Protein 1JQL (pdb70)

Sequence (506 aa):
MKFTVEREHLLKPLQQVSGPLGGRPTLPILGNLLLQVADGTLSLTGTDLEMEMVARVALVQPHEPGATTVPARKFFDICRGLPEGAEIAVQLEGERMLVRSGRSRFSLSTLPAADFPNLDDWQSEVEFTLPQATMKRLIEATQFSMAHQDVRYYLNGMLFETEGEELRTVATDGHRLAVCSMPIGQSLPSHSVIVPRKGVIELMRMLDGGDNPLRVQIGSNNIRAHVGDFIFTSKLVDGRFPDYRRVLPKNPDKHLEAGCDLLKQAFARAAAASNEKFRGVRLYVSENQLKITANNPEQEEAEEILDVTYSGAEMEIGFNVSYVLDVLNALKCENVRMMLTDSVSSVQIEDAASQSAAYVVMPMRLMIRLYPEQLRAQLNEGLRAAYLLLGNDPLLLQESQDAVRQVAAAQGFEEHHTFSIDPNTDWNAIFSLCQAMSLFASRQTLLLLLPENGPNAAINEQLLTLTGLLHDDLLLIVRGNKLSKAQENAAWFTALANRSVQVTCQ

B-factor: mean 71.11, std 33.95, range [20.76, 153.71]

Structure (mmCIF, N/CA/C/O backbone):
data_1JQL
#
_entry.id   1JQL
#
_cell.length_a   110.1
_cell.length_b   110.1
_cell.length_c   134.9
_cell.angle_alpha   90
_cell.angle_beta   90
_cell.angle_gamma   120
#
_symmetry.space_group_name_H-M   'P 3 2 1'
#
loop_
_entity.id
_entity.type
_entity.pdbx_description
1 polymer 'DNA Polymerase III, BETA CHAIN'
2 polymer 'DNA Polymerase III, DELTA SUBUNIT'
#
loop_
_atom_site.group_PDB
_atom_site.id
_atom_site.type_symbol
_atom_site.label_atom_id
_atom_site.label_alt_id
_atom_site.label_comp_id
_atom_site.label_asym_id
_atom_site.label_entity_id
_atom_site.label_seq_id
_atom_site.pdbx_PDB_ins_code
_atom_site.Cartn_x
_atom_site.Cartn_y
_atom_site.Cartn_z
_atom_site.occupancy
_atom_site.B_iso_or_equiv
_atom_site.auth_seq_id
_atom_site.auth_comp_id
_atom_site.auth_asym_id
_atom_site.auth_atom_id
_atom_site.pdbx_PDB_model_num
ATOM 1 N N . MET A 1 1 ? -35.509 38.950 15.466 1.00 38.00 1 MET A N 1
ATOM 2 C CA . MET A 1 1 ? -34.478 38.861 14.396 1.00 40.53 1 MET A CA 1
ATOM 3 C C . MET A 1 1 ? -34.624 37.629 13.529 1.00 42.04 1 MET A C 1
ATOM 4 O O . MET A 1 1 ? -35.148 36.607 13.955 1.00 43.26 1 MET A O 1
ATOM 9 N N . LYS A 1 2 ? -34.117 37.730 12.310 1.00 43.02 2 LYS A N 1
ATOM 10 C CA . LYS A 1 2 ? -34.227 36.657 11.349 1.00 43.90 2 LYS A CA 1
ATOM 11 C C . LYS A 1 2 ? -33.236 36.883 10.227 1.00 42.40 2 LYS A C 1
ATOM 12 O O . LYS A 1 2 ? -33.015 38.011 9.805 1.00 41.72 2 LYS A O 1
ATOM 18 N N . PHE A 1 3 ? -32.643 35.799 9.745 1.00 41.51 3 PHE A N 1
ATOM 19 C CA . PHE A 1 3 ? -31.680 35.867 8.661 1.00 40.32 3 PHE A CA 1
ATOM 20 C C . PHE A 1 3 ? -31.582 34.506 7.964 1.00 42.00 3 PHE A C 1
ATOM 21 O O . PHE A 1 3 ? -32.009 33.496 8.512 1.00 41.85 3 PHE A O 1
ATOM 29 N N . THR A 1 4 ? -31.065 34.487 6.739 1.00 43.33 4 THR A N 1
ATOM 30 C CA . THR A 1 4 ? -30.911 33.242 5.981 1.00 45.10 4 THR A CA 1
ATOM 31 C C . THR A 1 4 ? -29.522 33.319 5.386 1.00 45.37 4 THR A C 1
ATOM 32 O O . THR A 1 4 ? -29.224 34.272 4.677 1.00 46.78 4 THR A O 1
ATOM 36 N N . VAL A 1 5 ? -28.679 32.325 5.655 1.00 46.01 5 VAL A N 1
ATOM 37 C CA . VAL A 1 5 ? -27.305 32.360 5.159 1.00 47.14 5 VAL A CA 1
ATOM 38 C C . VAL A 1 5 ? -26.745 31.054 4.592 1.00 47.13 5 VAL A C 1
ATOM 39 O O . VAL A 1 5 ? -26.866 30.011 5.216 1.00 47.29 5 VAL A O 1
ATOM 43 N N . GLU A 1 6 ? -26.121 31.114 3.417 1.00 48.15 6 GLU A N 1
ATOM 44 C CA . GLU A 1 6 ? -25.515 29.915 2.843 1.00 50.92 6 GLU A CA 1
ATOM 45 C C . GLU A 1 6 ? -24.644 29.350 3.971 1.00 51.79 6 GLU A C 1
ATOM 46 O O . GLU A 1 6 ? -23.890 30.089 4.600 1.00 51.68 6 GLU A O 1
ATOM 52 N N . ARG A 1 7 ? -24.759 28.054 4.239 1.00 52.85 7 ARG A N 1
ATOM 53 C CA . ARG A 1 7 ? -23.993 27.415 5.309 1.00 54.20 7 ARG A CA 1
ATOM 54 C C . ARG A 1 7 ? -22.509 27.726 5.265 1.00 57.52 7 ARG A C 1
ATOM 55 O O . ARG A 1 7 ? -21.835 27.757 6.295 1.00 56.84 7 ARG A O 1
ATOM 63 N N . GLU A 1 8 ? -22.006 27.964 4.061 1.00 61.83 8 GLU A N 1
ATOM 64 C CA . GLU A 1 8 ? -20.588 28.224 3.868 1.00 65.18 8 GLU A CA 1
ATOM 65 C C . GLU A 1 8 ? -20.098 29.565 4.370 1.00 65.01 8 GLU A C 1
ATOM 66 O O . GLU A 1 8 ? -18.940 29.707 4.769 1.00 66.31 8 GLU A O 1
ATOM 72 N N . HIS A 1 9 ? -20.980 30.548 4.360 1.00 64.27 9 HIS A N 1
ATOM 73 C CA . HIS A 1 9 ? -20.613 31.863 4.833 1.00 63.92 9 HIS A CA 1
ATOM 74 C C . HIS A 1 9 ? -20.591 31.920 6.364 1.00 62.56 9 HIS A C 1
ATOM 75 O O . HIS A 1 9 ? -19.755 32.597 6.956 1.00 63.16 9 HIS A O 1
ATOM 82 N N . LEU A 1 10 ? -21.494 31.181 6.997 1.00 60.32 10 LEU A N 1
ATOM 83 C CA . LEU A 1 10 ? -21.614 31.180 8.445 1.00 57.95 10 LEU A CA 1
ATOM 84 C C . LEU A 1 10 ? -20.662 30.253 9.180 1.00 58.17 10 LEU A C 1
ATOM 85 O O . LEU A 1 10 ? -20.484 30.370 10.388 1.00 58.04 10 LEU A O 1
ATOM 90 N N . LEU A 1 11 ? -20.040 29.331 8.465 1.00 59.25 11 LEU A N 1
ATOM 91 C CA . LEU A 1 11 ? -19.149 28.393 9.123 1.00 60.76 11 LEU A CA 1
ATOM 92 C C . LEU A 1 11 ? -17.851 28.986 9.637 1.00 61.09 11 LEU A C 1
ATOM 93 O O . LEU A 1 11 ? -17.527 28.852 10.824 1.00 60.55 11 LEU A O 1
ATOM 98 N N . LYS A 1 12 ? -17.108 29.632 8.741 1.00 61.34 12 LYS A N 1
ATOM 99 C CA . LYS A 1 12 ? -15.824 30.231 9.096 1.00 61.18 12 LYS A CA 1
ATOM 100 C C . LYS A 1 12 ? -15.960 31.093 10.361 1.00 59.32 12 LYS A C 1
ATOM 101 O O . LYS A 1 12 ? -15.269 30.863 11.346 1.00 58.69 12 LYS A O 1
ATOM 107 N N . PRO A 1 13 ? -16.869 32.087 10.350 1.00 58.16 13 PRO A N 1
ATOM 108 C CA . PRO A 1 13 ? -17.120 32.995 11.476 1.00 57.79 13 PRO A CA 1
ATOM 109 C C . PRO A 1 13 ? -17.550 32.301 12.757 1.00 58.39 13 PRO A C 1
ATOM 110 O O . PRO A 1 13 ? -17.020 32.562 13.834 1.00 57.54 13 PRO A O 1
ATOM 114 N N . LEU A 1 14 ? -18.543 31.434 12.633 1.00 59.84 14 LEU A N 1
ATOM 115 C CA . LEU A 1 14 ? -19.056 30.708 13.781 1.00 61.95 14 LEU A CA 1
ATOM 116 C C . LEU A 1 14 ? -17.873 30.068 14.486 1.00 64.46 14 LEU A C 1
ATOM 117 O O . LEU A 1 14 ? -17.775 30.094 15.709 1.00 64.62 14 LEU A O 1
ATOM 122 N N . GLN A 1 15 ? -16.958 29.519 13.696 1.00 67.72 15 GLN A N 1
ATOM 123 C CA . GLN A 1 15 ? -15.775 28.867 14.232 1.00 70.59 15 GLN A CA 1
ATOM 124 C C . GLN A 1 15 ? -14.751 29.848 14.795 1.00 72.04 15 GLN A C 1
ATOM 125 O O . GLN A 1 15 ? -13.930 29.484 15.626 1.00 71.94 15 GLN A O 1
ATOM 131 N N . GLN A 1 16 ? -14.798 31.094 14.346 1.00 75.01 16 GLN A N 1
ATOM 132 C CA . GLN A 1 16 ? -13.841 32.090 14.809 1.00 77.80 16 GLN A CA 1
ATOM 133 C C . GLN A 1 16 ? -14.199 32.750 16.147 1.00 79.46 16 GLN A C 1
ATOM 134 O O . GLN A 1 16 ? -13.337 32.901 17.013 1.00 79.14 16 GLN A O 1
ATOM 140 N N . VAL A 1 17 ? -15.462 33.140 16.314 1.00 81.78 17 VAL A N 1
ATOM 141 C CA . VAL A 1 17 ? -15.913 33.794 17.544 1.00 83.68 17 VAL A CA 1
ATOM 142 C C . VAL A 1 17 ? -15.956 32.848 18.737 1.00 87.22 17 VAL A C 1
ATOM 143 O O . VAL A 1 17 ? -15.538 33.206 19.836 1.00 87.69 17 VAL A O 1
ATOM 147 N N . SER A 1 18 ? -16.483 31.648 18.530 1.00 91.56 18 SER A N 1
ATOM 148 C CA . SER A 1 18 ? -16.519 30.641 19.588 1.00 95.75 18 SER A CA 1
ATOM 149 C C . SER A 1 18 ? -15.277 29.836 19.271 1.00 99.44 18 SER A C 1
ATOM 150 O O . SER A 1 18 ? -15.355 28.663 18.903 1.00 100.48 18 SER A O 1
ATOM 153 N N . GLY A 1 19 ? -14.128 30.492 19.403 1.00 103.18 19 GLY A N 1
ATOM 154 C CA . GLY A 1 19 ? -12.870 29.858 19.068 1.00 108.16 19 GLY A CA 1
ATOM 155 C C . GLY A 1 19 ? -12.050 29.226 20.169 1.00 111.59 19 GLY A C 1
ATOM 156 O O . GLY A 1 19 ? -12.378 28.135 20.640 1.00 111.90 19 GLY A O 1
ATOM 157 N N . PRO A 1 20 ? -10.969 29.893 20.604 1.00 114.13 20 PRO A N 1
ATOM 158 C CA . PRO A 1 20 ? -10.109 29.350 21.659 1.00 115.75 20 PRO A CA 1
ATOM 159 C C . PRO A 1 20 ? -10.740 29.188 23.039 1.00 116.99 20 PRO A C 1
ATOM 160 O O . PRO A 1 20 ? -10.044 28.860 23.999 1.00 117.25 20 PRO A O 1
ATOM 164 N N . LEU A 1 21 ? -12.042 29.434 23.159 1.00 118.26 21 LEU A N 1
ATOM 165 C CA . LEU A 1 21 ? -12.672 29.223 24.453 1.00 119.73 21 LEU A CA 1
ATOM 166 C C . LEU A 1 21 ? -13.103 27.762 24.467 1.00 121.42 21 LEU A C 1
ATOM 167 O O . LEU A 1 21 ? -12.761 26.994 23.553 1.00 122.73 21 LEU A O 1
ATOM 172 N N . GLY A 1 22 ? -13.825 27.359 25.504 1.00 122.29 22 GLY A N 1
ATOM 173 C CA . GLY A 1 22 ? -14.256 25.976 25.563 1.00 123.01 22 GLY A CA 1
ATOM 174 C C . GLY A 1 22 ? -13.626 25.183 26.689 1.00 123.46 22 GLY A C 1
ATOM 175 O O . GLY A 1 22 ? -13.539 23.951 26.614 1.00 123.48 22 GLY A O 1
ATOM 176 N N . GLY A 1 23 ? -13.169 25.894 27.720 1.00 123.37 23 GLY A N 1
ATOM 177 C CA . GLY A 1 23 ? -12.582 25.245 28.878 1.00 122.71 23 GLY A CA 1
ATOM 178 C C . GLY A 1 23 ? -13.744 24.731 29.708 1.00 121.99 23 GLY A C 1
ATOM 179 O O . GLY A 1 23 ? -13.969 23.524 29.809 1.00 123.13 23 GLY A O 1
ATOM 180 N N . ARG A 1 24 ? -14.488 25.662 30.297 1.00 119.95 24 ARG A N 1
ATOM 181 C CA . ARG A 1 24 ? -15.669 25.357 31.101 1.00 117.26 24 ARG A CA 1
ATOM 182 C C . ARG A 1 24 ? -16.388 26.672 31.281 1.00 113.72 24 ARG A C 1
ATOM 183 O O . ARG A 1 24 ? -15.760 27.685 31.603 1.00 113.66 24 ARG A O 1
ATOM 191 N N . PRO A 1 25 ? -17.711 26.690 31.072 1.00 110.10 25 PRO A N 1
ATOM 192 C CA . PRO A 1 25 ? -18.365 27.983 31.266 1.00 106.59 25 PRO A CA 1
ATOM 193 C C . PRO A 1 25 ? -18.139 28.425 32.713 1.00 102.91 25 PRO A C 1
ATOM 194 O O . PRO A 1 25 ? -18.625 27.784 33.652 1.00 102.56 25 PRO A O 1
ATOM 198 N N . THR A 1 26 ? -17.366 29.490 32.901 1.00 98.29 26 THR A N 1
ATOM 199 C CA . THR A 1 26 ? -17.140 29.993 34.250 1.00 93.35 26 THR A CA 1
ATOM 200 C C . THR A 1 26 ? -18.501 30.569 34.612 1.00 88.63 26 THR A C 1
ATOM 201 O O . THR A 1 26 ? -18.923 30.587 35.771 1.00 88.27 26 THR A O 1
ATOM 205 N N . LEU A 1 27 ? -19.185 31.016 33.568 1.00 82.87 27 LEU A N 1
ATOM 206 C CA . LEU A 1 27 ? -20.508 31.589 33.677 1.00 76.59 27 LEU A CA 1
ATOM 207 C C . LEU A 1 27 ? -21.315 31.074 32.491 1.00 72.51 27 LEU A C 1
ATOM 208 O O . LEU A 1 27 ? -20.781 30.891 31.396 1.00 72.40 27 LEU A O 1
ATOM 213 N N . PRO A 1 28 ? -22.614 30.824 32.700 1.00 68.59 28 PRO A N 1
ATOM 214 C CA . PRO A 1 28 ? -23.530 30.326 31.671 1.00 64.72 28 PRO A CA 1
ATOM 215 C C . PRO A 1 28 ? -23.469 31.141 30.403 1.00 60.67 28 PRO A C 1
ATOM 216 O O . PRO A 1 28 ? -23.157 30.627 29.328 1.00 60.53 28 PRO A O 1
ATOM 220 N N . ILE A 1 29 ? -23.781 32.420 30.550 1.00 56.00 29 ILE A N 1
ATOM 221 C CA . ILE A 1 29 ? -23.794 33.347 29.438 1.00 52.28 29 ILE A CA 1
ATOM 222 C C . ILE A 1 29 ? -22.495 33.287 28.633 1.00 52.30 29 ILE A C 1
ATOM 223 O O . ILE A 1 29 ? -22.507 33.465 27.414 1.00 54.02 29 ILE A O 1
ATOM 228 N N . LEU A 1 30 ? -21.380 33.015 29.307 1.00 50.81 30 LEU A N 1
ATOM 229 C CA . LEU A 1 30 ? -20.081 32.954 28.640 1.00 47.58 30 LEU A CA 1
ATOM 230 C C . LEU A 1 30 ? -19.917 31.827 27.630 1.00 46.48 30 LEU A C 1
ATOM 231 O O . LEU A 1 30 ? -18.968 31.832 26.847 1.00 47.42 30 LEU A O 1
ATOM 236 N N . GLY A 1 31 ? -20.828 30.860 27.646 1.00 45.31 31 GLY A N 1
ATOM 237 C CA . GLY A 1 31 ? -20.745 29.767 26.691 1.00 43.09 31 GLY A CA 1
ATOM 238 C C . GLY A 1 31 ? -21.625 30.082 25.494 1.00 41.37 31 GLY A C 1
ATOM 239 O O . GLY A 1 31 ? -21.837 29.253 24.605 1.00 42.09 31 GLY A O 1
ATOM 240 N N . ASN A 1 32 ? -22.131 31.307 25.473 1.00 39.39 32 ASN A N 1
ATOM 241 C CA . ASN A 1 32 ? -23.006 31.750 24.413 1.00 38.55 32 ASN A CA 1
ATOM 242 C C . ASN A 1 32 ? -22.410 32.809 23.494 1.00 38.26 32 ASN A C 1
ATOM 243 O O . ASN A 1 32 ? -21.528 33.575 23.891 1.00 38.64 32 ASN A O 1
ATOM 248 N N . LEU A 1 33 ? -22.915 32.820 22.258 1.00 37.76 33 LEU A N 1
ATOM 249 C CA . LEU A 1 33 ? -22.550 33.782 21.227 1.00 35.97 33 LEU A CA 1
ATOM 250 C C . LEU A 1 33 ? -23.685 34.789 21.130 1.00 35.09 33 LEU A C 1
ATOM 251 O O . LEU A 1 33 ? -24.862 34.427 21.233 1.00 35.35 33 LEU A O 1
ATOM 256 N N . LEU A 1 34 ? -23.328 36.053 20.935 1.00 33.06 34 LEU A N 1
ATOM 257 C CA . LEU A 1 34 ? -24.319 37.103 20.785 1.00 29.33 34 LEU A CA 1
ATOM 258 C C . LEU A 1 34 ? -24.508 37.252 19.286 1.00 29.81 34 LEU A C 1
ATOM 259 O O . LEU A 1 34 ? -23.537 37.374 18.539 1.00 29.86 34 LEU A O 1
ATOM 264 N N . LEU A 1 35 ? -25.760 37.194 18.849 1.00 30.31 35 LEU A N 1
ATOM 265 C CA . LEU A 1 35 ? -26.091 37.343 17.443 1.00 31.14 35 LEU A CA 1
ATOM 266 C C . LEU A 1 35 ? -26.887 38.638 17.339 1.00 31.94 35 LEU A C 1
ATOM 267 O O . LEU A 1 35 ? -27.877 38.832 18.042 1.00 30.20 35 LEU A O 1
ATOM 272 N N . GLN A 1 36 ? -26.424 39.539 16.484 1.00 32.58 36 GLN A N 1
ATOM 273 C CA . GLN A 1 36 ? -27.095 40.811 16.283 1.00 33.58 36 GLN A CA 1
ATOM 274 C C . GLN A 1 36 ? -27.292 41.054 14.796 1.00 35.93 36 GLN A C 1
ATOM 275 O O . GLN A 1 36 ? -26.348 40.919 14.006 1.00 35.95 36 GLN A O 1
ATOM 281 N N . VAL A 1 37 ? -28.524 41.377 14.411 1.00 38.67 37 VAL A N 1
ATOM 282 C CA . VAL A 1 37 ? -28.838 41.671 13.014 1.00 41.79 37 VAL A CA 1
ATOM 283 C C . VAL A 1 37 ? -29.401 43.076 12.983 1.00 44.08 37 VAL A C 1
ATOM 284 O O . VAL A 1 37 ? -30.330 43.431 13.719 1.00 43.73 37 VAL A O 1
ATOM 288 N N . ALA A 1 38 ? -28.818 43.859 12.100 1.00 47.51 38 ALA A N 1
ATOM 289 C CA . ALA A 1 38 ? -29.165 45.229 11.975 1.00 50.51 38 ALA A CA 1
ATOM 290 C C . ALA A 1 38 ? -28.428 45.711 10.757 1.00 52.68 38 ALA A C 1
ATOM 291 O O . ALA A 1 38 ? -27.248 45.428 10.593 1.00 53.35 38 ALA A O 1
ATOM 293 N N . ASP A 1 39 ? -29.136 46.375 9.862 1.00 55.12 39 ASP A N 1
ATOM 294 C CA . ASP A 1 39 ? -28.531 46.962 8.695 1.00 56.58 39 ASP A CA 1
ATOM 295 C C . ASP A 1 39 ? -27.671 46.045 7.815 1.00 54.90 39 ASP A C 1
ATOM 296 O O . ASP A 1 39 ? -26.401 46.092 7.839 1.00 59.10 39 ASP A O 1
ATOM 301 N N . GLY A 1 40 ? -28.313 45.266 6.970 1.00 50.52 40 GLY A N 1
ATOM 302 C CA . GLY A 1 40 ? -27.626 44.326 6.112 1.00 45.82 40 GLY A CA 1
ATOM 303 C C . GLY A 1 40 ? -26.583 43.362 6.687 1.00 43.38 40 GLY A C 1
ATOM 304 O O . GLY A 1 40 ? -26.266 42.366 6.056 1.00 45.16 40 GLY A O 1
ATOM 305 N N . THR A 1 41 ? -26.086 43.576 7.899 1.00 40.49 41 THR A N 1
ATOM 306 C CA . THR A 1 41 ? -25.099 42.633 8.420 1.00 38.66 41 THR A CA 1
ATOM 307 C C . THR A 1 41 ? -25.481 41.871 9.690 1.00 36.52 41 THR A C 1
ATOM 308 O O . THR A 1 41 ? -26.337 42.317 10.457 1.00 35.82 41 THR A O 1
ATOM 312 N N . LEU A 1 42 ? -24.874 40.692 9.850 1.00 34.55 42 LEU A N 1
ATOM 313 C CA . LEU A 1 42 ? -25.079 39.841 11.009 1.00 33.41 42 LEU A CA 1
ATOM 314 C C . LEU A 1 42 ? -23.774 39.875 11.787 1.00 34.51 42 LEU A C 1
ATOM 315 O O . LEU A 1 42 ? -22.725 39.555 11.240 1.00 34.87 42 LEU A O 1
ATOM 320 N N . SER A 1 43 ? -23.837 40.240 13.063 1.00 35.62 43 SER A N 1
ATOM 321 C CA . SER A 1 43 ? -22.633 40.289 13.893 1.00 37.14 43 SER A CA 1
ATOM 322 C C . SER A 1 43 ? -22.658 39.209 14.987 1.00 36.78 43 SER A C 1
ATOM 323 O O . SER A 1 43 ? -23.587 39.127 15.790 1.00 36.90 43 SER A O 1
ATOM 326 N N . LEU A 1 44 ? -21.620 38.385 15.011 1.00 35.62 44 LEU A N 1
ATOM 327 C CA . LEU A 1 44 ? -21.513 37.315 15.983 1.00 33.74 44 LEU A CA 1
ATOM 328 C C . LEU A 1 44 ? -20.419 37.693 16.945 1.00 31.68 44 LEU A C 1
ATOM 329 O O . LEU A 1 44 ? -19.363 38.115 16.518 1.00 30.64 44 LEU A O 1
ATOM 334 N N . THR A 1 45 ? -20.663 37.531 18.239 1.00 31.28 45 THR A N 1
ATOM 335 C CA . THR A 1 45 ? -19.659 37.881 19.242 1.00 32.45 45 THR A CA 1
ATOM 336 C C . THR A 1 45 ? -19.441 36.813 20.338 1.00 33.72 45 THR A C 1
ATOM 337 O O . THR A 1 45 ? -20.391 36.242 20.883 1.00 33.06 45 THR A O 1
ATOM 341 N N . GLY A 1 46 ? -18.172 36.560 20.648 1.00 34.14 46 GLY A N 1
ATOM 342 C CA . GLY A 1 46 ? -17.820 35.605 21.681 1.00 35.12 46 GLY A CA 1
ATOM 343 C C . GLY A 1 46 ? -16.912 36.297 22.682 1.00 35.17 46 GLY A C 1
ATOM 344 O O . GLY A 1 46 ? -16.205 37.237 22.326 1.00 35.52 46 GLY A O 1
ATOM 345 N N . THR A 1 47 ? -16.917 35.857 23.933 1.00 35.55 47 THR A N 1
ATOM 346 C CA . THR A 1 47 ? -16.070 36.505 24.926 1.00 35.33 47 THR A CA 1
ATOM 347 C C . THR A 1 47 ? -15.717 35.582 26.088 1.00 37.36 47 THR A C 1
ATOM 348 O O . THR A 1 47 ? -16.423 34.608 26.370 1.00 37.29 47 THR A O 1
ATOM 352 N N . ASP A 1 48 ? -14.601 35.893 26.741 1.00 37.97 48 ASP A N 1
ATOM 353 C CA . ASP A 1 48 ? -14.143 35.144 27.895 1.00 38.39 48 ASP A CA 1
ATOM 354 C C . ASP A 1 48 ? -13.791 36.182 28.955 1.00 39.24 48 ASP A C 1
ATOM 355 O O . ASP A 1 48 ? -13.287 35.854 30.024 1.00 40.77 48 ASP A O 1
ATOM 360 N N . LEU A 1 49 ? -14.063 37.445 28.637 1.00 39.42 49 LEU A N 1
ATOM 361 C CA . LEU A 1 49 ? -13.810 38.559 29.545 1.00 41.44 49 LEU A CA 1
ATOM 362 C C . LEU A 1 49 ? -12.377 39.078 29.542 1.00 43.54 49 LEU A C 1
ATOM 363 O O . LEU A 1 49 ? -12.063 40.034 30.261 1.00 43.24 49 LEU A O 1
ATOM 368 N N . GLU A 1 50 ? -11.510 38.436 28.758 1.00 45.36 50 GLU A N 1
ATOM 369 C CA . GLU A 1 50 ? -10.117 38.854 28.642 1.00 46.92 50 GLU A CA 1
ATOM 370 C C . GLU A 1 50 ? -9.953 39.438 27.260 1.00 46.36 50 GLU A C 1
ATOM 371 O O . GLU A 1 50 ? -9.225 40.405 27.071 1.00 46.42 50 GLU A O 1
ATOM 377 N N . MET A 1 51 ? -10.662 38.848 26.303 1.00 46.20 51 MET A N 1
ATOM 378 C CA . MET A 1 51 ? -10.605 39.271 24.904 1.00 46.68 51 MET A CA 1
ATOM 379 C C . MET A 1 51 ? -11.874 38.844 24.152 1.00 45.21 51 MET A C 1
ATOM 380 O O . MET A 1 51 ? -12.415 37.779 24.416 1.00 46.15 51 MET A O 1
ATOM 385 N N . GLU A 1 52 ? -12.355 39.656 23.218 1.00 43.64 52 GLU A N 1
ATOM 386 C CA . GLU A 1 52 ? -13.543 39.265 22.483 1.00 42.25 52 GLU A CA 1
ATOM 387 C C . GLU A 1 52 ? -13.369 39.321 20.987 1.00 41.33 52 GLU A C 1
ATOM 388 O O . GLU A 1 52 ? -12.616 40.131 20.455 1.00 39.70 52 GLU A O 1
ATOM 394 N N . MET A 1 53 ? -14.067 38.426 20.309 1.00 41.69 53 MET A N 1
ATOM 395 C CA . MET A 1 53 ? -14.005 38.363 18.864 1.00 42.74 53 MET A CA 1
ATOM 396 C C . MET A 1 53 ? -15.366 38.622 18.267 1.00 41.18 53 MET A C 1
ATOM 397 O O . MET A 1 53 ? -16.375 38.110 18.748 1.00 40.92 53 MET A O 1
ATOM 402 N N . VAL A 1 54 ? -15.383 39.440 17.225 1.00 38.84 54 VAL A N 1
ATOM 403 C CA . VAL A 1 54 ? -16.611 39.777 16.535 1.00 37.91 54 VAL A CA 1
ATOM 404 C C . VAL A 1 54 ? -16.420 39.473 15.062 1.00 38.97 54 VAL A C 1
ATOM 405 O O . VAL A 1 54 ? -15.350 39.709 14.504 1.00 38.76 54 VAL A O 1
ATOM 409 N N . ALA A 1 55 ? -17.456 38.926 14.439 1.00 40.61 55 ALA A N 1
ATOM 410 C CA . ALA A 1 55 ? -17.404 38.599 13.026 1.00 42.79 55 ALA A CA 1
ATOM 411 C C . ALA A 1 55 ? -18.607 39.254 12.377 1.00 45.01 55 ALA A C 1
ATOM 412 O O . ALA A 1 55 ? -19.726 39.137 12.884 1.00 45.55 55 ALA A O 1
ATOM 414 N N . ARG A 1 56 ? -18.372 39.973 11.279 1.00 47.65 56 ARG A N 1
ATOM 415 C CA . ARG A 1 56 ? -19.451 40.636 10.546 1.00 48.82 56 ARG A CA 1
ATOM 416 C C . ARG A 1 56 ? -19.788 39.773 9.335 1.00 47.88 56 ARG A C 1
ATOM 417 O O . ARG A 1 56 ? -18.893 39.226 8.689 1.00 48.61 56 ARG A O 1
ATOM 425 N N . VAL A 1 57 ? -21.074 39.622 9.046 1.00 45.59 57 VAL A N 1
ATOM 426 C CA . VAL A 1 57 ? -21.488 38.841 7.888 1.00 44.55 57 VAL A CA 1
ATOM 427 C C . VAL A 1 57 ? -22.570 39.626 7.141 1.00 45.84 57 VAL A C 1
ATOM 428 O O . VAL A 1 57 ? -23.588 40.035 7.716 1.00 45.76 57 VAL A O 1
ATOM 432 N N . ALA A 1 58 ? -22.316 39.864 5.860 1.00 46.32 58 ALA A N 1
ATOM 433 C CA . ALA A 1 58 ? -23.243 40.594 5.018 1.00 46.39 58 ALA A CA 1
ATOM 434 C C . ALA A 1 58 ? -24.488 39.752 4.788 1.00 47.04 58 ALA A C 1
ATOM 435 O O . ALA A 1 58 ? -24.407 38.591 4.376 1.00 48.05 58 ALA A O 1
ATOM 437 N N . LEU A 1 59 ? -25.641 40.337 5.071 1.00 46.52 59 LEU A N 1
ATOM 438 C CA . LEU A 1 59 ? -26.906 39.655 4.871 1.00 46.04 59 LEU A CA 1
ATOM 439 C C . LEU A 1 59 ? -27.459 40.097 3.518 1.00 47.58 59 LEU A C 1
ATOM 440 O O . LEU A 1 59 ? -28.001 41.197 3.380 1.00 46.49 59 LEU A O 1
ATOM 445 N N . VAL A 1 60 ? -27.290 39.232 2.521 1.00 50.86 60 VAL A N 1
ATOM 446 C CA . VAL A 1 60 ? -27.757 39.488 1.163 1.00 53.47 60 VAL A CA 1
ATOM 447 C C . VAL A 1 60 ? -29.246 39.169 0.971 1.00 56.03 60 VAL A C 1
ATOM 448 O O . VAL A 1 60 ? -29.991 39.990 0.431 1.00 57.45 60 VAL A O 1
ATOM 452 N N . GLN A 1 61 ? -29.682 37.984 1.397 1.00 57.97 61 GLN A N 1
ATOM 453 C CA . GLN A 1 61 ? -31.096 37.615 1.272 1.00 58.89 61 GLN A CA 1
ATOM 454 C C . GLN A 1 61 ? -31.905 38.442 2.279 1.00 57.73 61 GLN A C 1
ATOM 455 O O . GLN A 1 61 ? -31.333 39.068 3.178 1.00 57.42 61 GLN A O 1
ATOM 461 N N . PRO A 1 62 ? -33.247 38.459 2.146 1.00 56.83 62 PRO A N 1
ATOM 462 C CA . PRO A 1 62 ? -34.048 39.243 3.097 1.00 54.37 62 PRO A CA 1
ATOM 463 C C . PRO A 1 62 ? -33.723 38.890 4.551 1.00 52.72 62 PRO A C 1
ATOM 464 O O . PRO A 1 62 ? -33.461 37.733 4.883 1.00 52.88 62 PRO A O 1
ATOM 468 N N . HIS A 1 63 ? -33.731 39.894 5.416 1.00 51.17 63 HIS A N 1
ATOM 469 C CA . HIS A 1 63 ? -33.407 39.674 6.819 1.00 50.63 63 HIS A CA 1
ATOM 470 C C . HIS A 1 63 ? -34.223 40.591 7.718 1.00 49.63 63 HIS A C 1
ATOM 471 O O . HIS A 1 63 ? -34.890 41.502 7.237 1.00 48.90 63 HIS A O 1
ATOM 478 N N . GLU A 1 64 ? -34.131 40.375 9.026 1.00 49.15 64 GLU A N 1
ATOM 479 C CA . GLU A 1 64 ? -34.897 41.163 9.979 1.00 49.25 64 GLU A CA 1
ATOM 480 C C . GLU A 1 64 ? -34.113 41.441 11.266 1.00 47.68 64 GLU A C 1
ATOM 481 O O . GLU A 1 64 ? -33.645 40.526 11.930 1.00 49.09 64 GLU A O 1
ATOM 487 N N . PRO A 1 65 ? -33.974 42.719 11.639 1.00 45.71 65 PRO A N 1
ATOM 488 C CA . PRO A 1 65 ? -33.252 43.148 12.840 1.00 44.01 65 PRO A CA 1
ATOM 489 C C . PRO A 1 65 ? -33.631 42.465 14.140 1.00 41.83 65 PRO A C 1
ATOM 490 O O . PRO A 1 65 ? -34.750 41.969 14.290 1.00 43.57 65 PRO A O 1
ATOM 494 N N . GLY A 1 66 ? -32.684 42.464 15.081 1.00 38.22 66 GLY A N 1
ATOM 495 C CA . GLY A 1 66 ? -32.899 41.853 16.381 1.00 34.83 66 GLY A CA 1
ATOM 496 C C . GLY A 1 66 ? -31.613 41.376 17.013 1.00 32.78 66 GLY A C 1
ATOM 497 O O . GLY A 1 66 ? -30.553 41.506 16.434 1.00 33.05 66 GLY A O 1
ATOM 498 N N . ALA A 1 67 ? -31.703 40.804 18.198 1.00 33.16 67 ALA A N 1
ATOM 499 C CA . ALA A 1 67 ? -30.508 40.346 18.873 1.00 34.75 67 ALA A CA 1
ATOM 500 C C . ALA A 1 67 ? -30.802 39.319 19.944 1.00 36.12 67 ALA A C 1
ATOM 501 O O . ALA A 1 67 ? -31.793 39.421 20.658 1.00 37.18 67 ALA A O 1
ATOM 503 N N . THR A 1 68 ? -29.916 38.339 20.071 1.00 36.65 68 THR A N 1
ATOM 504 C CA . THR A 1 68 ? -30.079 37.320 21.082 1.00 35.90 68 THR A CA 1
ATOM 505 C C . THR A 1 68 ? -28.744 36.635 21.398 1.00 36.47 68 THR A C 1
ATOM 506 O O . THR A 1 68 ? -27.688 37.058 20.922 1.00 36.54 68 THR A O 1
ATOM 510 N N . THR A 1 69 ? -28.815 35.581 22.209 1.00 36.81 69 THR A N 1
ATOM 511 C CA . THR A 1 69 ? -27.658 34.812 22.676 1.00 35.79 69 THR A CA 1
ATOM 512 C C . THR A 1 69 ? -27.925 33.308 22.599 1.00 36.27 69 THR A C 1
ATOM 513 O O . THR A 1 69 ? -28.958 32.840 23.056 1.00 36.41 69 THR A O 1
ATOM 517 N N . VAL A 1 70 ? -27.004 32.544 22.026 1.00 37.48 70 VAL A N 1
ATOM 518 C CA . VAL A 1 70 ? -27.220 31.108 21.934 1.00 39.15 70 VAL A CA 1
ATOM 519 C C . VAL A 1 70 ? -25.957 30.295 22.160 1.00 40.24 70 VAL A C 1
ATOM 520 O O . VAL A 1 70 ? -24.862 30.725 21.821 1.00 39.34 70 VAL A O 1
ATOM 524 N N . PRO A 1 71 ? -26.102 29.101 22.755 1.00 42.13 71 PRO A N 1
ATOM 525 C CA . PRO A 1 71 ? -24.954 28.229 23.016 1.00 42.83 71 PRO A CA 1
ATOM 526 C C . PRO A 1 71 ? -24.073 28.169 21.780 1.00 43.01 71 PRO A C 1
ATOM 527 O O . PRO A 1 71 ? -24.496 27.681 20.733 1.00 44.08 71 PRO A O 1
ATOM 531 N N . ALA A 1 72 ? -22.853 28.676 21.902 1.00 42.70 72 ALA A N 1
ATOM 532 C CA . ALA A 1 72 ? -21.936 28.701 20.773 1.00 43.38 72 ALA A CA 1
ATOM 533 C C . ALA A 1 72 ? -21.642 27.336 20.142 1.00 44.32 72 ALA A C 1
ATOM 534 O O . ALA A 1 72 ? -21.768 27.184 18.925 1.00 42.39 72 ALA A O 1
ATOM 536 N N . ARG A 1 73 ? -21.256 26.356 20.969 1.00 46.18 73 ARG A N 1
ATOM 537 C CA . ARG A 1 73 ? -20.911 25.008 20.493 1.00 46.96 73 ARG A CA 1
ATOM 538 C C . ARG A 1 73 ? -22.038 24.320 19.780 1.00 46.46 73 ARG A C 1
ATOM 539 O O . ARG A 1 73 ? -21.880 23.885 18.645 1.00 46.55 73 ARG A O 1
ATOM 547 N N . LYS A 1 74 ? -23.173 24.210 20.462 1.00 45.99 74 LYS A N 1
ATOM 548 C CA . LYS A 1 74 ? -24.342 23.568 19.886 1.00 46.42 74 LYS A CA 1
ATOM 549 C C . LYS A 1 74 ? -24.693 24.204 18.551 1.00 45.52 74 LYS A C 1
ATOM 550 O O . LYS A 1 74 ? -24.784 23.512 17.538 1.00 46.49 74 LYS A O 1
ATOM 556 N N . PHE A 1 75 ? -24.858 25.522 18.534 1.00 44.97 75 PHE A N 1
ATOM 557 C CA . PHE A 1 75 ? -25.207 26.198 17.296 1.00 43.73 75 PHE A CA 1
ATOM 558 C C . PHE A 1 75 ? -24.208 25.906 16.194 1.00 43.66 75 PHE A C 1
ATOM 559 O O . PHE A 1 75 ? -24.589 25.706 15.045 1.00 43.77 75 PHE A O 1
ATOM 567 N N . PHE A 1 76 ? -22.930 25.868 16.544 1.00 44.73 76 PHE A N 1
ATOM 568 C CA . PHE A 1 76 ? -21.886 25.600 15.564 1.00 46.84 76 PHE A CA 1
ATOM 569 C C . PHE A 1 76 ? -22.005 24.192 14.983 1.00 48.13 76 PHE A C 1
ATOM 570 O O . PHE A 1 76 ? -21.951 23.997 13.765 1.00 48.87 76 PHE A O 1
ATOM 578 N N . ASP A 1 77 ? -22.150 23.206 15.860 1.00 48.60 77 ASP A N 1
ATOM 579 C CA . ASP A 1 77 ? -22.280 21.831 15.411 1.00 48.99 77 ASP A CA 1
ATOM 580 C C . ASP A 1 77 ? -23.478 21.736 14.485 1.00 48.75 77 ASP A C 1
ATOM 581 O O . ASP A 1 77 ? -23.366 21.210 13.376 1.00 48.95 77 ASP A O 1
ATOM 586 N N . ILE A 1 78 ? -24.622 22.249 14.939 1.00 46.50 78 ILE A N 1
ATOM 587 C CA . ILE A 1 78 ? -25.814 22.214 14.116 1.00 45.25 78 ILE A CA 1
ATOM 588 C C . ILE A 1 78 ? -25.447 22.633 12.705 1.00 46.70 78 ILE A C 1
ATOM 589 O O . ILE A 1 78 ? -25.683 21.906 11.750 1.00 47.96 78 ILE A O 1
ATOM 594 N N . CYS A 1 79 ? -24.839 23.796 12.571 1.00 48.61 79 CYS A N 1
ATOM 595 C CA . CYS A 1 79 ? -24.472 24.275 11.249 1.00 51.86 79 CYS A CA 1
ATOM 596 C C . CYS A 1 79 ? -23.509 23.329 10.553 1.00 54.07 79 CYS A C 1
ATOM 597 O O . CYS A 1 79 ? -23.737 22.918 9.413 1.00 54.73 79 CYS A O 1
ATOM 600 N N . ARG A 1 80 ? -22.436 22.987 11.250 1.00 56.73 80 ARG A N 1
ATOM 601 C CA . ARG A 1 80 ? -21.415 22.092 10.725 1.00 60.38 80 ARG A CA 1
ATOM 602 C C . ARG A 1 80 ? -21.992 20.729 10.307 1.00 60.31 80 ARG A C 1
ATOM 603 O O . ARG A 1 80 ? -21.452 20.054 9.429 1.00 59.95 80 ARG A O 1
ATOM 611 N N . GLY A 1 81 ? -23.102 20.345 10.936 1.00 60.64 81 GLY A N 1
ATOM 612 C CA . GLY A 1 81 ? -23.738 19.071 10.651 1.00 60.10 81 GLY A CA 1
ATOM 613 C C . GLY A 1 81 ? -24.612 19.028 9.415 1.00 60.06 81 GLY A C 1
ATOM 614 O O . GLY A 1 81 ? -24.991 17.952 8.956 1.00 60.58 81 GLY A O 1
ATOM 615 N N . LEU A 1 82 ? -24.952 20.187 8.874 1.00 59.80 82 LEU A N 1
ATOM 616 C CA . LEU A 1 82 ? -25.771 20.211 7.678 1.00 60.31 82 LEU A CA 1
ATOM 617 C C . LEU A 1 82 ? -24.877 19.880 6.492 1.00 62.72 82 LEU A C 1
ATOM 618 O O . LEU A 1 82 ? -23.649 19.899 6.604 1.00 63.98 82 LEU A O 1
ATOM 623 N N . PRO A 1 83 ? -25.479 19.548 5.340 1.00 64.61 83 PRO A N 1
ATOM 624 C CA . PRO A 1 83 ? -24.700 19.226 4.135 1.00 66.24 83 PRO A CA 1
ATOM 625 C C . PRO A 1 83 ? -24.215 20.546 3.515 1.00 67.39 83 PRO A C 1
ATOM 626 O O . PRO A 1 83 ? -24.922 21.557 3.592 1.00 68.47 83 PRO A O 1
ATOM 630 N N . GLU A 1 84 ? -23.033 20.556 2.900 1.00 67.92 84 GLU A N 1
ATOM 631 C CA . GLU A 1 84 ? -22.527 21.804 2.323 1.00 68.42 84 GLU A CA 1
ATOM 632 C C . GLU A 1 84 ? -23.361 22.392 1.190 1.00 66.83 84 GLU A C 1
ATOM 633 O O . GLU A 1 84 ? -23.962 21.663 0.407 1.00 66.71 84 GLU A O 1
ATOM 639 N N . GLY A 1 85 ? -23.394 23.724 1.129 1.00 65.52 85 GLY A N 1
ATOM 640 C CA . GLY A 1 85 ? -24.157 24.421 0.107 1.00 63.53 85 GLY A CA 1
ATOM 641 C C . GLY A 1 85 ? -25.575 24.716 0.568 1.00 61.97 85 GLY A C 1
ATOM 642 O O . GLY A 1 85 ? -26.314 25.473 -0.081 1.00 62.20 85 GLY A O 1
ATOM 643 N N . ALA A 1 86 ? -25.945 24.114 1.698 1.00 58.94 86 ALA A N 1
ATOM 644 C CA . ALA A 1 86 ? -27.267 24.275 2.282 1.00 56.87 86 ALA A CA 1
ATOM 645 C C . ALA A 1 86 ? -27.440 25.658 2.877 1.00 55.67 86 ALA A C 1
ATOM 646 O O . ALA A 1 86 ? -26.553 26.158 3.560 1.00 55.76 86 ALA A O 1
ATOM 648 N N . GLU A 1 87 ? -28.582 26.282 2.609 1.00 54.85 87 GLU A N 1
ATOM 649 C CA . GLU A 1 87 ? -28.867 27.605 3.150 1.00 53.37 87 GLU A CA 1
ATOM 650 C C . GLU A 1 87 ? -29.403 27.374 4.561 1.00 52.41 87 GLU A C 1
ATOM 651 O O . GLU A 1 87 ? -30.082 26.373 4.815 1.00 53.04 87 GLU A O 1
ATOM 657 N N . ILE A 1 88 ? -29.090 28.294 5.473 1.00 50.46 88 ILE A N 1
ATOM 658 C CA . ILE A 1 88 ? -29.522 28.189 6.866 1.00 47.13 88 ILE A CA 1
ATOM 659 C C . ILE A 1 88 ? -30.351 29.360 7.339 1.00 45.20 88 ILE A C 1
ATOM 660 O O . ILE A 1 88 ? -29.812 30.415 7.658 1.00 45.50 88 ILE A O 1
ATOM 665 N N . ALA A 1 89 ? -31.662 29.169 7.385 1.00 43.16 89 ALA A N 1
ATOM 666 C CA . ALA A 1 89 ? -32.550 30.211 7.854 1.00 41.72 89 ALA A CA 1
ATOM 667 C C . ALA A 1 89 ? -32.651 30.085 9.368 1.00 41.57 89 ALA A C 1
ATOM 668 O O . ALA A 1 89 ? -33.037 29.048 9.893 1.00 42.40 89 ALA A O 1
ATOM 670 N N . VAL A 1 90 ? -32.267 31.146 10.062 1.00 41.58 90 VAL A N 1
ATOM 671 C CA . VAL A 1 90 ? -32.315 31.202 11.515 1.00 41.38 90 VAL A CA 1
ATOM 672 C C . VAL A 1 90 ? -33.387 32.218 11.884 1.00 44.15 90 VAL A C 1
ATOM 673 O O . VAL A 1 90 ? -33.524 33.250 11.239 1.00 44.45 90 VAL A O 1
ATOM 677 N N . GLN A 1 91 ? -34.160 31.929 12.917 1.00 47.92 91 GLN A N 1
ATOM 678 C CA . GLN A 1 91 ? -35.214 32.843 13.316 1.00 51.23 91 GLN A CA 1
ATOM 679 C C . GLN A 1 91 ? -35.510 32.764 14.803 1.00 52.73 91 GLN A C 1
ATOM 680 O O . GLN A 1 91 ? -35.673 31.680 15.364 1.00 53.17 91 GLN A O 1
ATOM 686 N N . LEU A 1 92 ? -35.581 33.924 15.438 1.00 54.01 92 LEU A N 1
ATOM 687 C CA . LEU A 1 92 ? -35.867 33.981 16.854 1.00 55.20 92 LEU A CA 1
ATOM 688 C C . LEU A 1 92 ? -37.361 33.747 17.007 1.00 57.51 92 LEU A C 1
ATOM 689 O O . LEU A 1 92 ? -38.145 34.155 16.157 1.00 58.13 92 LEU A O 1
ATOM 694 N N . GLU A 1 93 ? -37.756 33.062 18.070 1.00 60.43 93 GLU A N 1
ATOM 695 C CA . GLU A 1 93 ? -39.169 32.792 18.314 1.00 62.79 93 GLU A CA 1
ATOM 696 C C . GLU A 1 93 ? -39.357 32.433 19.783 1.00 62.45 93 GLU A C 1
ATOM 697 O O . GLU A 1 93 ? -39.078 31.312 20.207 1.00 63.18 93 GLU A O 1
ATOM 703 N N . GLY A 1 94 ? -39.836 33.396 20.559 1.00 62.55 94 GLY A N 1
ATOM 704 C CA . GLY A 1 94 ? -40.018 33.164 21.981 1.00 62.54 94 GLY A CA 1
ATOM 705 C C . GLY A 1 94 ? -38.670 33.354 22.650 1.00 61.73 94 GLY A C 1
ATOM 706 O O . GLY A 1 94 ? -38.008 34.368 22.438 1.00 62.16 94 GLY A O 1
ATOM 707 N N . GLU A 1 95 ? -38.252 32.387 23.454 1.00 60.79 95 GLU A N 1
ATOM 708 C CA . GLU A 1 95 ? -36.959 32.475 24.112 1.00 60.07 95 GLU A CA 1
ATOM 709 C C . GLU A 1 95 ? -36.121 31.335 23.551 1.00 57.45 95 GLU A C 1
ATOM 710 O O . GLU A 1 95 ? -35.197 30.816 24.190 1.00 57.71 95 GLU A O 1
ATOM 716 N N . ARG A 1 96 ? -36.475 30.968 22.327 1.00 53.80 96 ARG A N 1
ATOM 717 C CA . ARG A 1 96 ? -35.841 29.891 21.588 1.00 51.14 96 ARG A CA 1
ATOM 718 C C . ARG A 1 96 ? -35.397 30.450 20.265 1.00 50.35 96 ARG A C 1
ATOM 719 O O . ARG A 1 96 ? -35.944 31.445 19.796 1.00 49.57 96 ARG A O 1
ATOM 727 N N . MET A 1 97 ? -34.406 29.818 19.661 1.00 50.21 97 MET A N 1
ATOM 728 C CA . MET A 1 97 ? -33.974 30.264 18.359 1.00 51.03 97 MET A CA 1
ATOM 729 C C . MET A 1 97 ? -34.081 29.119 17.386 1.00 51.02 97 MET A C 1
ATOM 730 O O . MET A 1 97 ? -33.538 28.038 17.623 1.00 51.31 97 MET A O 1
ATOM 735 N N . LEU A 1 98 ? -34.754 29.374 16.272 1.00 50.49 98 LEU A N 1
ATOM 736 C CA . LEU A 1 98 ? -34.947 28.357 15.261 1.00 50.86 98 LEU A CA 1
ATOM 737 C C . LEU A 1 98 ? -33.909 28.368 14.154 1.00 50.39 98 LEU A C 1
ATOM 738 O O . LEU A 1 98 ? -33.617 29.395 13.569 1.00 50.46 98 LEU A O 1
ATOM 743 N N . VAL A 1 99 ? -33.363 27.196 13.879 1.00 50.46 99 VAL A N 1
ATOM 744 C CA . VAL A 1 99 ? -32.379 27.006 12.832 1.00 51.04 99 VAL A CA 1
ATOM 745 C C . VAL A 1 99 ? -33.062 26.002 11.905 1.00 53.43 99 VAL A C 1
ATOM 746 O O . VAL A 1 99 ? -33.341 24.879 12.307 1.00 54.64 99 VAL A O 1
ATOM 750 N N . ARG A 1 100 ? -33.334 26.414 10.671 1.00 55.44 100 ARG A N 1
ATOM 751 C CA . ARG A 1 100 ? -34.048 25.588 9.699 1.00 57.18 100 ARG A CA 1
ATOM 752 C C . ARG A 1 100 ? -33.242 25.451 8.410 1.00 57.54 100 ARG A C 1
ATOM 753 O O . ARG A 1 100 ? -32.696 26.429 7.927 1.00 57.50 100 ARG A O 1
ATOM 761 N N . SER A 1 101 ? -33.151 24.246 7.856 1.00 58.99 101 SER A N 1
ATOM 762 C CA . SER A 1 101 ? -32.401 24.048 6.607 1.00 61.26 101 SER A CA 1
ATOM 763 C C . SER A 1 101 ? -32.869 22.811 5.836 1.00 62.64 101 SER A C 1
ATOM 764 O O . SER A 1 101 ? -32.493 21.681 6.147 1.00 63.62 101 SER A O 1
ATOM 767 N N . GLY A 1 102 ? -33.667 23.037 4.800 1.00 63.85 102 GLY A N 1
ATOM 768 C CA . GLY A 1 102 ? -34.195 21.927 4.037 1.00 65.06 102 GLY A CA 1
ATOM 769 C C . GLY A 1 102 ? -35.350 21.470 4.893 1.00 65.84 102 GLY A C 1
ATOM 770 O O . GLY A 1 102 ? -36.368 22.162 4.995 1.00 65.53 102 GLY A O 1
ATOM 771 N N . ARG A 1 103 ? -35.202 20.313 5.524 1.00 67.11 103 ARG A N 1
ATOM 772 C CA . ARG A 1 103 ? -36.250 19.845 6.401 1.00 68.04 103 ARG A CA 1
ATOM 773 C C . ARG A 1 103 ? -35.744 19.587 7.815 1.00 66.76 103 ARG A C 1
ATOM 774 O O . ARG A 1 103 ? -36.520 19.223 8.708 1.00 67.12 103 ARG A O 1
ATOM 782 N N . SER A 1 104 ? -34.444 19.809 8.016 1.00 64.70 104 SER A N 1
ATOM 783 C CA . SER A 1 104 ? -33.837 19.659 9.335 1.00 62.54 104 SER A CA 1
ATOM 784 C C . SER A 1 104 ? -34.208 20.933 10.048 1.00 60.41 104 SER A C 1
ATOM 785 O O . SER A 1 104 ? -34.017 22.014 9.502 1.00 60.41 104 SER A O 1
ATOM 788 N N . ARG A 1 105 ? -34.760 20.832 11.244 1.00 57.92 105 ARG A N 1
ATOM 789 C CA . ARG A 1 105 ? -35.082 22.048 11.958 1.00 57.56 105 ARG A CA 1
ATOM 790 C C . ARG A 1 105 ? -34.885 21.860 13.450 1.00 55.99 105 ARG A C 1
ATOM 791 O O . ARG A 1 105 ? -35.410 20.917 14.031 1.00 57.39 105 ARG A O 1
ATOM 799 N N . PHE A 1 106 ? -34.084 22.745 14.048 1.00 52.88 106 PHE A N 1
ATOM 800 C CA . PHE A 1 106 ? -33.780 22.702 15.473 1.00 49.27 106 PHE A CA 1
ATOM 801 C C . PHE A 1 106 ? -34.173 23.996 16.124 1.00 47.83 106 PHE A C 1
ATOM 802 O O . PHE A 1 106 ? -34.602 24.930 15.461 1.00 47.37 106 PHE A O 1
ATOM 810 N N . SER A 1 107 ? -34.023 24.047 17.436 1.00 46.72 107 SER A N 1
ATOM 811 C CA . SER A 1 107 ? -34.352 25.245 18.182 1.00 46.19 107 SER A CA 1
ATOM 812 C C . SER A 1 107 ? -33.505 25.246 19.444 1.00 45.02 107 SER A C 1
ATOM 813 O O . SER A 1 107 ? -33.542 24.307 20.230 1.00 44.53 107 SER A O 1
ATOM 816 N N . LEU A 1 108 ? -32.731 26.303 19.632 1.00 44.48 108 LEU A N 1
ATOM 817 C CA . LEU A 1 108 ? -31.874 26.378 20.797 1.00 43.73 108 LEU A CA 1
ATOM 818 C C . LEU A 1 108 ? -32.401 27.357 21.822 1.00 43.38 108 LEU A C 1
ATOM 819 O O . LEU A 1 108 ? -33.192 28.259 21.519 1.00 42.41 108 LEU A O 1
ATOM 824 N N . SER A 1 109 ? -31.956 27.157 23.052 1.00 43.90 109 SER A N 1
ATOM 825 C CA . SER A 1 109 ? -32.346 28.013 24.147 1.00 45.30 109 SER A CA 1
ATOM 826 C C . SER A 1 109 ? -31.552 29.296 23.994 1.00 45.94 109 SER A C 1
ATOM 827 O O . SER A 1 109 ? -30.570 29.345 23.244 1.00 45.60 109 SER A O 1
ATOM 830 N N . THR A 1 110 ? -31.969 30.336 24.704 1.00 45.23 110 THR A N 1
ATOM 831 C CA . THR A 1 110 ? -31.256 31.592 24.638 1.00 43.70 110 THR A CA 1
ATOM 832 C C . THR A 1 110 ? -31.164 32.239 26.012 1.00 44.14 110 THR A C 1
ATOM 833 O O . THR A 1 110 ? -31.643 31.704 27.013 1.00 46.02 110 THR A O 1
ATOM 837 N N . LEU A 1 111 ? -30.516 33.394 26.033 1.00 43.88 111 LEU A N 1
ATOM 838 C CA . LEU A 1 111 ? -30.304 34.212 27.220 1.00 42.61 111 LEU A CA 1
ATOM 839 C C . LEU A 1 111 ? -30.306 35.631 26.649 1.00 41.89 111 LEU A C 1
ATOM 840 O O . LEU A 1 111 ? -29.718 35.870 25.605 1.00 43.75 111 LEU A O 1
ATOM 845 N N . PRO A 1 112 ? -30.960 36.589 27.320 1.00 40.80 112 PRO A N 1
ATOM 846 C CA . PRO A 1 112 ? -31.016 37.973 26.826 1.00 40.65 112 PRO A CA 1
ATOM 847 C C . PRO A 1 112 ? -29.690 38.652 26.443 1.00 41.74 112 PRO A C 1
ATOM 848 O O . PRO A 1 112 ? -28.709 38.615 27.193 1.00 42.32 112 PRO A O 1
ATOM 852 N N . ALA A 1 113 ? -29.687 39.273 25.261 1.00 41.71 113 ALA A N 1
ATOM 853 C CA . ALA A 1 113 ? -28.518 39.966 24.716 1.00 40.96 113 ALA A CA 1
ATOM 854 C C . ALA A 1 113 ? -28.042 41.029 25.669 1.00 40.25 113 ALA A C 1
ATOM 855 O O . ALA A 1 113 ? -2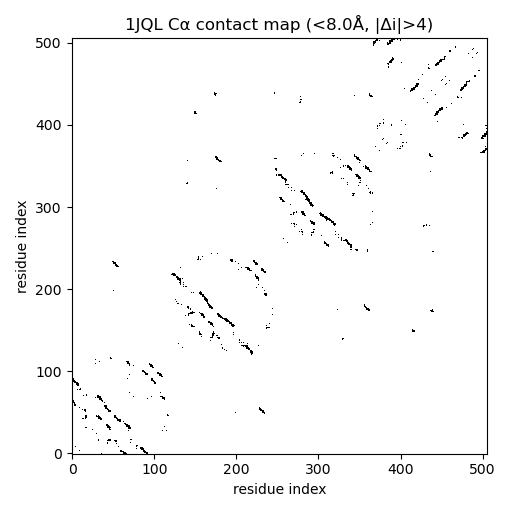6.857 41.339 25.738 1.00 41.06 113 ALA A O 1
ATOM 857 N N . ALA A 1 114 ? -28.988 41.589 26.401 1.00 41.00 114 ALA A N 1
ATOM 858 C CA . ALA A 1 114 ? -28.691 42.635 27.360 1.00 43.01 114 ALA A CA 1
ATOM 859 C C . ALA A 1 114 ? -27.699 42.176 28.431 1.00 44.23 114 ALA A C 1
ATOM 860 O O . ALA A 1 114 ? -26.881 42.972 28.903 1.00 44.84 114 ALA A O 1
ATOM 862 N N . ASP A 1 115 ? -27.773 40.891 28.791 1.00 44.27 115 ASP A N 1
ATOM 863 C CA . ASP A 1 115 ? -26.907 40.282 29.805 1.00 43.31 115 ASP A CA 1
ATOM 864 C C . ASP A 1 115 ? -25.530 39.882 29.293 1.00 42.94 115 ASP A C 1
ATOM 865 O O . ASP A 1 115 ? -24.667 39.536 30.092 1.00 43.24 115 ASP A O 1
ATOM 870 N N . PHE A 1 116 ? -25.324 39.909 27.977 1.00 41.26 116 PHE A N 1
ATOM 871 C CA . PHE A 1 116 ? -24.033 39.534 27.429 1.00 41.05 116 PHE A CA 1
ATOM 872 C C . PHE A 1 116 ? -23.015 40.569 27.853 1.00 43.51 116 PHE A C 1
ATOM 873 O O . PHE A 1 116 ? -23.206 41.767 27.612 1.00 42.15 116 PHE A O 1
ATOM 881 N N . PRO A 1 117 ? -21.922 40.117 28.503 1.00 46.02 117 PRO A N 1
ATOM 882 C CA . PRO A 1 117 ? -20.819 40.936 29.002 1.00 47.49 117 PRO A CA 1
ATOM 883 C C . PRO A 1 117 ? -20.029 41.422 27.813 1.00 50.50 117 PRO A C 1
ATOM 884 O O . PRO A 1 117 ? -18.849 41.130 27.626 1.00 50.56 117 PRO A O 1
ATOM 888 N N . ASN A 1 118 ? -20.754 42.148 26.986 1.00 55.51 118 ASN A N 1
ATOM 889 C CA . ASN A 1 118 ? -20.239 42.752 25.784 1.00 58.94 118 ASN A CA 1
ATOM 890 C C . ASN A 1 118 ? -19.482 43.973 26.298 1.00 62.35 118 ASN A C 1
ATOM 891 O O . ASN A 1 118 ? -19.871 44.562 27.321 1.00 63.38 118 ASN A O 1
ATOM 896 N N . LEU A 1 119 ? -18.397 44.353 25.632 1.00 65.36 119 LEU A N 1
ATOM 897 C CA . LEU A 1 119 ? -17.667 45.527 26.094 1.00 68.18 119 LEU A CA 1
ATOM 898 C C . LEU A 1 119 ? -18.336 46.801 25.587 1.00 69.54 119 LEU A C 1
ATOM 899 O O . LEU A 1 119 ? -18.577 46.932 24.381 1.00 69.58 119 LEU A O 1
ATOM 904 N N . ASP A 1 120 ? -18.665 47.714 26.509 1.00 71.13 120 ASP A N 1
ATOM 905 C CA . ASP A 1 120 ? -19.263 49.001 26.137 1.00 73.54 120 ASP A CA 1
ATOM 906 C C . ASP A 1 120 ? -18.078 49.766 25.526 1.00 74.43 120 ASP A C 1
ATOM 907 O O . ASP A 1 120 ? -17.004 49.824 26.141 1.00 76.03 120 ASP A O 1
ATOM 912 N N . ASP A 1 121 ? -18.263 50.331 24.328 1.00 73.53 121 ASP A N 1
ATOM 913 C CA . ASP A 1 121 ? -17.204 51.061 23.608 1.00 72.08 121 ASP A CA 1
ATOM 914 C C . ASP A 1 121 ? -16.240 51.896 24.482 1.00 70.39 121 ASP A C 1
ATOM 915 O O . ASP A 1 121 ? -16.592 52.373 25.570 1.00 70.84 121 ASP A O 1
ATOM 920 N N . TRP A 1 122 ? -15.010 52.048 23.997 1.00 67.59 122 TRP A N 1
ATOM 921 C CA . TRP A 1 122 ? -13.978 52.815 24.687 1.00 63.81 122 TRP A CA 1
ATOM 922 C C . TRP A 1 122 ? -13.366 53.769 23.672 1.00 62.75 122 TRP A C 1
ATOM 923 O O . TRP A 1 122 ? -13.739 53.757 22.490 1.00 60.75 122 TRP A O 1
ATOM 934 N N . GLN A 1 123 ? -12.432 54.602 24.124 1.00 62.80 123 GLN A N 1
ATOM 935 C CA . GLN A 1 123 ? -11.780 55.517 23.198 1.00 62.52 123 GLN A CA 1
ATOM 936 C C . GLN A 1 123 ? -10.277 55.302 22.984 1.00 60.25 123 GLN A C 1
ATOM 937 O O . GLN A 1 123 ? -9.473 55.315 23.933 1.00 59.17 123 GLN A O 1
ATOM 943 N N . SER A 1 124 ? -9.928 55.099 21.711 1.00 57.74 124 SER A N 1
ATOM 944 C CA . SER A 1 124 ? -8.557 54.873 21.285 1.00 56.00 124 SER A CA 1
ATOM 945 C C . SER A 1 124 ? -7.699 56.116 21.475 1.00 54.68 124 SER A C 1
ATOM 946 O O . SER A 1 124 ? -8.100 57.224 21.109 1.00 53.64 124 SER A O 1
ATOM 949 N N . GLU A 1 125 ? -6.521 55.915 22.061 1.00 53.77 125 GLU A N 1
ATOM 950 C CA . GLU A 1 125 ? -5.573 56.993 22.293 1.00 52.57 125 GLU A CA 1
ATOM 951 C C . GLU A 1 125 ? -4.689 57.132 21.062 1.00 50.91 125 GLU A C 1
ATOM 952 O O . GLU A 1 125 ? -4.142 58.201 20.777 1.00 49.84 125 GLU A O 1
ATOM 958 N N . VAL A 1 126 ? -4.588 56.041 20.316 1.00 49.98 126 VAL A N 1
ATOM 959 C CA . VAL A 1 126 ? -3.797 56.009 19.098 1.00 48.61 126 VAL A CA 1
ATOM 960 C C . VAL A 1 126 ? -4.335 54.888 18.211 1.00 47.83 126 VAL A C 1
ATOM 961 O O . VAL A 1 126 ? -4.957 53.943 18.701 1.00 48.53 126 VAL A O 1
ATOM 965 N N . GLU A 1 127 ? -4.126 55.017 16.906 1.00 46.88 127 GLU A N 1
ATOM 966 C CA . GLU A 1 127 ? -4.565 54.006 15.948 1.00 48.07 127 GLU A CA 1
ATOM 967 C C . GLU A 1 127 ? -3.851 54.188 14.613 1.00 46.56 127 GLU A C 1
ATOM 968 O O . GLU A 1 127 ? -3.432 55.291 14.281 1.00 47.26 127 GLU A O 1
ATOM 974 N N . PHE A 1 128 ? -3.711 53.107 13.851 1.00 44.31 128 PHE A N 1
ATOM 975 C CA . PHE A 1 128 ? -3.006 53.167 12.575 1.00 41.61 128 PHE A CA 1
ATOM 976 C C . PHE A 1 128 ? -3.294 51.958 11.704 1.00 41.88 128 PHE A C 1
ATOM 977 O O . PHE A 1 128 ? -4.036 51.054 12.089 1.00 42.81 128 PHE A O 1
ATOM 985 N N . THR A 1 129 ? -2.672 51.950 10.533 1.00 41.20 129 THR A N 1
ATOM 986 C CA . THR A 1 129 ? -2.850 50.881 9.571 1.00 40.79 129 THR A CA 1
ATOM 987 C C . THR A 1 129 ? -1.526 50.353 9.043 1.00 40.85 129 THR A C 1
ATOM 988 O O . THR A 1 129 ? -0.634 51.118 8.697 1.00 41.09 129 THR A O 1
ATOM 992 N N . LEU A 1 130 ? -1.409 49.036 8.978 1.00 40.82 130 LEU A N 1
ATOM 993 C CA . LEU A 1 130 ? -0.220 48.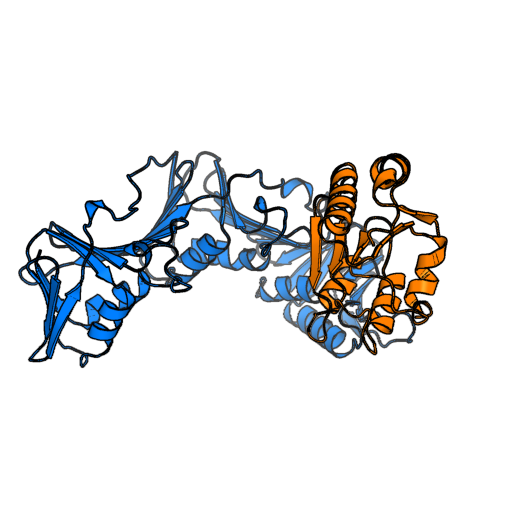395 8.456 1.00 39.93 130 LEU A CA 1
ATOM 994 C C . LEU A 1 130 ? -0.655 47.131 7.758 1.00 40.75 130 LEU A C 1
ATOM 995 O O . LEU A 1 130 ? -1.737 46.615 8.003 1.00 40.73 130 LEU A O 1
ATOM 1000 N N . PRO A 1 131 ? 0.168 46.628 6.845 1.00 42.07 131 PRO A N 1
ATOM 1001 C CA . PRO A 1 131 ? -0.231 45.396 6.161 1.00 43.00 131 PRO A CA 1
ATOM 1002 C C . PRO A 1 131 ? -0.317 44.265 7.164 1.00 43.24 131 PRO A C 1
ATOM 1003 O O . PRO A 1 131 ? 0.320 44.302 8.211 1.00 43.83 131 PRO A O 1
ATOM 1007 N N . GLN A 1 132 ? -1.110 43.258 6.849 1.00 44.19 132 GLN A N 1
ATOM 1008 C CA . GLN A 1 132 ? -1.240 42.131 7.748 1.00 44.42 132 GLN A CA 1
ATOM 1009 C C . GLN A 1 132 ? 0.106 41.460 7.892 1.00 43.28 132 GLN A C 1
ATOM 1010 O O . GLN A 1 132 ? 0.462 40.972 8.961 1.00 42.49 132 GLN A O 1
ATOM 1016 N N . ALA A 1 133 ? 0.840 41.423 6.784 1.00 43.62 133 ALA A N 1
ATOM 1017 C CA . ALA A 1 133 ? 2.155 40.792 6.731 1.00 43.28 133 ALA A CA 1
ATOM 1018 C C . ALA A 1 133 ? 3.177 41.499 7.621 1.00 42.80 133 ALA A C 1
ATOM 1019 O O . ALA A 1 133 ? 4.124 40.881 8.098 1.00 44.09 133 ALA A O 1
ATOM 1021 N N . THR A 1 134 ? 2.988 42.791 7.847 1.00 41.33 134 THR A N 1
ATOM 1022 C CA . THR A 1 134 ? 3.892 43.516 8.709 1.00 40.48 134 THR A CA 1
ATOM 1023 C C . THR A 1 134 ? 3.629 43.078 10.151 1.00 40.25 134 THR A C 1
ATOM 1024 O O . THR A 1 134 ? 4.566 42.790 10.886 1.00 40.36 134 THR A O 1
ATOM 1028 N N . MET A 1 135 ? 2.360 43.008 10.551 1.00 40.38 135 MET A N 1
ATOM 1029 C CA . MET A 1 135 ? 2.008 42.572 11.910 1.00 41.33 135 MET A CA 1
ATOM 1030 C C . MET A 1 135 ? 2.447 41.140 12.135 1.00 41.78 135 MET A C 1
ATOM 1031 O O . MET A 1 135 ? 2.919 40.778 13.215 1.00 41.82 135 MET A O 1
ATOM 1036 N N . LYS A 1 136 ? 2.272 40.320 11.108 1.00 42.24 136 LYS A N 1
ATOM 1037 C CA . LYS A 1 136 ? 2.650 38.928 11.202 1.00 43.46 136 LYS A CA 1
ATOM 1038 C C . LYS A 1 136 ? 4.143 38.855 11.487 1.00 41.92 136 LYS A C 1
ATOM 1039 O O . LYS A 1 136 ? 4.560 38.235 12.464 1.00 41.73 136 LYS A O 1
ATOM 1045 N N . ARG A 1 137 ? 4.948 39.506 10.652 1.00 40.71 137 ARG A N 1
ATOM 1046 C CA . ARG A 1 137 ? 6.391 39.502 10.853 1.00 40.60 137 ARG A CA 1
ATOM 1047 C C . ARG A 1 137 ? 6.822 39.976 12.249 1.00 39.04 137 ARG A C 1
ATOM 1048 O O . ARG A 1 137 ? 7.714 39.382 12.850 1.00 39.48 137 ARG A O 1
ATOM 1056 N N . LEU A 1 138 ? 6.204 41.042 12.757 1.00 36.46 138 LEU A N 1
ATOM 1057 C CA . LEU A 1 138 ? 6.521 41.576 14.088 1.00 33.74 138 LEU A CA 1
ATOM 1058 C C . LEU A 1 138 ? 6.252 40.569 15.211 1.00 32.89 138 LEU A C 1
ATOM 1059 O O . LEU A 1 138 ? 7.044 40.417 16.134 1.00 30.41 138 LEU A O 1
ATOM 1064 N N . ILE A 1 139 ? 5.114 39.892 15.132 1.00 34.46 139 ILE A N 1
ATOM 1065 C CA . ILE A 1 139 ? 4.748 38.928 16.152 1.00 34.73 139 ILE A CA 1
ATOM 1066 C C . ILE A 1 139 ? 5.544 37.655 15.992 1.00 36.16 139 ILE A C 1
ATOM 1067 O O . ILE A 1 139 ? 6.034 37.102 16.969 1.00 38.73 139 ILE A O 1
ATOM 1072 N N . GLU A 1 140 ? 5.690 37.181 14.766 1.00 37.06 140 GLU A N 1
ATOM 1073 C CA . GLU A 1 140 ? 6.455 35.964 14.559 1.00 38.36 140 GLU A CA 1
ATOM 1074 C C . GLU A 1 140 ? 7.911 36.122 14.976 1.00 36.92 140 GLU A C 1
ATOM 1075 O O . GLU A 1 140 ? 8.486 35.228 15.580 1.00 37.47 140 GLU A O 1
ATOM 1081 N N . ALA A 1 141 ? 8.504 37.263 14.647 1.00 35.63 141 ALA A N 1
ATOM 1082 C CA . ALA A 1 141 ? 9.901 37.541 14.960 1.00 33.74 141 ALA A CA 1
ATOM 1083 C C . ALA A 1 141 ? 10.255 37.631 16.443 1.00 34.10 141 ALA A C 1
ATOM 1084 O O . ALA A 1 141 ? 11.437 37.592 16.803 1.00 35.10 141 ALA A O 1
ATOM 1086 N N . THR A 1 142 ? 9.250 37.734 17.308 1.00 33.92 142 THR A N 1
ATOM 1087 C CA . THR A 1 142 ? 9.518 37.894 18.733 1.00 31.96 142 THR A CA 1
ATOM 1088 C C . THR A 1 142 ? 8.649 37.135 19.710 1.00 32.48 142 THR A C 1
ATOM 1089 O O . THR A 1 142 ? 8.981 37.105 20.886 1.00 34.11 142 THR A O 1
ATOM 1093 N N . GLN A 1 143 ? 7.553 36.528 19.262 1.00 32.67 143 GLN A N 1
ATOM 1094 C CA . GLN A 1 143 ? 6.661 35.859 20.207 1.00 34.09 143 GLN A CA 1
ATOM 1095 C C . GLN A 1 143 ? 7.192 34.654 20.952 1.00 34.68 143 GLN A C 1
ATOM 1096 O O . GLN A 1 143 ? 6.723 34.351 22.052 1.00 35.41 143 GLN A O 1
ATOM 1102 N N . PHE A 1 144 ? 8.173 33.970 20.378 1.00 34.57 144 PHE A N 1
ATOM 1103 C CA . PHE A 1 144 ? 8.731 32.789 21.035 1.00 34.19 144 PHE A CA 1
ATOM 1104 C C . PHE A 1 144 ? 9.488 33.132 22.312 1.00 34.31 144 PHE A C 1
ATOM 1105 O O . PHE A 1 144 ? 9.841 32.238 23.084 1.00 34.61 144 PHE A O 1
ATOM 1113 N N . SER A 1 145 ? 9.730 34.424 22.527 1.00 34.28 145 SER A N 1
ATOM 1114 C CA . SER A 1 145 ? 10.448 34.891 23.709 1.00 35.05 145 SER A CA 1
ATOM 1115 C C . SER A 1 145 ? 9.571 35.367 24.879 1.00 35.11 145 SER A C 1
ATOM 1116 O O . SER A 1 145 ? 10.091 35.789 25.904 1.00 34.98 145 SER A O 1
ATOM 1119 N N . MET A 1 146 ? 8.250 35.294 24.729 1.00 35.50 146 MET A N 1
ATOM 1120 C CA . MET A 1 146 ? 7.348 35.702 25.794 1.00 36.69 146 MET A CA 1
ATOM 1121 C C . MET A 1 146 ? 7.472 34.748 26.957 1.00 39.25 146 MET A C 1
ATOM 1122 O O . MET A 1 146 ? 7.850 33.596 26.797 1.00 39.76 146 MET A O 1
ATOM 1127 N N . ALA A 1 147 ? 7.143 35.234 28.140 1.00 42.44 147 ALA A N 1
ATOM 1128 C CA . ALA A 1 147 ? 7.184 34.395 29.316 1.00 46.30 147 ALA A CA 1
ATOM 1129 C C . ALA A 1 147 ? 5.911 33.555 29.285 1.00 49.30 147 ALA A C 1
ATOM 1130 O O . ALA A 1 147 ? 4.973 33.849 28.538 1.00 49.37 147 ALA A O 1
ATOM 1132 N N . HIS A 1 148 ? 5.879 32.499 30.080 1.00 52.99 148 HIS A N 1
ATOM 1133 C CA . HIS A 1 148 ? 4.701 31.653 30.139 1.00 57.52 148 HIS A CA 1
ATOM 1134 C C . HIS A 1 148 ? 4.429 31.388 31.617 1.00 58.75 148 HIS A C 1
ATOM 1135 O O . HIS A 1 148 ? 5.219 30.719 32.283 1.00 59.59 148 HIS A O 1
ATOM 1142 N N . GLN A 1 149 ? 3.327 31.931 32.133 1.00 59.43 149 GLN A N 1
ATOM 1143 C CA . GLN A 1 149 ? 2.959 31.747 33.540 1.00 59.00 149 GLN A CA 1
ATOM 1144 C C . GLN A 1 149 ? 4.052 32.159 34.523 1.00 57.92 149 GLN A C 1
ATOM 1145 O O . GLN A 1 149 ? 4.143 31.604 35.611 1.00 58.09 149 GLN A O 1
ATOM 1151 N N . ASP A 1 150 ? 4.885 33.117 34.132 1.00 56.96 150 ASP A N 1
ATOM 1152 C CA . ASP A 1 150 ? 5.941 33.610 35.003 1.00 56.72 150 ASP A CA 1
ATOM 1153 C C . ASP A 1 150 ? 5.237 34.416 36.091 1.00 56.31 150 ASP A C 1
ATOM 1154 O O . ASP A 1 150 ? 4.154 34.959 35.872 1.00 54.95 150 ASP A O 1
ATOM 1159 N N . VAL A 1 151 ? 5.850 34.489 37.265 1.00 56.93 151 VAL A N 1
ATOM 1160 C CA . VAL A 1 151 ? 5.261 35.220 38.380 1.00 56.67 151 VAL A CA 1
ATOM 1161 C C . VAL A 1 151 ? 5.275 36.734 38.131 1.00 56.15 151 VAL A C 1
ATOM 1162 O O . VAL A 1 151 ? 4.547 37.487 38.780 1.00 55.72 151 VAL A O 1
ATOM 1166 N N . ARG A 1 152 ? 6.109 37.173 37.189 1.00 55.48 152 ARG A N 1
ATOM 1167 C CA . ARG A 1 152 ? 6.194 38.584 36.817 1.00 54.88 152 ARG A CA 1
ATOM 1168 C C . ARG A 1 152 ? 5.279 38.718 35.617 1.00 55.22 152 ARG A C 1
ATOM 1169 O O . ARG A 1 152 ? 5.732 38.868 34.482 1.00 56.16 152 ARG A O 1
ATOM 1177 N N . TYR A 1 153 ? 3.985 38.643 35.895 1.00 55.27 153 TYR A N 1
ATOM 1178 C CA . TYR A 1 153 ? 2.930 38.714 34.892 1.00 54.58 153 TYR A CA 1
ATOM 1179 C C . TYR A 1 153 ? 3.151 39.679 33.719 1.00 51.95 153 TYR A C 1
ATOM 1180 O O . TYR A 1 153 ? 2.710 39.394 32.606 1.00 52.84 153 TYR A O 1
ATOM 1189 N N . TYR A 1 154 ? 3.820 40.808 33.945 1.00 48.17 154 TYR A N 1
ATOM 1190 C CA . TYR A 1 154 ? 4.049 41.745 32.855 1.00 44.95 154 TYR A CA 1
ATOM 1191 C C . TYR A 1 154 ? 5.001 41.167 31.798 1.00 43.41 154 TYR A C 1
ATOM 1192 O O . TYR A 1 154 ? 5.305 41.820 30.801 1.00 43.18 154 TYR A O 1
ATOM 1201 N N . LEU A 1 155 ? 5.450 39.931 32.016 1.00 41.65 155 LEU A N 1
ATOM 1202 C CA . LEU A 1 155 ? 6.344 39.238 31.086 1.00 38.75 155 LEU A CA 1
ATOM 1203 C C . LEU A 1 155 ? 5.600 38.183 30.258 1.00 38.47 155 LEU A C 1
ATOM 1204 O O . LEU A 1 155 ? 6.098 37.733 29.223 1.00 37.76 155 LEU A O 1
ATOM 1209 N N . ASN A 1 156 ? 4.419 37.791 30.730 1.00 38.42 156 ASN A N 1
ATOM 1210 C CA . ASN A 1 156 ? 3.589 36.806 30.045 1.00 39.11 156 ASN A CA 1
ATOM 1211 C C . ASN A 1 156 ? 2.777 37.476 28.966 1.00 38.65 156 ASN A C 1
ATOM 1212 O O . ASN A 1 156 ? 1.561 37.292 28.881 1.00 40.26 156 ASN A O 1
ATOM 1217 N N . GLY A 1 157 ? 3.464 38.258 28.146 1.00 37.97 157 GLY A N 1
ATOM 1218 C CA . GLY A 1 157 ? 2.813 38.971 27.072 1.00 36.88 157 GLY A CA 1
ATOM 1219 C C . GLY A 1 157 ? 3.853 39.608 26.180 1.00 36.45 157 GLY A C 1
ATOM 1220 O O . GLY A 1 157 ? 5.064 39.432 26.386 1.00 36.72 157 GLY A O 1
ATOM 1221 N N . MET A 1 158 ? 3.377 40.350 25.187 1.00 35.49 158 MET A N 1
ATOM 1222 C CA . MET A 1 158 ? 4.253 41.021 24.247 1.00 33.86 158 MET A CA 1
ATOM 1223 C C . MET A 1 158 ? 4.051 42.520 24.337 1.00 33.68 158 MET A C 1
ATOM 1224 O O . MET A 1 158 ? 2.924 43.000 24.450 1.00 34.05 158 MET A O 1
ATOM 1229 N N . LEU A 1 159 ? 5.151 43.260 24.296 1.00 33.26 159 LEU A N 1
ATOM 1230 C CA . LEU A 1 159 ? 5.086 44.708 24.373 1.00 31.15 159 LEU A CA 1
ATOM 1231 C C . LEU A 1 159 ? 4.900 45.288 22.995 1.00 32.04 159 LEU A C 1
ATOM 1232 O O . LEU A 1 159 ? 5.490 44.819 22.026 1.00 31.57 159 LEU A O 1
ATOM 1237 N N . PHE A 1 160 ? 4.059 46.303 22.898 1.00 34.11 160 PHE A N 1
ATOM 1238 C CA . PHE A 1 160 ? 3.853 46.969 21.619 1.00 35.51 160 PHE A CA 1
ATOM 1239 C C . PHE A 1 160 ? 4.166 48.436 21.833 1.00 35.69 160 PHE A C 1
ATOM 1240 O O . PHE A 1 160 ? 3.636 49.056 22.753 1.00 34.34 160 PHE A O 1
ATOM 1248 N N . GLU A 1 161 ? 5.059 48.989 21.028 1.00 36.47 161 GLU A N 1
ATOM 1249 C CA . GLU A 1 161 ? 5.332 50.393 21.192 1.00 38.20 161 GLU A CA 1
ATOM 1250 C C . GLU A 1 161 ? 5.587 51.066 19.878 1.00 38.32 161 GLU A C 1
ATOM 1251 O O . GLU A 1 161 ? 5.990 50.438 18.904 1.00 37.56 161 GLU A O 1
ATOM 1257 N N . THR A 1 162 ? 5.289 52.360 19.863 1.00 39.86 162 THR A N 1
ATOM 1258 C CA . THR A 1 162 ? 5.437 53.187 18.686 1.00 40.30 162 THR A CA 1
ATOM 1259 C C . THR A 1 162 ? 6.356 54.366 18.954 1.00 40.27 162 THR A C 1
ATOM 1260 O O . THR A 1 162 ? 6.580 54.758 20.096 1.00 39.98 162 THR A O 1
ATOM 1264 N N . GLU A 1 163 ? 6.909 54.893 17.874 1.00 41.47 163 GLU A N 1
ATOM 1265 C CA . GLU A 1 163 ? 7.762 56.069 17.889 1.00 43.37 163 GLU A CA 1
ATOM 1266 C C . GLU A 1 163 ? 8.055 56.336 16.434 1.00 42.68 163 GLU A C 1
ATOM 1267 O O . GLU A 1 163 ? 8.342 55.413 15.671 1.00 42.53 163 GLU A O 1
ATOM 1273 N N . GLY A 1 164 ? 7.938 57.598 16.042 1.00 42.50 164 GLY A N 1
ATOM 1274 C CA . GLY A 1 164 ? 8.168 57.946 14.655 1.00 43.49 164 GLY A CA 1
ATOM 1275 C C . GLY A 1 164 ? 7.145 57.218 13.809 1.00 44.50 164 GLY A C 1
ATOM 1276 O O . GLY A 1 164 ? 5.988 57.114 14.217 1.00 45.94 164 GLY A O 1
ATOM 1277 N N . GLU A 1 165 ? 7.555 56.719 12.643 1.00 44.61 165 GLU A N 1
ATOM 1278 C CA . GLU A 1 165 ? 6.654 55.983 11.754 1.00 45.91 165 GLU A CA 1
ATOM 1279 C C . GLU A 1 165 ? 6.897 54.498 11.958 1.00 44.73 165 GLU A C 1
ATOM 1280 O O . GLU A 1 165 ? 6.686 53.689 11.051 1.00 44.87 165 GLU A O 1
ATOM 1286 N N . GLU A 1 166 ? 7.311 54.142 13.166 1.00 43.23 166 GLU A N 1
ATOM 1287 C CA . GLU A 1 166 ? 7.662 52.771 13.454 1.00 42.06 166 GLU A CA 1
ATOM 1288 C C . GLU A 1 166 ? 6.899 52.062 14.553 1.00 40.87 166 GLU A C 1
ATOM 1289 O O . GLU A 1 166 ? 6.581 52.643 15.592 1.00 41.58 166 GLU A O 1
ATOM 1295 N N . LEU A 1 167 ? 6.625 50.784 14.312 1.00 39.22 167 LEU A N 1
ATOM 1296 C CA . LEU A 1 167 ? 5.931 49.936 15.272 1.00 35.76 167 LEU A CA 1
ATOM 1297 C C . LEU A 1 167 ? 6.882 48.810 15.636 1.00 34.24 167 LEU A C 1
ATOM 1298 O O . LEU A 1 167 ? 7.450 48.160 14.766 1.00 33.02 167 LEU A O 1
ATOM 1303 N N . ARG A 1 168 ? 7.070 48.594 16.929 1.00 34.09 168 ARG A N 1
ATOM 1304 C CA . ARG A 1 168 ? 7.941 47.526 17.369 1.00 34.10 168 ARG A CA 1
ATOM 1305 C C . ARG A 1 168 ? 7.279 46.668 18.431 1.00 32.15 168 ARG A C 1
ATOM 1306 O O . ARG A 1 168 ? 6.370 47.103 19.131 1.00 30.87 168 ARG A O 1
ATOM 1314 N N . THR A 1 169 ? 7.748 45.435 18.528 1.00 31.24 169 THR A N 1
ATOM 1315 C CA . THR A 1 169 ? 7.244 44.497 19.500 1.00 29.90 169 THR A CA 1
ATOM 1316 C C . THR A 1 169 ? 8.472 43.935 20.184 1.00 30.94 169 THR A C 1
ATOM 1317 O O . THR A 1 169 ? 9.506 43.762 19.553 1.00 31.02 169 THR A O 1
ATOM 1321 N N . VAL A 1 170 ? 8.376 43.693 21.483 1.00 31.52 170 VAL A N 1
ATOM 1322 C CA . VAL A 1 170 ? 9.487 43.121 22.222 1.00 32.71 170 VAL A CA 1
ATOM 1323 C C . VAL A 1 170 ? 8.927 42.120 23.244 1.00 34.40 170 VAL A C 1
ATOM 1324 O O . VAL A 1 170 ? 7.937 42.381 23.932 1.00 34.12 170 VAL A O 1
ATOM 1328 N N . ALA A 1 171 ? 9.551 40.950 23.296 1.00 34.85 171 ALA A N 1
ATOM 1329 C CA . ALA A 1 171 ? 9.134 39.902 24.206 1.00 35.51 171 ALA A CA 1
ATOM 1330 C C . ALA A 1 171 ? 10.346 39.425 24.978 1.00 35.81 171 ALA A C 1
ATOM 1331 O O . ALA A 1 171 ? 11.462 39.432 24.449 1.00 37.13 171 ALA A O 1
ATOM 1333 N N . THR A 1 172 ? 10.134 39.022 26.227 1.00 34.81 172 THR A N 1
ATOM 1334 C CA . THR A 1 172 ? 11.228 38.521 27.043 1.00 33.97 172 THR A CA 1
ATOM 1335 C C . THR A 1 172 ? 10.734 37.663 28.196 1.00 34.44 172 THR A C 1
ATOM 1336 O O . THR A 1 172 ? 9.567 37.728 28.570 1.00 35.57 172 THR A O 1
ATOM 1340 N N . ASP A 1 173 ? 11.615 36.832 28.742 1.00 35.02 173 ASP A N 1
ATOM 1341 C CA . ASP A 1 173 ? 11.238 35.979 29.863 1.00 35.46 173 ASP A CA 1
ATOM 1342 C C . ASP A 1 173 ? 12.287 35.980 30.962 1.00 35.53 173 ASP A C 1
ATOM 1343 O O . ASP A 1 173 ? 12.328 35.079 31.795 1.00 35.94 173 ASP A O 1
ATOM 1348 N N . GLY A 1 174 ? 13.120 37.015 30.965 1.00 35.88 174 GLY A N 1
ATOM 1349 C CA . GLY A 1 174 ? 14.182 37.125 31.946 1.00 37.54 174 GLY A CA 1
ATOM 1350 C C . GLY A 1 174 ? 15.510 36.628 31.385 1.00 39.62 174 GLY A C 1
ATOM 1351 O O . GLY A 1 174 ? 16.576 37.194 31.665 1.00 39.95 174 GLY A O 1
ATOM 1352 N N . HIS A 1 175 ? 15.433 35.584 30.558 1.00 40.64 175 HIS A N 1
ATOM 1353 C CA . HIS A 1 175 ? 16.606 34.953 29.959 1.00 39.95 175 HIS A CA 1
ATOM 1354 C C . HIS A 1 175 ? 16.941 35.366 28.526 1.00 39.07 175 HIS A C 1
ATOM 1355 O O . HIS A 1 175 ? 18.098 35.677 28.230 1.00 39.03 175 HIS A O 1
ATOM 1362 N N . ARG A 1 176 ? 15.961 35.340 27.628 1.00 37.49 176 ARG A N 1
ATOM 1363 C CA . ARG A 1 176 ? 16.221 35.773 26.260 1.00 36.29 176 ARG A CA 1
ATOM 1364 C C . ARG A 1 176 ? 15.238 36.872 25.884 1.00 35.59 176 ARG A C 1
ATOM 1365 O O . ARG A 1 176 ? 14.166 36.985 26.474 1.00 36.28 176 ARG A O 1
ATOM 1373 N N . LEU A 1 177 ? 15.610 37.702 24.919 1.00 32.89 177 LEU A N 1
ATOM 1374 C CA . LEU A 1 177 ? 14.751 38.791 24.530 1.00 30.93 177 LEU A CA 1
ATOM 1375 C C . LEU A 1 177 ? 14.753 38.942 23.027 1.00 31.23 177 LEU A C 1
ATOM 1376 O O . LEU A 1 177 ? 15.786 38.784 22.390 1.00 32.61 177 LEU A O 1
ATOM 1381 N N . ALA A 1 178 ? 13.581 39.223 22.465 1.00 30.56 178 ALA A N 1
ATOM 1382 C CA . ALA A 1 178 ? 13.436 39.426 21.028 1.00 28.93 178 ALA A CA 1
ATOM 1383 C C . ALA A 1 178 ? 12.726 40.745 20.832 1.00 28.11 178 ALA A C 1
ATOM 1384 O O . ALA A 1 178 ? 11.849 41.108 21.616 1.00 26.02 178 ALA A O 1
ATOM 1386 N N . VAL A 1 179 ? 13.128 41.458 19.789 1.00 28.31 179 VAL A N 1
ATOM 1387 C CA . VAL A 1 179 ? 12.545 42.748 19.452 1.00 29.74 179 VAL A CA 1
ATOM 1388 C C . VAL A 1 179 ? 12.592 42.904 17.926 1.00 30.07 179 VAL A C 1
ATOM 1389 O O . VAL A 1 179 ? 13.490 42.380 17.276 1.00 31.45 179 VAL A O 1
ATOM 1393 N N . CYS A 1 180 ? 11.604 43.580 17.351 1.00 29.11 180 CYS A N 1
ATOM 1394 C CA . CYS A 1 180 ? 11.553 43.776 15.909 1.00 29.89 180 CYS A CA 1
ATOM 1395 C C . CYS A 1 180 ? 10.831 45.101 15.679 1.00 32.50 180 CYS A C 1
ATOM 1396 O O . CYS A 1 180 ? 9.896 45.428 16.405 1.00 33.06 180 CYS A O 1
ATOM 1399 N N . SER A 1 181 ? 11.283 45.871 14.691 1.00 34.12 181 SER A N 1
ATOM 1400 C CA . SER A 1 181 ? 10.678 47.156 14.364 1.00 36.33 181 SER A CA 1
ATOM 1401 C C . SER A 1 181 ? 10.408 47.208 12.881 1.00 37.67 181 SER A C 1
ATOM 1402 O O . SER A 1 181 ? 11.178 46.668 12.090 1.00 39.09 181 SER A O 1
ATOM 1405 N N . MET A 1 182 ? 9.306 47.850 12.505 1.00 39.50 182 MET A N 1
ATOM 1406 C CA . MET A 1 182 ? 8.937 47.995 11.096 1.00 41.17 182 MET A CA 1
ATOM 1407 C C . MET A 1 182 ? 8.371 49.397 10.864 1.00 42.44 182 MET A C 1
ATOM 1408 O O . MET A 1 182 ? 7.651 49.947 11.706 1.00 41.50 182 MET A O 1
ATOM 1413 N N . PRO A 1 183 ? 8.693 49.996 9.714 1.00 43.25 183 PRO A N 1
ATOM 1414 C CA . PRO A 1 183 ? 8.197 51.331 9.388 1.00 43.65 183 PRO A CA 1
ATOM 1415 C C . PRO A 1 183 ? 6.767 51.167 8.904 1.00 44.99 183 PRO A C 1
ATOM 1416 O O . PRO A 1 183 ? 6.459 50.209 8.193 1.00 46.10 183 PRO A O 1
ATOM 1420 N N . ILE A 1 184 ? 5.885 52.077 9.288 1.00 46.62 184 ILE A N 1
ATOM 1421 C CA . ILE A 1 184 ? 4.512 51.963 8.831 1.00 48.82 184 ILE A CA 1
ATOM 1422 C C . ILE A 1 184 ? 4.052 53.226 8.119 1.00 50.31 184 ILE A C 1
ATOM 1423 O O . ILE A 1 184 ? 2.858 53.463 7.973 1.00 50.56 184 ILE A O 1
ATOM 1428 N N . GLY A 1 185 ? 5.019 54.019 7.661 1.00 51.94 185 G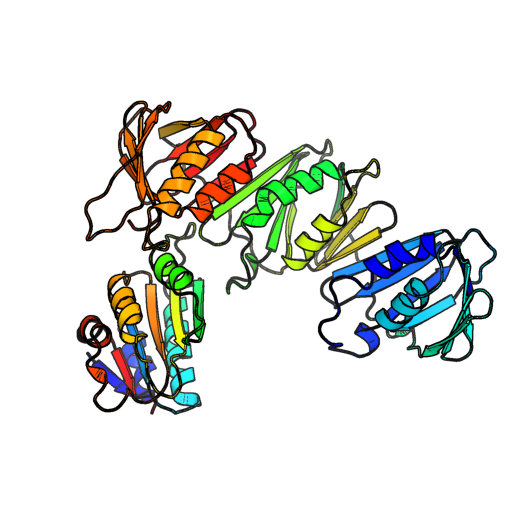LY A N 1
ATOM 1429 C CA . GLY A 1 185 ? 4.724 55.244 6.937 1.00 53.86 185 GLY A CA 1
ATOM 1430 C C . GLY A 1 185 ? 3.634 56.122 7.525 1.00 55.24 185 GLY A C 1
ATOM 1431 O O . GLY A 1 185 ? 2.770 56.629 6.805 1.00 55.90 185 GLY A O 1
ATOM 1432 N N . GLN A 1 186 ? 3.682 56.309 8.838 1.00 55.36 186 GLN A N 1
ATOM 1433 C CA . GLN A 1 186 ? 2.695 57.117 9.540 1.00 56.43 186 GLN A CA 1
ATOM 1434 C C . GLN A 1 186 ? 3.338 57.691 10.802 1.00 55.76 186 GLN A C 1
ATOM 1435 O O . GLN A 1 186 ? 3.989 56.971 11.557 1.00 56.46 186 GLN A O 1
ATOM 1441 N N . SER A 1 187 ? 3.150 58.986 11.029 1.00 54.36 187 SER A N 1
ATOM 1442 C CA . SER A 1 187 ? 3.700 59.644 12.208 1.00 52.74 187 SER A CA 1
ATOM 1443 C C . SER A 1 187 ? 2.842 59.260 13.407 1.00 50.95 187 SER A C 1
ATOM 1444 O O . SER A 1 187 ? 1.683 59.669 13.510 1.00 50.74 187 SER A O 1
ATOM 1447 N N . LEU A 1 188 ? 3.420 58.480 14.313 1.00 48.40 188 LEU A N 1
ATOM 1448 C CA . LEU A 1 188 ? 2.697 58.004 15.483 1.00 47.01 188 LEU A CA 1
ATOM 1449 C C . LEU A 1 188 ? 3.207 58.660 16.745 1.00 45.06 188 LEU A C 1
ATOM 1450 O O . LEU A 1 188 ? 4.396 58.923 16.871 1.00 46.03 188 LEU A O 1
ATOM 1455 N N . PRO A 1 189 ? 2.315 58.966 17.692 1.00 44.34 189 PRO A N 1
ATOM 1456 C CA . PRO A 1 189 ? 2.874 59.579 18.896 1.00 44.40 189 PRO A CA 1
ATOM 1457 C C . PRO A 1 189 ? 3.543 58.390 19.570 1.00 44.62 189 PRO A C 1
ATOM 1458 O O . PRO A 1 189 ? 3.104 57.253 19.379 1.00 45.37 189 PRO A O 1
ATOM 1462 N N . SER A 1 190 ? 4.605 58.612 20.331 1.00 44.30 190 SER A N 1
ATOM 1463 C CA . SER A 1 190 ? 5.240 57.470 20.959 1.00 44.06 190 SER A CA 1
ATOM 1464 C C . SER A 1 190 ? 4.349 56.996 22.110 1.00 42.89 190 SER A C 1
ATOM 1465 O O . SER A 1 190 ? 3.932 57.791 22.957 1.00 42.60 190 SER A O 1
ATOM 1468 N N . HIS A 1 191 ? 4.044 55.696 22.105 1.00 41.77 191 HIS A N 1
ATOM 1469 C CA . HIS A 1 191 ? 3.177 55.069 23.101 1.00 41.36 191 HIS A CA 1
ATOM 1470 C C . HIS A 1 191 ? 3.682 53.648 23.376 1.00 39.00 191 HIS A C 1
ATOM 1471 O O . HIS A 1 191 ? 4.480 53.119 22.619 1.00 38.00 191 HIS A O 1
ATOM 1478 N N . SER A 1 192 ? 3.212 53.022 24.445 1.00 37.42 192 SER A N 1
ATOM 1479 C CA . SER A 1 192 ? 3.665 51.676 24.761 1.00 38.27 192 SER A CA 1
ATOM 1480 C C . SER A 1 192 ? 2.674 50.889 25.642 1.00 37.51 192 SER A C 1
ATOM 1481 O O . SER A 1 192 ? 2.179 51.420 26.629 1.00 38.86 192 SER A O 1
ATOM 1484 N N . VAL A 1 193 ? 2.382 49.633 25.281 1.00 36.71 193 VAL A N 1
ATOM 1485 C CA . VAL A 1 193 ? 1.443 48.782 26.047 1.00 34.79 193 VAL A CA 1
ATOM 1486 C C . VAL A 1 193 ? 1.752 47.275 25.978 1.00 34.51 193 VAL A C 1
ATOM 1487 O O . VAL A 1 193 ? 2.304 46.779 24.989 1.00 34.50 193 VAL A O 1
ATOM 1491 N N . ILE A 1 194 ? 1.361 46.551 27.023 1.00 34.06 194 ILE A N 1
ATOM 1492 C CA . ILE A 1 194 ? 1.584 45.106 27.087 1.00 33.56 194 ILE A CA 1
ATOM 1493 C C . ILE A 1 194 ? 0.354 44.317 26.686 1.00 33.37 194 ILE A C 1
ATOM 1494 O O . ILE A 1 194 ? -0.683 44.398 27.344 1.00 34.15 194 ILE A O 1
ATOM 1499 N N . VAL A 1 195 ? 0.463 43.551 25.612 1.00 32.58 195 VAL A N 1
ATOM 1500 C CA . VAL A 1 195 ? -0.657 42.736 25.184 1.00 32.15 195 VAL A CA 1
ATOM 1501 C C . VAL A 1 195 ? -0.448 41.353 25.783 1.00 33.08 195 VAL A C 1
ATOM 1502 O O . VAL A 1 195 ? 0.638 40.787 25.696 1.00 34.41 195 VAL A O 1
ATOM 1506 N N . PRO A 1 196 ? -1.489 40.792 26.412 1.00 34.17 196 PRO A N 1
ATOM 1507 C CA . PRO A 1 196 ? -1.416 39.464 27.037 1.00 35.63 196 PRO A CA 1
ATOM 1508 C C . PRO A 1 196 ? -0.977 38.343 26.076 1.00 37.64 196 PRO A C 1
ATOM 1509 O O . PRO A 1 196 ? -1.213 38.415 24.862 1.00 38.06 196 PRO A O 1
ATOM 1513 N N . ARG A 1 197 ? -0.342 37.306 26.620 1.00 38.52 197 ARG A N 1
ATOM 1514 C CA . ARG A 1 197 ? 0.099 36.171 25.805 1.00 39.23 197 ARG A CA 1
ATOM 1515 C C . ARG A 1 197 ? -1.043 35.636 24.932 1.00 39.00 197 ARG A C 1
ATOM 1516 O O . ARG A 1 197 ? -0.909 35.509 23.723 1.00 38.16 197 ARG A O 1
ATOM 1524 N N . LYS A 1 198 ? -2.171 35.339 25.558 1.00 39.21 198 LYS A N 1
ATOM 1525 C CA . LYS A 1 198 ? -3.340 34.815 24.862 1.00 39.75 198 LYS A CA 1
ATOM 1526 C C . LYS A 1 198 ? -3.874 35.764 23.783 1.00 38.18 198 LYS A C 1
ATOM 1527 O O . LYS A 1 198 ? -4.425 35.319 22.770 1.00 36.79 198 LYS A O 1
ATOM 1533 N N . GLY A 1 199 ? -3.717 37.069 24.014 1.00 36.56 199 GLY A N 1
ATOM 1534 C CA . GLY A 1 199 ? -4.174 38.057 23.058 1.00 35.01 199 GLY A CA 1
ATOM 1535 C C . GLY A 1 199 ? -3.311 37.986 21.815 1.00 36.10 199 GLY A C 1
ATOM 1536 O O . GLY A 1 199 ? -3.814 37.903 20.699 1.00 35.44 199 GLY A O 1
ATOM 1537 N N . VAL A 1 200 ? -1.997 38.004 22.021 1.00 36.86 200 VAL A N 1
ATOM 1538 C CA . VAL A 1 200 ? -1.030 37.937 20.935 1.00 36.79 200 VAL A CA 1
ATOM 1539 C C . VAL A 1 200 ? -1.221 36.705 20.065 1.00 39.22 200 VAL A C 1
ATOM 1540 O O . VAL A 1 200 ? -1.183 36.788 18.838 1.00 42.14 200 VAL A O 1
ATOM 1544 N N . ILE A 1 201 ? -1.408 35.555 20.700 1.00 40.01 201 ILE A N 1
ATOM 1545 C CA . ILE A 1 201 ? -1.601 34.308 19.973 1.00 40.72 201 ILE A CA 1
ATOM 1546 C C . ILE A 1 201 ? -2.778 34.438 19.002 1.00 41.03 201 ILE A C 1
ATOM 1547 O O . ILE A 1 201 ? -2.662 34.101 17.825 1.00 40.23 201 ILE A O 1
ATOM 1552 N N . GLU A 1 202 ? -3.900 34.943 19.499 1.00 42.17 202 GLU A N 1
ATOM 1553 C CA . GLU A 1 202 ? -5.085 35.120 18.673 1.00 44.46 202 GLU A CA 1
ATOM 1554 C C . GLU A 1 202 ? -4.899 36.103 17.541 1.00 44.10 202 GLU A C 1
ATOM 1555 O O . GLU A 1 202 ? -5.351 35.869 16.417 1.00 44.58 202 GLU A O 1
ATOM 1561 N N . LEU A 1 203 ? -4.264 37.223 17.848 1.00 43.41 203 LEU A N 1
ATOM 1562 C CA . LEU A 1 203 ? -4.024 38.228 16.840 1.00 43.99 203 LEU A CA 1
ATOM 1563 C C . LEU A 1 203 ? -3.215 37.542 15.758 1.00 46.24 203 LEU A C 1
ATOM 1564 O O . LEU A 1 203 ? -3.521 37.650 14.574 1.00 46.66 203 LEU A O 1
ATOM 1569 N N . MET A 1 204 ? -2.191 36.816 16.181 1.00 49.68 204 MET A N 1
ATOM 1570 C CA . MET A 1 204 ? -1.346 36.069 15.266 1.00 53.92 204 MET A CA 1
ATOM 1571 C C . MET A 1 204 ? -2.231 35.214 14.342 1.00 55.26 204 MET A C 1
ATOM 1572 O O . MET A 1 204 ? -2.267 35.402 13.124 1.00 54.59 204 MET A O 1
ATOM 1577 N N . ARG A 1 205 ? -2.952 34.278 14.946 1.00 57.49 205 ARG A N 1
ATOM 1578 C CA . ARG A 1 205 ? -3.846 33.395 14.218 1.00 59.27 205 ARG A CA 1
ATOM 1579 C C . ARG A 1 205 ? -4.690 34.079 13.150 1.00 58.35 205 ARG A C 1
ATOM 1580 O O . ARG A 1 205 ? -4.689 33.653 12.001 1.00 58.15 205 ARG A O 1
ATOM 1588 N N . MET A 1 206 ? -5.410 35.132 13.533 1.00 58.59 206 MET A N 1
ATOM 1589 C CA . MET A 1 206 ? -6.311 35.834 12.616 1.00 59.65 206 MET A CA 1
ATOM 1590 C C . MET A 1 206 ? -5.707 36.578 11.420 1.00 60.43 206 MET A C 1
ATOM 1591 O O . MET A 1 206 ? -6.430 37.221 10.662 1.00 59.90 206 MET A O 1
ATOM 1596 N N . LEU A 1 207 ? -4.395 36.499 11.237 1.00 61.95 207 LEU A N 1
ATOM 1597 C CA . LEU A 1 207 ? -3.773 37.150 10.092 1.00 64.14 207 LEU A CA 1
ATOM 1598 C C . LEU A 1 207 ? -3.646 36.126 8.966 1.00 67.68 207 LEU A C 1
ATOM 1599 O O . LEU A 1 207 ? -3.064 35.053 9.154 1.00 68.10 207 LEU A O 1
ATOM 1604 N N . ASP A 1 208 ? -4.202 36.447 7.802 1.00 71.63 208 ASP A N 1
ATOM 1605 C CA . ASP A 1 208 ? -4.131 35.544 6.657 1.00 75.65 208 ASP A CA 1
ATOM 1606 C C . ASP A 1 208 ? -3.184 36.098 5.590 1.00 77.46 208 ASP A C 1
ATOM 1607 O O . ASP A 1 208 ? -3.235 35.690 4.426 1.00 76.86 208 ASP A O 1
ATOM 1612 N N . GLY A 1 209 ? -2.316 37.021 6.010 1.00 79.92 209 GLY A N 1
ATOM 1613 C CA . GLY A 1 209 ? -1.353 37.634 5.110 1.00 82.03 209 GLY A CA 1
ATOM 1614 C C . GLY A 1 209 ? -1.978 38.443 3.978 1.00 84.15 209 GLY A C 1
ATOM 1615 O O . GLY A 1 209 ? -1.438 39.494 3.599 1.00 84.30 209 GLY A O 1
ATOM 1616 N N . GLY A 1 210 ? -3.110 37.939 3.462 1.00 84.73 210 GLY A N 1
ATOM 1617 C CA . GLY A 1 210 ? -3.875 38.530 2.360 1.00 84.56 210 GLY A CA 1
ATOM 1618 C C . GLY A 1 210 ? -3.907 40.030 2.096 1.00 84.28 210 GLY A C 1
ATOM 1619 O O . GLY A 1 210 ? -3.272 40.813 2.803 1.00 86.16 210 GLY A O 1
ATOM 1620 N N . ASP A 1 211 ? -4.670 40.431 1.075 1.00 83.25 211 ASP A N 1
ATOM 1621 C CA . ASP A 1 211 ? -4.774 41.844 0.676 1.00 81.40 211 ASP A CA 1
ATOM 1622 C C . ASP A 1 211 ? -5.292 42.804 1.748 1.00 79.19 211 ASP A C 1
ATOM 1623 O O . ASP A 1 211 ? -4.830 43.945 1.844 1.00 78.87 211 ASP A O 1
ATOM 1628 N N . ASN A 1 212 ? -6.252 42.341 2.544 1.00 76.73 212 ASN A N 1
ATOM 1629 C CA . ASN A 1 212 ? -6.832 43.159 3.608 1.00 74.07 212 ASN A CA 1
ATOM 1630 C C . ASN A 1 212 ? -5.758 43.774 4.518 1.00 71.23 212 ASN A C 1
ATOM 1631 O O . ASN A 1 212 ? -4.973 43.062 5.147 1.00 72.02 212 ASN A O 1
ATOM 1636 N N . PRO A 1 213 ? -5.685 45.109 4.579 1.00 67.42 213 PRO A N 1
ATOM 1637 C CA . PRO A 1 213 ? -4.658 45.629 5.473 1.00 64.13 213 PRO A CA 1
ATOM 1638 C C . PRO A 1 213 ? -5.267 45.589 6.875 1.00 61.31 213 PRO A C 1
ATOM 1639 O O . PRO A 1 213 ? -6.491 45.609 7.032 1.00 60.97 213 PRO A O 1
ATOM 1643 N N . LEU A 1 214 ? -4.416 45.501 7.888 1.00 57.60 214 LEU A N 1
ATOM 1644 C CA . LEU A 1 214 ? -4.875 45.455 9.261 1.00 52.72 214 LEU A CA 1
ATOM 1645 C C . LEU A 1 214 ? -5.058 46.880 9.740 1.00 50.86 214 LEU A C 1
ATOM 1646 O O . LEU A 1 214 ? -4.417 47.791 9.237 1.00 50.07 214 LEU A O 1
ATOM 1651 N N . ARG A 1 215 ? -5.945 47.072 10.705 1.00 49.89 215 ARG A N 1
ATOM 1652 C CA . ARG A 1 215 ? -6.207 48.395 11.257 1.00 48.77 215 ARG A CA 1
ATOM 1653 C C . ARG A 1 215 ? -6.204 48.277 12.779 1.00 46.69 215 ARG A C 1
ATOM 1654 O O . ARG A 1 215 ? -7.078 47.635 13.361 1.00 46.75 215 ARG A O 1
ATOM 1662 N N . VAL A 1 216 ? -5.223 48.907 13.419 1.00 43.93 216 VAL A N 1
ATOM 1663 C CA . VAL A 1 216 ? -5.074 48.816 14.868 1.00 41.55 216 VAL A CA 1
ATOM 1664 C C . VAL A 1 216 ? -5.471 50.044 15.691 1.00 40.79 216 VAL A C 1
ATOM 1665 O O . VAL A 1 216 ? -5.253 51.176 15.275 1.00 41.58 216 VAL A O 1
ATOM 1669 N N . GLN A 1 217 ? -6.045 49.797 16.870 1.00 40.13 217 GLN A N 1
ATOM 1670 C CA . GLN A 1 217 ? -6.493 50.847 17.788 1.00 39.15 217 GLN A CA 1
ATOM 1671 C C . GLN A 1 217 ? -6.084 50.569 19.222 1.00 39.64 217 GLN A C 1
ATOM 1672 O O . GLN A 1 217 ? -6.605 49.647 19.834 1.00 40.77 217 GLN A O 1
ATOM 1678 N N . ILE A 1 218 ? -5.182 51.354 19.786 1.00 39.46 218 ILE A N 1
ATOM 1679 C CA . ILE A 1 218 ? -4.824 51.080 21.162 1.00 40.72 218 ILE A CA 1
ATOM 1680 C C . ILE A 1 218 ? -5.593 52.018 22.046 1.00 41.41 218 ILE A C 1
ATOM 1681 O O . ILE A 1 218 ? -5.498 53.226 21.904 1.00 40.80 218 ILE A O 1
ATOM 1686 N N . GLY A 1 219 ? -6.379 51.458 22.948 1.00 44.03 219 GLY A N 1
ATOM 1687 C CA . GLY A 1 219 ? -7.124 52.288 23.867 1.00 45.75 219 GLY A CA 1
ATOM 1688 C C . GLY A 1 219 ? -6.240 52.449 25.080 1.00 47.76 219 GLY A C 1
ATOM 1689 O O . GLY A 1 219 ? -5.015 52.449 24.957 1.00 47.61 219 GLY A O 1
ATOM 1690 N N . SER A 1 220 ? -6.847 52.561 26.255 1.00 50.09 220 SER A N 1
ATOM 1691 C CA . SER A 1 220 ? -6.081 52.732 27.487 1.00 51.65 220 SER A CA 1
ATOM 1692 C C . SER A 1 220 ? -5.992 51.435 28.270 1.00 51.87 220 SER A C 1
ATOM 1693 O O . SER A 1 220 ? -5.036 51.229 29.019 1.00 52.99 220 SER A O 1
ATOM 1696 N N . ASN A 1 221 ? -7.005 50.581 28.118 1.00 51.22 221 ASN A N 1
ATOM 1697 C CA . ASN A 1 221 ? -7.041 49.297 28.812 1.00 50.33 221 ASN A CA 1
ATOM 1698 C C . ASN A 1 221 ? -7.348 48.150 27.869 1.00 48.21 221 ASN A C 1
ATOM 1699 O O . ASN A 1 221 ? -7.522 47.014 28.310 1.00 47.60 221 ASN A O 1
ATOM 1704 N N . ASN A 1 222 ? -7.405 48.454 26.575 1.00 46.21 222 ASN A N 1
ATOM 1705 C CA . ASN A 1 222 ? -7.692 47.453 25.552 1.00 45.56 222 ASN A CA 1
ATOM 1706 C C . ASN A 1 222 ? -6.982 47.794 24.262 1.00 43.84 222 ASN A C 1
ATOM 1707 O O . ASN A 1 222 ? -6.505 48.912 24.079 1.00 43.50 222 ASN A O 1
ATOM 1712 N N . ILE A 1 223 ? -6.915 46.819 23.365 1.00 41.99 223 ILE A N 1
ATOM 1713 C CA . ILE A 1 223 ? -6.318 47.043 22.062 1.00 39.02 223 ILE A CA 1
ATOM 1714 C C . ILE A 1 223 ? -7.253 46.333 21.097 1.00 39.03 223 ILE A C 1
ATOM 1715 O O . ILE A 1 223 ? -7.800 45.272 21.413 1.00 38.87 223 ILE A O 1
ATOM 1720 N N . ARG A 1 224 ? -7.456 46.938 19.933 1.00 38.84 224 ARG A N 1
ATOM 1721 C CA . ARG A 1 224 ? -8.346 46.376 18.948 1.00 38.24 224 ARG A CA 1
ATOM 1722 C C . ARG A 1 224 ? -7.745 46.286 17.569 1.00 36.58 224 ARG A C 1
ATOM 1723 O O . ARG A 1 224 ? -7.017 47.167 17.144 1.00 34.21 224 ARG A O 1
ATOM 1731 N N . ALA A 1 225 ? -8.078 45.210 16.868 1.00 37.17 225 ALA A N 1
ATOM 1732 C CA . ALA A 1 225 ? -7.592 44.990 15.519 1.00 38.07 225 ALA A CA 1
ATOM 1733 C C . ALA A 1 225 ? -8.723 44.533 14.584 1.00 39.11 225 ALA A C 1
ATOM 1734 O O . ALA A 1 225 ? -9.412 43.548 14.851 1.00 39.53 225 ALA A O 1
ATOM 1736 N N . HIS A 1 226 ? -8.909 45.272 13.494 1.00 40.47 226 HIS A N 1
ATOM 1737 C CA . HIS A 1 226 ? -9.923 44.957 12.504 1.00 41.59 226 HIS A CA 1
ATOM 1738 C C . HIS A 1 226 ? -9.199 44.378 11.310 1.00 43.20 226 HIS A C 1
ATOM 1739 O O . HIS A 1 226 ? -8.374 45.052 10.697 1.00 43.84 226 HIS A O 1
ATOM 1746 N N . VAL A 1 227 ? -9.497 43.132 10.978 1.00 45.14 227 VAL A N 1
ATOM 1747 C CA . VAL A 1 227 ? -8.867 42.485 9.838 1.00 47.59 227 VAL A CA 1
ATOM 1748 C C . VAL A 1 227 ? -9.996 41.994 8.966 1.00 49.15 227 VAL A C 1
ATOM 1749 O O . VAL A 1 227 ? -10.541 40.904 9.185 1.00 49.51 227 VAL A O 1
ATOM 1753 N N . GLY A 1 228 ? -10.358 42.795 7.975 1.00 50.02 228 GLY A N 1
ATOM 1754 C CA . GLY A 1 228 ? -11.456 42.392 7.127 1.00 50.34 228 GLY A CA 1
ATOM 1755 C C . GLY A 1 228 ? -12.719 42.355 7.964 1.00 50.58 228 GLY A C 1
ATOM 1756 O O . GLY A 1 228 ? -13.038 43.326 8.667 1.00 50.20 228 GLY A O 1
ATOM 1757 N N . ASP A 1 229 ? -13.421 41.228 7.933 1.00 51.50 229 ASP A N 1
ATOM 1758 C CA . ASP A 1 229 ? -14.673 41.112 8.672 1.00 52.08 229 ASP A CA 1
ATOM 1759 C C . ASP A 1 229 ? -14.591 40.634 10.114 1.00 51.03 229 ASP A C 1
ATOM 1760 O O . ASP A 1 229 ? -15.606 40.245 10.702 1.00 50.74 229 ASP A O 1
ATOM 1765 N N . PHE A 1 230 ? -13.394 40.670 10.691 1.00 48.98 230 PHE A N 1
ATOM 1766 C CA . PHE A 1 230 ? -13.228 40.257 12.073 1.00 46.50 230 PHE A CA 1
ATOM 1767 C C . PHE A 1 230 ? -12.661 41.394 12.885 1.00 43.36 230 PHE A C 1
ATOM 1768 O O . PHE A 1 230 ? -12.003 42.284 12.358 1.00 42.71 230 PHE A O 1
ATOM 1776 N N . ILE A 1 231 ? -12.945 41.371 14.176 1.00 40.76 231 ILE A N 1
ATOM 1777 C CA . ILE A 1 231 ? -12.465 42.401 15.070 1.00 38.84 231 ILE A CA 1
ATOM 1778 C C . ILE A 1 231 ? -12.065 41.777 16.387 1.00 39.28 231 ILE A C 1
ATOM 1779 O O . ILE A 1 231 ? -12.887 41.248 17.134 1.00 39.94 231 ILE A O 1
ATOM 1784 N N . PHE A 1 232 ? -10.779 41.853 16.670 1.00 39.55 232 PHE A N 1
ATOM 1785 C CA . PHE A 1 232 ? -10.250 41.286 17.881 1.00 38.39 232 PHE A CA 1
ATOM 1786 C C . PHE A 1 232 ? -10.000 42.367 18.913 1.00 37.38 232 PHE A C 1
ATOM 1787 O O . PHE A 1 232 ? -9.446 43.416 18.605 1.00 36.96 232 PHE A O 1
ATOM 1795 N N . THR A 1 233 ? -10.434 42.113 20.137 1.00 36.71 233 THR A N 1
ATOM 1796 C CA . THR A 1 233 ? -10.211 43.050 21.224 1.00 35.90 233 THR A CA 1
ATOM 1797 C C . THR A 1 233 ? -9.645 42.291 22.403 1.00 37.14 233 THR A C 1
ATOM 1798 O O . THR A 1 233 ? -10.104 41.197 22.721 1.00 36.18 233 THR A O 1
ATOM 1802 N N . SER A 1 234 ? -8.636 42.878 23.041 1.00 38.72 234 SER A N 1
ATOM 1803 C CA . SER A 1 234 ? -8.008 42.265 24.203 1.00 39.20 234 SER A CA 1
ATOM 1804 C C . SER A 1 234 ? -7.687 43.315 25.231 1.00 39.46 234 SER A C 1
ATOM 1805 O O . SER A 1 234 ? -7.548 44.492 24.905 1.00 38.14 234 SER A O 1
ATOM 1808 N N . LYS A 1 235 ? -7.596 42.879 26.481 1.00 42.15 235 LYS A N 1
ATOM 1809 C CA . LYS A 1 235 ? -7.241 43.762 27.576 1.00 43.24 235 LYS A CA 1
ATOM 1810 C C . LYS A 1 235 ? -5.727 43.794 27.558 1.00 42.83 235 LYS A C 1
ATOM 1811 O O . LYS A 1 235 ? -5.096 42.860 27.073 1.00 43.58 235 LYS A O 1
ATOM 1817 N N . LEU A 1 236 ? -5.149 44.870 28.074 1.00 41.81 236 LEU A N 1
ATOM 1818 C CA . LEU A 1 236 ? -3.708 44.995 28.118 1.00 40.95 236 LEU A CA 1
ATOM 1819 C C . LEU A 1 236 ? -3.292 44.563 29.504 1.00 42.33 236 LEU A C 1
ATOM 1820 O O . LEU A 1 236 ? -4.086 44.628 30.432 1.00 42.69 236 LEU A O 1
ATOM 1825 N N . VAL A 1 237 ? -2.066 44.087 29.651 1.00 44.27 237 VAL A N 1
ATOM 1826 C CA . VAL A 1 237 ? -1.612 43.689 30.967 1.00 46.12 237 VAL A CA 1
ATOM 1827 C C . VAL A 1 237 ? -1.330 44.984 31.696 1.00 48.35 237 VAL A C 1
ATOM 1828 O O . VAL A 1 237 ? -0.834 45.938 31.100 1.00 47.82 237 VAL A O 1
ATOM 1832 N N . ASP A 1 238 ? -1.656 45.029 32.981 1.00 52.29 238 ASP A N 1
ATOM 1833 C CA . ASP A 1 238 ? -1.427 46.237 33.754 1.00 56.06 238 ASP A CA 1
ATOM 1834 C C . ASP A 1 238 ? -0.155 46.133 34.583 1.00 56.76 238 ASP A C 1
ATOM 1835 O O . ASP A 1 238 ? -0.203 45.759 35.750 1.00 57.67 238 ASP A O 1
ATOM 1840 N N . GLY A 1 239 ? 0.979 46.466 33.970 1.00 57.52 239 GLY A N 1
ATOM 1841 C CA . GLY A 1 239 ? 2.258 46.414 34.656 1.00 57.87 239 GLY A CA 1
ATOM 1842 C C . GLY A 1 239 ? 3.279 47.231 33.890 1.00 58.40 239 GLY A C 1
ATOM 1843 O O . GLY A 1 239 ? 2.967 47.793 32.836 1.00 57.19 239 GLY A O 1
ATOM 1844 N N . ARG A 1 240 ? 4.497 47.318 34.412 1.00 59.37 240 ARG A N 1
ATOM 1845 C CA . ARG A 1 240 ? 5.539 48.069 33.726 1.00 60.10 240 ARG A CA 1
ATOM 1846 C C . ARG A 1 240 ? 6.506 47.117 33.079 1.00 58.41 240 ARG A C 1
ATOM 1847 O O . ARG A 1 240 ? 7.193 46.358 33.764 1.00 59.37 240 ARG A O 1
ATOM 1855 N N . PHE A 1 241 ? 6.560 47.152 31.756 1.00 56.32 241 PHE A N 1
ATOM 1856 C CA . PHE A 1 241 ? 7.463 46.273 31.042 1.00 54.88 241 PHE A CA 1
ATOM 1857 C C . PHE A 1 241 ? 8.880 46.809 31.200 1.00 55.80 241 PHE A C 1
ATOM 1858 O O . PHE A 1 241 ? 9.123 48.014 31.054 1.00 54.68 241 PHE A O 1
ATOM 1866 N N . PRO A 1 242 ? 9.833 45.921 31.517 1.00 56.59 242 PRO A N 1
ATOM 1867 C CA . PRO A 1 242 ? 11.231 46.315 31.689 1.00 57.97 242 PRO A CA 1
ATOM 1868 C C . PRO A 1 242 ? 11.784 47.030 30.454 1.00 59.95 242 PRO A C 1
ATOM 1869 O O . PRO A 1 242 ? 11.271 46.847 29.345 1.00 59.83 242 PRO A O 1
ATOM 1873 N N . ASP A 1 243 ? 12.824 47.844 30.648 1.00 62.93 243 ASP A N 1
ATOM 1874 C CA . ASP A 1 243 ? 13.438 48.581 29.537 1.00 65.22 243 ASP A CA 1
ATOM 1875 C C . ASP A 1 243 ? 14.410 47.712 28.739 1.00 65.76 243 ASP A C 1
ATOM 1876 O O . ASP A 1 243 ? 15.524 47.426 29.181 1.00 65.50 243 ASP A O 1
ATOM 1881 N N . TYR A 1 244 ? 13.985 47.319 27.545 1.00 66.72 244 TYR A N 1
ATOM 1882 C CA . TYR A 1 244 ? 14.790 46.457 26.693 1.00 68.07 244 TYR A CA 1
ATOM 1883 C C . TYR A 1 244 ? 16.088 47.093 26.178 1.00 68.93 244 TYR A C 1
ATOM 1884 O O . TYR A 1 244 ? 17.001 46.389 25.731 1.00 70.24 244 TYR A O 1
ATOM 1893 N N . ARG A 1 245 ? 16.181 48.418 26.248 1.00 68.96 245 ARG A N 1
ATOM 1894 C CA . ARG A 1 245 ? 17.356 49.122 25.737 1.00 68.31 245 ARG A CA 1
ATOM 1895 C C . ARG A 1 245 ? 18.534 49.089 26.707 1.00 68.08 245 ARG A C 1
ATOM 1896 O O . ARG A 1 245 ? 19.686 49.293 26.318 1.00 67.89 245 ARG A O 1
ATOM 1904 N N . ARG A 1 246 ? 18.243 48.796 27.965 1.00 67.39 246 ARG A N 1
ATOM 1905 C CA . ARG A 1 246 ? 19.275 48.758 28.975 1.00 67.11 246 ARG A CA 1
ATOM 1906 C C . ARG A 1 246 ? 19.965 47.412 29.108 1.00 66.20 246 ARG A C 1
ATOM 1907 O O . ARG A 1 246 ? 20.971 47.287 29.814 1.00 67.13 246 ARG A O 1
ATOM 1915 N N . VAL A 1 247 ? 19.436 46.409 28.418 1.00 64.32 247 VAL A N 1
ATOM 1916 C CA . VAL A 1 247 ? 20.006 45.069 28.474 1.00 62.39 247 VAL A CA 1
ATOM 1917 C C . VAL A 1 247 ? 20.694 44.627 27.182 1.00 60.48 247 VAL A C 1
ATOM 1918 O O . VAL A 1 247 ? 21.162 43.488 27.072 1.00 60.35 247 VAL A O 1
ATOM 1922 N N . LEU A 1 248 ? 20.749 45.520 26.200 1.00 57.49 248 LEU A N 1
ATOM 1923 C CA . LEU A 1 248 ? 21.422 45.195 24.955 1.00 55.66 248 LEU A CA 1
ATOM 1924 C C . LEU A 1 248 ? 22.913 45.347 25.246 1.00 55.49 248 LEU A C 1
ATOM 1925 O O . LEU A 1 248 ? 23.342 46.388 25.765 1.00 55.94 248 LEU A O 1
ATOM 1930 N N . PRO A 1 249 ? 23.725 44.313 24.941 1.00 54.68 249 PRO A N 1
ATOM 1931 C CA . PRO A 1 249 ? 25.158 44.469 25.222 1.00 53.87 249 PRO A CA 1
ATOM 1932 C C . PRO A 1 249 ? 25.673 45.839 24.745 1.00 52.85 249 PRO A C 1
ATOM 1933 O O . PRO A 1 249 ? 25.485 46.222 23.583 1.00 52.25 249 PRO A O 1
ATOM 1937 N N . LYS A 1 250 ? 26.304 46.572 25.663 1.00 51.69 250 LYS A N 1
ATOM 1938 C CA . LYS A 1 250 ? 26.815 47.913 25.381 1.00 50.23 250 LYS A CA 1
ATOM 1939 C C . LYS A 1 250 ? 28.165 48.027 24.665 1.00 49.31 250 LYS A C 1
ATOM 1940 O O . LYS A 1 250 ? 29.185 47.534 25.144 1.00 48.16 250 LYS A O 1
ATOM 1946 N N . ASN A 1 251 ? 28.159 48.704 23.521 1.00 48.66 251 ASN A N 1
ATOM 1947 C CA . ASN A 1 251 ? 29.368 48.893 22.733 1.00 48.29 251 ASN A CA 1
ATOM 1948 C C . ASN A 1 251 ? 30.151 47.577 22.635 1.00 49.76 251 ASN A C 1
ATOM 1949 O O . ASN A 1 251 ? 31.310 47.501 23.045 1.00 50.32 251 ASN A O 1
ATOM 1954 N N . PRO A 1 252 ? 29.525 46.522 22.082 1.00 50.71 252 PRO A N 1
ATOM 1955 C CA . PRO A 1 252 ? 30.196 45.225 21.954 1.00 51.30 252 PRO A CA 1
ATOM 1956 C C . PRO A 1 252 ? 31.515 45.362 21.202 1.00 52.40 252 PRO A C 1
ATOM 1957 O O . PRO A 1 252 ? 31.626 46.164 20.266 1.00 51.72 252 PRO A O 1
ATOM 1961 N N . ASP A 1 253 ? 32.505 44.574 21.612 1.00 53.96 253 ASP A N 1
ATOM 1962 C CA . ASP A 1 253 ? 33.827 44.598 20.989 1.00 55.00 253 ASP A CA 1
ATOM 1963 C C . ASP A 1 253 ? 34.174 43.252 20.336 1.00 54.35 253 ASP A C 1
ATOM 1964 O O . ASP A 1 253 ? 35.068 43.177 19.490 1.00 54.88 253 ASP A O 1
ATOM 1969 N N . LYS A 1 254 ? 33.456 42.199 20.725 1.00 52.25 254 LYS A N 1
ATOM 1970 C CA . LYS A 1 254 ? 33.675 40.867 20.170 1.00 50.59 254 LYS A CA 1
ATOM 1971 C C . LYS A 1 254 ? 32.552 40.531 19.188 1.00 50.63 254 LYS A C 1
ATOM 1972 O O . LYS A 1 254 ? 31.393 40.431 19.577 1.00 51.97 254 LYS A O 1
ATOM 1978 N N . HIS A 1 255 ? 32.897 40.370 17.912 1.00 49.95 255 HIS A N 1
ATOM 1979 C CA . HIS A 1 255 ? 31.902 40.085 16.877 1.00 50.55 255 HIS A CA 1
ATOM 1980 C C . HIS A 1 255 ? 32.180 38.882 15.986 1.00 50.16 255 HIS A C 1
ATOM 1981 O O . HIS A 1 255 ? 33.139 38.906 15.213 1.00 50.78 255 HIS A O 1
ATOM 1988 N N . LEU A 1 256 ? 31.339 37.852 16.036 1.00 48.54 256 LEU A N 1
ATOM 1989 C CA . LEU A 1 256 ? 31.566 36.735 15.138 1.00 46.50 256 LEU A CA 1
ATOM 1990 C C . LEU A 1 256 ? 30.438 36.626 14.134 1.00 45.65 256 LEU A C 1
ATOM 1991 O O . LEU A 1 256 ? 29.336 37.103 14.369 1.00 45.72 256 LEU A O 1
ATOM 1996 N N . GLU A 1 257 ? 30.727 36.020 12.995 1.00 45.15 257 GLU A N 1
ATOM 1997 C CA . GLU A 1 257 ? 29.719 35.846 11.974 1.00 45.43 257 GLU A CA 1
ATOM 1998 C C . GLU A 1 257 ? 29.878 34.479 11.317 1.00 44.38 257 GLU A C 1
ATOM 1999 O O . GLU A 1 257 ? 30.960 34.132 10.863 1.00 43.76 257 GLU A O 1
ATOM 2005 N N . ALA A 1 258 ? 28.795 33.708 11.259 1.00 42.90 258 ALA A N 1
ATOM 2006 C CA . ALA A 1 258 ? 28.837 32.380 10.663 1.00 40.00 258 ALA A CA 1
ATOM 2007 C C . ALA A 1 258 ? 27.633 32.114 9.771 1.00 39.15 258 ALA A C 1
ATOM 2008 O O . ALA A 1 258 ? 26.779 32.970 9.577 1.00 38.89 258 ALA A O 1
ATOM 2010 N N . GLY A 1 259 ? 27.577 30.916 9.215 1.00 38.58 259 GLY A N 1
ATOM 2011 C CA . GLY A 1 259 ? 26.442 30.555 8.398 1.00 37.76 259 GLY A CA 1
ATOM 2012 C C . GLY A 1 259 ? 25.363 30.101 9.357 1.00 38.26 259 GLY A C 1
ATOM 2013 O O . GLY A 1 259 ? 25.575 29.209 10.173 1.00 37.52 259 GLY A O 1
ATOM 2014 N N . CYS A 1 260 ? 24.212 30.746 9.284 1.00 39.47 260 CYS A N 1
ATOM 2015 C CA . CYS A 1 260 ? 23.085 30.413 10.134 1.00 42.05 260 CYS A CA 1
ATOM 2016 C C . CYS A 1 260 ? 22.893 28.884 10.118 1.00 43.94 260 CYS A C 1
ATOM 2017 O O . CYS A 1 260 ? 23.053 28.200 11.126 1.00 43.86 260 CYS A O 1
ATOM 2020 N N . ASP A 1 261 ? 22.561 28.365 8.946 1.00 46.85 261 ASP A N 1
ATOM 2021 C CA . ASP A 1 261 ? 22.352 26.936 8.685 1.00 48.21 261 ASP A CA 1
ATOM 2022 C C . ASP A 1 261 ? 23.430 26.040 9.313 1.00 47.37 261 ASP A C 1
ATOM 2023 O O . ASP A 1 261 ? 23.139 24.963 9.820 1.00 47.33 261 ASP A O 1
ATOM 2028 N N . LEU A 1 262 ? 24.677 26.499 9.252 1.00 46.93 262 LEU A N 1
ATOM 2029 C CA . LEU A 1 262 ? 25.832 25.778 9.790 1.00 46.26 262 LEU A CA 1
ATOM 2030 C C . LEU A 1 262 ? 25.874 25.860 11.320 1.00 45.54 262 LEU A C 1
ATOM 2031 O O . LEU A 1 262 ? 26.150 24.867 12.002 1.00 46.20 262 LEU A O 1
ATOM 2036 N N . LEU A 1 263 ? 25.627 27.056 11.846 1.00 43.43 263 LEU A N 1
ATOM 2037 C CA . LEU A 1 263 ? 25.596 27.260 13.278 1.00 41.48 263 LEU A CA 1
ATOM 2038 C C . LEU A 1 263 ? 24.530 26.361 13.847 1.00 41.63 263 LEU A C 1
ATOM 2039 O O . LEU A 1 263 ? 24.724 25.777 14.891 1.00 41.92 263 LEU A O 1
ATOM 2044 N N . LYS A 1 264 ? 23.394 26.269 13.160 1.00 42.45 264 LYS A N 1
ATOM 2045 C CA . LYS A 1 264 ? 22.287 25.426 13.612 1.00 44.22 264 LYS A CA 1
ATOM 2046 C C . LYS A 1 264 ? 22.746 23.979 13.674 1.00 46.06 264 LYS A C 1
ATOM 2047 O O . LYS A 1 264 ? 22.653 23.324 14.715 1.00 47.35 264 LYS A O 1
ATOM 2053 N N . GLN A 1 265 ? 23.227 23.481 12.539 1.00 47.17 265 GLN A N 1
ATOM 2054 C CA . GLN A 1 265 ? 23.701 22.111 12.434 1.00 47.05 265 GLN A CA 1
ATOM 2055 C C . GLN A 1 265 ? 24.669 21.755 13.559 1.00 45.36 265 GLN A C 1
ATOM 2056 O O . GLN A 1 265 ? 24.537 20.700 14.162 1.00 45.55 265 GLN A O 1
ATOM 2062 N N . ALA A 1 266 ? 25.631 22.631 13.846 1.00 43.67 266 ALA A N 1
ATOM 2063 C CA . ALA A 1 266 ? 26.600 22.374 14.907 1.00 42.87 266 ALA A CA 1
ATOM 2064 C C . ALA A 1 266 ? 25.948 22.241 16.287 1.00 44.42 266 ALA A C 1
ATOM 2065 O O . ALA A 1 266 ? 26.281 21.323 17.031 1.00 46.29 266 ALA A O 1
ATOM 2067 N N . PHE A 1 267 ? 25.029 23.147 16.633 1.00 46.21 267 PHE A N 1
ATOM 2068 C CA . PHE A 1 267 ? 24.324 23.106 17.927 1.00 46.90 267 PHE A CA 1
ATOM 2069 C C . PHE A 1 267 ? 23.426 21.870 18.006 1.00 49.17 267 PHE A C 1
ATOM 2070 O O . PHE A 1 267 ? 23.229 21.297 19.080 1.00 50.68 267 PHE A O 1
ATOM 2078 N N . ALA A 1 268 ? 22.878 21.472 16.861 1.00 50.70 268 ALA A N 1
ATOM 2079 C CA . ALA A 1 268 ? 22.007 20.302 16.768 1.00 51.57 268 ALA A CA 1
ATOM 2080 C C . ALA A 1 268 ? 22.730 19.020 17.183 1.00 51.68 268 ALA A C 1
ATOM 2081 O O . ALA A 1 268 ? 22.140 18.154 17.831 1.00 51.94 268 ALA A O 1
ATOM 2083 N N . ARG A 1 269 ? 24.000 18.889 16.807 1.00 51.79 269 ARG A N 1
ATOM 2084 C CA . ARG A 1 269 ? 24.739 17.700 17.187 1.00 53.97 269 ARG A CA 1
ATOM 2085 C C . ARG A 1 269 ? 25.562 17.906 18.448 1.00 55.50 269 ARG A C 1
ATOM 2086 O O . ARG A 1 269 ? 26.301 17.016 18.866 1.00 57.12 269 ARG A O 1
ATOM 2094 N N . ALA A 1 270 ? 25.447 19.086 19.046 1.00 57.16 270 ALA A N 1
ATOM 2095 C CA . ALA A 1 270 ? 26.129 19.359 20.305 1.00 58.68 270 ALA A CA 1
ATOM 2096 C C . ALA A 1 270 ? 25.051 18.970 21.307 1.00 60.98 270 ALA A C 1
ATOM 2097 O O . ALA A 1 270 ? 25.332 18.570 22.435 1.00 61.19 270 ALA A O 1
ATOM 2099 N N . ALA A 1 271 ? 23.804 19.085 20.852 1.00 63.32 271 ALA A N 1
ATOM 2100 C CA . ALA A 1 271 ? 22.630 18.733 21.638 1.00 65.61 271 ALA A CA 1
ATOM 2101 C C . ALA A 1 271 ? 22.536 17.212 21.677 1.00 68.14 271 ALA A C 1
ATOM 2102 O O . ALA A 1 271 ? 22.467 16.605 22.745 1.00 68.32 271 ALA A O 1
ATOM 2104 N N . ALA A 1 272 ? 22.542 16.600 20.499 1.00 71.31 272 ALA A N 1
ATOM 2105 C CA . ALA A 1 272 ? 22.469 15.149 20.387 1.00 74.55 272 ALA A CA 1
ATOM 2106 C C . ALA A 1 272 ? 23.554 14.457 21.219 1.00 76.83 272 ALA A C 1
ATOM 2107 O O . ALA A 1 272 ? 23.316 13.406 21.808 1.00 77.47 272 ALA A O 1
ATOM 2109 N N . ALA A 1 273 ? 24.738 15.059 21.274 1.00 79.68 273 ALA A N 1
ATOM 2110 C CA . ALA A 1 273 ? 25.864 14.493 22.013 1.00 82.84 273 ALA A CA 1
ATOM 2111 C C . ALA A 1 273 ? 25.743 14.638 23.526 1.00 85.52 273 ALA A C 1
ATOM 2112 O O . ALA A 1 273 ? 26.355 13.884 24.282 1.00 86.69 273 ALA A O 1
ATOM 2114 N N . SER A 1 274 ? 24.948 15.600 23.973 1.00 88.62 274 SER A N 1
ATOM 2115 C CA . SER A 1 274 ? 24.787 15.844 25.404 1.00 91.41 274 SER A CA 1
ATOM 2116 C C . SER A 1 274 ? 23.828 14.878 26.104 1.00 92.85 274 SER A C 1
ATOM 2117 O O . SER A 1 274 ? 22.645 14.797 25.746 1.00 92.34 274 SER A O 1
ATOM 2120 N N . ASN A 1 275 ? 24.342 14.144 27.094 1.00 94.92 275 ASN A N 1
ATOM 2121 C CA . ASN A 1 275 ? 23.509 13.220 27.869 1.00 97.65 275 ASN A CA 1
ATOM 2122 C C . ASN A 1 275 ? 22.773 14.027 28.943 1.00 98.61 275 ASN A C 1
ATOM 2123 O O . ASN A 1 275 ? 21.677 13.662 29.371 1.00 98.62 275 ASN A O 1
ATOM 2128 N N . GLU A 1 276 ? 23.393 15.127 29.370 1.00 99.97 276 GLU A N 1
ATOM 2129 C CA . GLU A 1 276 ? 22.797 16.051 30.343 1.00 101.20 276 GLU A CA 1
ATOM 2130 C C . GLU A 1 276 ? 22.354 17.235 29.488 1.00 100.73 276 GLU A C 1
ATOM 2131 O O . GLU A 1 276 ? 23.148 18.149 29.250 1.00 101.96 276 GLU A O 1
ATOM 2137 N N . LYS A 1 277 ? 21.107 17.243 29.035 1.00 99.29 277 LYS A N 1
ATOM 2138 C CA . LYS A 1 277 ? 20.654 18.329 28.174 1.00 97.53 277 LYS A CA 1
ATOM 2139 C C . LYS A 1 277 ? 20.370 19.649 28.885 1.00 96.43 277 LYS A C 1
ATOM 2140 O O . LYS A 1 277 ? 20.041 20.659 28.249 1.00 96.56 277 LYS A O 1
ATOM 2146 N N . PHE A 1 278 ? 20.493 19.639 30.205 1.00 95.19 278 PHE A N 1
ATOM 2147 C CA . PHE A 1 278 ? 20.247 20.838 30.995 1.00 93.40 278 PHE A CA 1
ATOM 2148 C C . PHE A 1 278 ? 21.565 21.573 31.109 1.00 91.42 278 PHE A C 1
ATOM 2149 O O . PHE A 1 278 ? 21.615 22.758 31.436 1.00 91.25 278 PHE A O 1
ATOM 2157 N N . ARG A 1 279 ? 22.635 20.839 30.837 1.00 89.13 279 ARG A N 1
ATOM 2158 C CA . ARG A 1 279 ? 23.977 21.377 30.907 1.00 86.92 279 ARG A CA 1
ATOM 2159 C C . ARG A 1 279 ? 24.222 22.411 29.832 1.00 83.86 279 ARG A C 1
ATOM 2160 O O . ARG A 1 279 ? 24.991 23.354 30.036 1.00 84.21 279 ARG A O 1
ATOM 2168 N N . GLY A 1 280 ? 23.567 22.232 28.689 1.00 79.84 280 GLY A N 1
ATOM 2169 C CA . GLY A 1 280 ? 23.730 23.168 27.595 1.00 74.13 280 GLY A CA 1
ATOM 2170 C C . GLY A 1 280 ? 25.036 23.018 26.837 1.00 70.03 280 GLY A C 1
ATOM 2171 O O . GLY A 1 280 ? 25.701 21.988 26.915 1.00 69.41 280 GLY A O 1
ATOM 2172 N N . VAL A 1 281 ? 25.397 24.069 26.109 1.00 66.35 281 VAL A N 1
ATOM 2173 C CA . VAL A 1 281 ? 26.595 24.102 25.287 1.00 62.04 281 VAL A CA 1
ATOM 2174 C C . VAL A 1 281 ? 27.633 25.084 25.803 1.00 60.99 281 VAL A C 1
ATOM 2175 O O . VAL A 1 281 ? 27.326 25.987 26.575 1.00 60.96 281 VAL A O 1
ATOM 2179 N N . ARG A 1 282 ? 28.871 24.878 25.366 1.00 59.90 282 ARG A N 1
ATOM 2180 C CA . ARG A 1 282 ? 30.009 25.712 25.734 1.00 58.11 282 ARG A CA 1
ATOM 2181 C C . ARG A 1 282 ? 30.738 26.106 24.452 1.00 56.03 282 ARG A C 1
ATOM 2182 O O . ARG A 1 282 ? 31.232 25.254 23.715 1.00 54.81 282 ARG A O 1
ATOM 2190 N N . LEU A 1 283 ? 30.796 27.402 24.188 1.00 54.42 283 LEU A N 1
ATOM 2191 C CA . LEU A 1 283 ? 31.461 27.887 22.992 1.00 52.72 283 LEU A CA 1
ATOM 2192 C C . LEU A 1 283 ? 32.809 28.506 23.304 1.00 51.92 283 LEU A C 1
ATOM 2193 O O . LEU A 1 283 ? 33.058 28.997 24.407 1.00 51.44 283 LEU A O 1
ATOM 2198 N N . TYR A 1 284 ? 33.683 28.480 22.311 1.00 50.82 28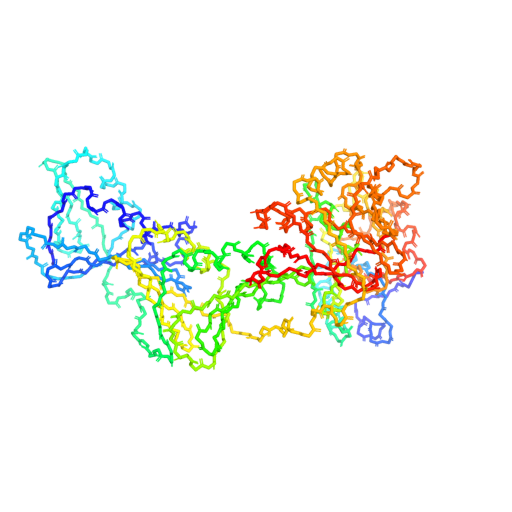4 TYR A N 1
ATOM 2199 C CA . TYR A 1 284 ? 34.975 29.090 22.467 1.00 49.53 284 TYR A CA 1
ATOM 2200 C C . TYR A 1 284 ? 35.298 29.866 21.213 1.00 48.56 284 TYR A C 1
ATOM 2201 O O . TYR A 1 284 ? 35.367 29.303 20.117 1.00 48.57 284 TYR A O 1
ATOM 2210 N N . VAL A 1 285 ? 35.500 31.164 21.380 1.00 47.09 285 VAL A N 1
ATOM 2211 C CA . VAL A 1 285 ? 35.819 32.004 20.257 1.00 46.99 285 VAL A CA 1
ATOM 2212 C C . VAL A 1 285 ? 37.264 32.444 20.295 1.00 48.35 285 VAL A C 1
ATOM 2213 O O . VAL A 1 285 ? 37.782 32.864 21.330 1.00 47.47 285 VAL A O 1
ATOM 2217 N N . SER A 1 286 ? 37.902 32.318 19.140 1.00 50.51 286 SER A N 1
ATOM 2218 C CA . SER A 1 286 ? 39.291 32.691 18.928 1.00 51.73 286 SER A CA 1
ATOM 2219 C C . SER A 1 286 ? 39.330 33.141 17.473 1.00 53.28 286 SER A C 1
ATOM 2220 O O . SER A 1 286 ? 38.490 32.726 16.663 1.00 52.82 286 SER A O 1
ATOM 2223 N N . GLU A 1 287 ? 40.295 33.995 17.150 1.00 55.88 287 GLU A N 1
ATOM 2224 C CA . GLU A 1 287 ? 40.418 34.542 15.805 1.00 58.39 287 GLU A CA 1
ATOM 2225 C C . GLU A 1 287 ? 39.891 33.637 14.692 1.00 58.11 287 GLU A C 1
ATOM 2226 O O . GLU A 1 287 ? 40.401 32.545 14.452 1.00 58.44 287 GLU A O 1
ATOM 2232 N N . ASN A 1 288 ? 38.835 34.107 14.041 1.00 58.83 288 ASN A N 1
ATOM 2233 C CA . ASN A 1 288 ? 38.205 33.410 12.929 1.00 59.29 288 ASN A CA 1
ATOM 2234 C C . ASN A 1 288 ? 37.862 31.944 13.172 1.00 58.70 288 ASN A C 1
ATOM 2235 O O . ASN A 1 288 ? 37.828 31.142 12.227 1.00 58.52 288 ASN A O 1
ATOM 2240 N N . GLN A 1 289 ? 37.560 31.606 14.424 1.00 57.40 289 GLN A N 1
ATOM 2241 C CA . GLN A 1 289 ? 37.253 30.226 14.767 1.00 55.77 289 GLN A CA 1
ATOM 2242 C C . GLN A 1 289 ? 36.276 30.075 15.929 1.00 52.99 289 GLN A C 1
ATOM 2243 O O . GLN A 1 289 ? 36.245 30.896 16.837 1.00 50.94 289 GLN A O 1
ATOM 2249 N N . LEU A 1 290 ? 35.487 29.008 15.893 1.00 51.31 290 LEU A N 1
ATOM 2250 C CA . LEU A 1 290 ? 34.536 28.734 16.957 1.00 50.61 290 LEU A CA 1
ATOM 2251 C C . LEU A 1 290 ? 34.528 27.260 17.358 1.00 51.05 290 LEU A C 1
ATOM 2252 O O . LEU A 1 290 ? 34.124 26.395 16.582 1.00 50.26 290 LEU A O 1
ATOM 2257 N N . LYS A 1 291 ? 34.979 26.974 18.573 1.00 52.27 291 LYS A N 1
ATOM 2258 C CA . LYS A 1 291 ? 34.967 25.602 19.063 1.00 54.01 291 LYS A CA 1
ATOM 2259 C C . LYS A 1 291 ? 33.718 25.468 19.919 1.00 55.20 291 LYS A C 1
ATOM 2260 O O . LYS A 1 291 ? 33.617 26.089 20.976 1.00 55.85 291 LYS A O 1
ATOM 2266 N N . ILE A 1 292 ? 32.757 24.679 19.471 1.00 56.45 292 ILE A N 1
ATOM 2267 C CA . ILE A 1 292 ? 31.560 24.489 20.269 1.00 58.44 292 ILE A CA 1
ATOM 2268 C C . ILE A 1 292 ? 31.621 23.103 20.906 1.00 60.57 292 ILE A C 1
ATOM 2269 O O . ILE A 1 292 ? 32.201 22.177 20.346 1.00 60.11 292 ILE A O 1
ATOM 2274 N N . THR A 1 293 ? 31.037 22.966 22.088 1.00 63.77 293 THR A N 1
ATOM 2275 C CA . THR A 1 293 ? 31.069 21.691 22.787 1.00 67.29 293 THR A CA 1
ATOM 2276 C C . THR A 1 293 ? 29.945 21.558 23.793 1.00 69.85 293 THR A C 1
ATOM 2277 O O . THR A 1 293 ? 29.721 22.460 24.591 1.00 70.89 293 THR A O 1
ATOM 2281 N N . ALA A 1 294 ? 29.243 20.433 23.760 1.00 72.98 294 ALA A N 1
ATOM 2282 C CA . ALA A 1 294 ? 28.185 20.186 24.724 1.00 76.53 294 ALA A CA 1
ATOM 2283 C C . ALA A 1 294 ? 29.028 19.995 25.966 1.00 79.19 294 ALA A C 1
ATOM 2284 O O . ALA A 1 294 ? 30.012 19.282 25.900 1.00 79.87 294 ALA A O 1
ATOM 2286 N N . ASN A 1 295 ? 28.694 20.628 27.085 1.00 83.59 295 ASN A N 1
ATOM 2287 C CA . ASN A 1 295 ? 29.537 20.440 28.254 1.00 88.40 295 ASN A CA 1
ATOM 2288 C C . ASN A 1 295 ? 28.963 19.567 29.373 1.00 92.10 295 ASN A C 1
ATOM 2289 O O . ASN A 1 295 ? 27.873 19.805 29.896 1.00 91.86 295 ASN A O 1
ATOM 2294 N N . ASN A 1 296 ? 29.731 18.521 29.679 1.00 96.80 296 ASN A N 1
ATOM 2295 C CA . ASN A 1 296 ? 29.457 17.530 30.720 1.00 101.86 296 ASN A CA 1
ATOM 2296 C C . ASN A 1 296 ? 30.777 17.499 31.521 1.00 105.54 296 ASN A C 1
ATOM 2297 O O . ASN A 1 296 ? 31.746 16.866 31.105 1.00 105.80 296 ASN A O 1
ATOM 2302 N N . PRO A 1 297 ? 30.829 18.195 32.674 1.00 109.08 297 PRO A N 1
ATOM 2303 C CA . PRO A 1 297 ? 31.971 18.323 33.596 1.00 111.19 297 PRO A CA 1
ATOM 2304 C C . PRO A 1 297 ? 32.852 17.119 33.970 1.00 112.91 297 PRO A C 1
ATOM 2305 O O . PRO A 1 297 ? 34.080 17.256 34.039 1.00 112.95 297 PRO A O 1
ATOM 2309 N N . GLU A 1 298 ? 32.242 15.958 34.217 1.00 114.54 298 GLU A N 1
ATOM 2310 C CA . GLU A 1 298 ? 32.999 14.770 34.625 1.00 116.01 298 GLU A CA 1
ATOM 2311 C C . GLU A 1 298 ? 33.498 13.833 33.515 1.00 116.28 298 GLU A C 1
ATOM 2312 O O . GLU A 1 298 ? 34.221 12.872 33.792 1.00 116.24 298 GLU A O 1
ATOM 2318 N N . GLN A 1 299 ? 33.121 14.111 32.270 1.00 116.51 299 GLN A N 1
ATOM 2319 C CA . GLN A 1 299 ? 33.558 13.297 31.133 1.00 116.63 299 GLN A CA 1
ATOM 2320 C C . GLN A 1 299 ? 34.406 14.159 30.190 1.00 116.11 299 GLN A C 1
ATOM 2321 O O . GLN A 1 299 ? 34.161 15.359 30.058 1.00 116.74 299 GLN A O 1
ATOM 2327 N N . GLU A 1 300 ? 35.408 13.564 29.546 1.00 114.92 300 GLU A N 1
ATOM 2328 C CA . GLU A 1 300 ? 36.211 14.318 28.584 1.00 113.02 300 GLU A CA 1
ATOM 2329 C C . GLU A 1 300 ? 35.282 14.394 27.370 1.00 110.91 300 GLU A C 1
ATOM 2330 O O . GLU A 1 300 ? 34.371 13.568 27.239 1.00 111.18 300 GLU A O 1
ATOM 2336 N N . GLU A 1 301 ? 35.482 15.361 26.482 1.00 107.83 301 GLU A N 1
ATOM 2337 C CA . GLU A 1 301 ? 34.581 15.455 25.339 1.00 104.18 301 GLU A CA 1
ATOM 2338 C C . GLU A 1 301 ? 35.152 15.803 23.984 1.00 98.94 301 GLU A C 1
ATOM 2339 O O . GLU A 1 301 ? 36.265 16.310 23.850 1.00 98.33 301 GLU A O 1
ATOM 2345 N N . ALA A 1 302 ? 34.331 15.534 22.979 1.00 92.33 302 ALA A N 1
ATOM 2346 C CA . ALA A 1 302 ? 34.660 15.811 21.600 1.00 84.66 302 ALA A CA 1
ATOM 2347 C C . ALA A 1 302 ? 34.101 17.183 21.306 1.00 79.56 302 ALA A C 1
ATOM 2348 O O . ALA A 1 302 ? 32.942 17.462 21.596 1.00 79.70 302 ALA A O 1
ATOM 2350 N N . GLU A 1 303 ? 34.927 18.049 20.749 1.00 73.04 303 GLU A N 1
ATOM 2351 C CA . GLU A 1 303 ? 34.465 19.369 20.398 1.00 66.53 303 GLU A CA 1
ATOM 2352 C C . GLU A 1 303 ? 34.486 19.465 18.889 1.00 62.64 303 GLU A C 1
ATOM 2353 O O . GLU A 1 303 ? 35.242 18.758 18.223 1.00 61.46 303 GLU A O 1
ATOM 2359 N N . GLU A 1 304 ? 33.615 20.301 18.344 1.00 58.88 304 GLU A N 1
ATOM 2360 C CA . GLU A 1 304 ? 33.580 20.502 16.912 1.00 54.64 304 GLU A CA 1
ATOM 2361 C C . GLU A 1 304 ? 34.023 21.926 16.674 1.00 52.63 304 GLU A C 1
ATOM 2362 O O . GLU A 1 304 ? 33.560 22.839 17.343 1.00 53.39 304 GLU A O 1
ATOM 2368 N N . ILE A 1 305 ? 34.941 22.107 15.736 1.00 50.43 305 ILE A N 1
ATOM 2369 C CA . ILE A 1 305 ? 35.444 23.427 15.416 1.00 47.45 305 ILE A CA 1
ATOM 2370 C C . ILE A 1 305 ? 34.790 23.877 14.126 1.00 46.92 305 ILE A C 1
ATOM 2371 O O . ILE A 1 305 ? 34.616 23.084 13.199 1.00 46.63 305 ILE A O 1
ATOM 2376 N N . LEU A 1 306 ? 34.417 25.151 14.080 1.00 47.03 306 LEU A N 1
ATOM 2377 C CA . LEU A 1 306 ? 33.774 25.729 12.908 1.00 46.61 306 LEU A CA 1
ATOM 2378 C C . LEU A 1 306 ? 34.594 26.882 12.346 1.00 46.97 306 LEU A C 1
ATOM 2379 O O . LEU A 1 306 ? 35.244 27.623 13.090 1.00 45.40 306 LEU A O 1
ATOM 2384 N N . ASP A 1 307 ? 34.569 27.027 11.028 1.00 49.06 307 ASP A N 1
ATOM 2385 C CA . ASP A 1 307 ? 35.271 28.132 10.392 1.00 51.77 307 ASP A CA 1
ATOM 2386 C C . ASP A 1 307 ? 34.282 29.291 10.406 1.00 50.94 307 ASP A C 1
ATOM 2387 O O . ASP A 1 307 ? 33.217 29.259 9.771 1.00 50.23 307 ASP A O 1
ATOM 2392 N N . VAL A 1 308 ? 34.643 30.315 11.156 1.00 49.64 308 VAL A N 1
ATOM 2393 C CA . VAL A 1 308 ? 33.778 31.451 11.327 1.00 48.18 308 VAL A CA 1
ATOM 2394 C C . VAL A 1 308 ? 34.621 32.690 11.142 1.00 48.22 308 VAL A C 1
ATOM 2395 O O . VAL A 1 308 ? 35.842 32.598 11.080 1.00 48.02 308 VAL A O 1
ATOM 2399 N N . THR A 1 309 ? 33.967 33.840 11.025 1.00 49.98 309 THR A N 1
ATOM 2400 C CA . THR A 1 309 ? 34.654 35.119 10.891 1.00 50.97 309 THR A CA 1
ATOM 2401 C C . THR A 1 309 ? 34.575 35.742 12.273 1.00 52.67 309 THR A C 1
ATOM 2402 O O . THR A 1 309 ? 33.521 36.225 12.670 1.00 52.75 309 THR A O 1
ATOM 2406 N N . TYR A 1 310 ? 35.671 35.689 13.020 1.00 56.57 310 TYR A N 1
ATOM 2407 C CA . TYR A 1 310 ? 35.730 36.279 14.359 1.00 61.17 310 TYR A CA 1
ATOM 2408 C C . TYR A 1 310 ? 37.092 36.929 14.525 1.00 63.71 310 TYR A C 1
ATOM 2409 O O . TYR A 1 310 ? 37.963 36.764 13.672 1.00 64.23 310 TYR A O 1
ATOM 2418 N N . SER A 1 311 ? 37.266 37.668 15.616 1.00 67.26 311 SER A N 1
ATOM 2419 C CA . SER A 1 311 ? 38.531 38.340 15.936 1.00 71.44 311 SER A CA 1
ATOM 2420 C C . SER A 1 311 ? 38.377 39.300 17.109 1.00 72.99 311 SER A C 1
ATOM 2421 O O . SER A 1 311 ? 37.254 39.621 17.534 1.00 72.72 311 SER A O 1
ATOM 2424 N N . GLY A 1 312 ? 39.515 39.749 17.630 1.00 73.63 312 GLY A N 1
ATOM 2425 C CA . GLY A 1 312 ? 39.493 40.675 18.746 1.00 74.92 312 GLY A CA 1
ATOM 2426 C C . GLY A 1 312 ? 40.186 40.140 19.984 1.00 74.86 312 GLY A C 1
ATOM 2427 O O . GLY A 1 312 ? 41.366 40.434 20.217 1.00 76.66 312 GLY A O 1
ATOM 2428 N N . ALA A 1 313 ? 39.446 39.374 20.784 1.00 72.73 313 ALA A N 1
ATOM 2429 C CA . ALA A 1 313 ? 39.972 38.775 22.013 1.00 71.19 313 ALA A CA 1
ATOM 2430 C C . ALA A 1 313 ? 39.245 37.455 22.135 1.00 69.91 313 ALA A C 1
ATOM 2431 O O . ALA A 1 313 ? 38.021 37.422 22.019 1.00 72.17 313 ALA A O 1
ATOM 2433 N N . GLU A 1 314 ? 39.972 36.364 22.347 1.00 66.66 314 GLU A N 1
ATOM 2434 C CA . GLU A 1 314 ? 39.301 35.079 22.455 1.00 62.99 314 GLU A CA 1
ATOM 2435 C C . GLU A 1 314 ? 38.652 34.902 23.811 1.00 59.82 314 GLU A C 1
ATOM 2436 O O . GLU A 1 314 ? 39.060 35.521 24.790 1.00 57.99 314 GLU A O 1
ATOM 2442 N N . MET A 1 315 ? 37.621 34.069 23.854 1.00 57.28 315 MET A N 1
ATOM 2443 C CA . MET A 1 315 ? 36.910 33.823 25.094 1.00 55.69 315 MET A CA 1
ATOM 2444 C C . MET A 1 315 ? 36.034 32.578 25.041 1.00 53.52 315 MET A C 1
ATOM 2445 O O . MET A 1 315 ? 35.805 31.997 23.979 1.00 52.05 315 MET A O 1
ATOM 2450 N N . GLU A 1 316 ? 35.548 32.183 26.209 1.00 52.25 316 GLU A N 1
ATOM 2451 C CA . GLU A 1 316 ? 34.673 31.031 26.337 1.00 52.88 316 GLU A CA 1
ATOM 2452 C C . GLU A 1 316 ? 33.361 31.527 26.945 1.00 51.11 316 GLU A C 1
ATOM 2453 O O . GLU A 1 316 ? 33.351 32.532 27.644 1.00 51.38 316 GLU A O 1
ATOM 2459 N N . ILE A 1 317 ? 32.260 30.832 26.677 1.00 49.47 317 ILE A N 1
ATOM 2460 C CA . ILE A 1 317 ? 30.957 31.239 27.199 1.00 46.96 317 ILE A CA 1
ATOM 2461 C C . ILE A 1 317 ? 29.916 30.115 27.054 1.00 44.97 317 ILE A C 1
ATOM 2462 O O . ILE A 1 317 ? 29.851 29.454 26.020 1.00 43.93 317 ILE A O 1
ATOM 2467 N N . GLY A 1 318 ? 29.111 29.899 28.093 1.00 42.78 318 GLY A N 1
ATOM 2468 C CA . GLY A 1 318 ? 28.120 28.843 28.039 1.00 40.45 318 GLY A CA 1
ATOM 2469 C C . GLY A 1 318 ? 26.771 29.303 27.531 1.00 39.80 318 GLY A C 1
ATOM 2470 O O . GLY A 1 318 ? 26.376 30.445 27.775 1.00 40.09 318 GLY A O 1
ATOM 2471 N N . PHE A 1 319 ? 26.065 28.417 26.823 1.00 38.92 319 PHE A N 1
ATOM 2472 C CA . PHE A 1 319 ? 24.742 28.720 26.279 1.00 38.09 319 PHE A CA 1
ATOM 2473 C C . PHE A 1 319 ? 23.770 27.586 26.372 1.00 38.75 319 PHE A C 1
ATOM 2474 O O . PHE A 1 319 ? 24.157 26.431 26.383 1.00 39.71 319 PHE A O 1
ATOM 2482 N N . ASN A 1 320 ? 22.494 27.946 26.412 1.00 39.70 320 ASN A N 1
ATOM 2483 C CA . ASN A 1 320 ? 21.381 27.003 26.456 1.00 40.84 320 ASN A CA 1
ATOM 2484 C C . ASN A 1 320 ? 21.022 26.776 24.985 1.00 41.29 320 ASN A C 1
ATOM 2485 O O . ASN A 1 320 ? 20.589 27.705 24.295 1.00 42.27 320 ASN A O 1
ATOM 2490 N N . VAL A 1 321 ? 21.198 25.556 24.497 1.00 40.96 321 VAL A N 1
ATOM 2491 C CA . VAL A 1 321 ? 20.927 25.303 23.093 1.00 41.34 321 VAL A CA 1
ATOM 2492 C C . VAL A 1 321 ? 19.569 25.816 22.608 1.00 41.10 321 VAL A C 1
ATOM 2493 O O . VAL A 1 321 ? 19.489 26.400 21.532 1.00 39.99 321 VAL A O 1
ATOM 2497 N N . SER A 1 322 ? 18.512 25.621 23.393 1.00 41.72 322 SER A N 1
ATOM 2498 C CA . SER A 1 322 ? 17.174 26.102 23.013 1.00 43.24 322 SER A CA 1
ATOM 2499 C C . SER A 1 322 ? 17.222 27.558 22.578 1.00 42.39 322 SER A C 1
ATOM 2500 O O . SER A 1 322 ? 16.965 27.889 21.421 1.00 42.72 322 SER A O 1
ATOM 2503 N N . TYR A 1 323 ? 17.539 28.420 23.533 1.00 41.03 323 TYR A N 1
ATOM 2504 C CA . TY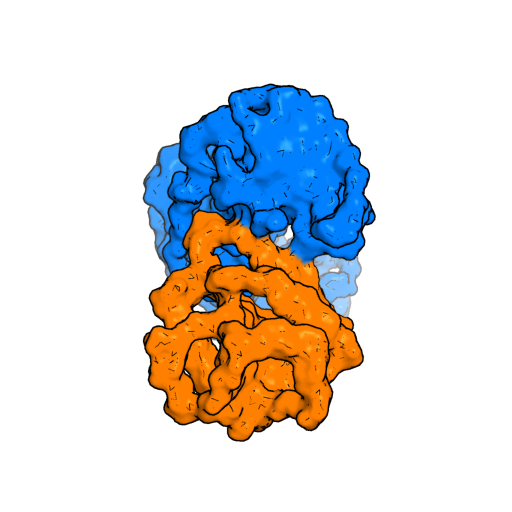R A 1 323 ? 17.624 29.847 23.300 1.00 39.56 323 TYR A CA 1
ATOM 2505 C C . TYR A 1 323 ? 18.281 30.194 21.979 1.00 39.25 323 TYR A C 1
ATOM 2506 O O . TYR A 1 323 ? 17.720 30.949 21.180 1.00 41.25 323 TYR A O 1
ATOM 2515 N N . VAL A 1 324 ? 19.468 29.640 21.756 1.00 37.76 324 VAL A N 1
ATOM 2516 C CA . VAL A 1 324 ? 20.226 29.894 20.541 1.00 36.43 324 VAL A CA 1
ATOM 2517 C C . VAL A 1 324 ? 19.531 29.350 19.293 1.00 37.26 324 VAL A C 1
ATOM 2518 O O . VAL A 1 324 ? 19.370 30.053 18.308 1.00 37.29 324 VAL A O 1
ATOM 2522 N N . LEU A 1 325 ? 19.113 28.098 19.325 1.00 38.34 325 LEU A N 1
ATOM 2523 C CA . LEU A 1 325 ? 18.443 27.539 18.171 1.00 39.78 325 LEU A CA 1
ATOM 2524 C C . LEU A 1 325 ? 17.159 28.301 17.889 1.00 40.83 325 LEU A C 1
ATOM 2525 O O . LEU A 1 325 ? 16.804 28.534 16.732 1.00 41.84 325 LEU A O 1
ATOM 2530 N N . ASP A 1 326 ? 16.451 28.685 18.944 1.00 40.88 326 ASP A N 1
ATOM 2531 C CA . ASP A 1 326 ? 15.221 29.438 18.768 1.00 39.54 326 ASP A CA 1
ATOM 2532 C C . ASP A 1 326 ? 15.499 30.646 17.900 1.00 38.45 326 ASP A C 1
ATOM 2533 O O . ASP A 1 326 ? 14.760 30.931 16.961 1.00 38.79 326 ASP A O 1
ATOM 2538 N N . VAL A 1 327 ? 16.579 31.350 18.222 1.00 36.77 327 VAL A N 1
ATOM 2539 C CA . VAL A 1 327 ? 16.987 32.540 17.487 1.00 34.66 327 VAL A CA 1
ATOM 2540 C C . VAL A 1 327 ? 17.394 32.235 16.053 1.00 35.82 327 VAL A C 1
ATOM 2541 O O . VAL A 1 327 ? 17.037 32.964 15.141 1.00 37.13 327 VAL A O 1
ATOM 2545 N N . LEU A 1 328 ? 18.140 31.157 15.847 1.00 37.18 328 LEU A N 1
ATOM 2546 C CA . LEU A 1 328 ? 18.582 30.796 14.505 1.00 37.02 328 LEU A CA 1
ATOM 2547 C C . LEU A 1 328 ? 17.392 30.447 13.624 1.00 38.76 328 LEU A C 1
ATOM 2548 O O . LEU A 1 328 ? 17.355 30.790 12.442 1.00 40.16 328 LEU A O 1
ATOM 2553 N N . ASN A 1 329 ? 16.416 29.763 14.200 1.00 40.33 329 ASN A N 1
ATOM 2554 C CA . ASN A 1 329 ? 15.230 29.388 13.453 1.00 43.13 329 ASN A CA 1
ATOM 2555 C C . ASN A 1 329 ? 14.399 30.622 13.169 1.00 44.69 329 ASN A C 1
ATOM 2556 O O . ASN A 1 329 ? 13.736 30.708 12.137 1.00 45.43 329 ASN A O 1
ATOM 2561 N N . ALA A 1 330 ? 14.431 31.578 14.094 1.00 45.62 330 ALA A N 1
ATOM 2562 C CA . ALA A 1 330 ? 13.696 32.822 13.921 1.00 45.27 330 ALA A CA 1
ATOM 2563 C C . ALA A 1 330 ? 14.370 33.661 12.826 1.00 46.08 330 ALA A C 1
ATOM 2564 O O . ALA A 1 330 ? 13.696 34.243 11.987 1.00 47.37 330 ALA A O 1
ATOM 2566 N N . LEU A 1 331 ? 15.699 33.711 12.835 1.00 47.61 331 LEU A N 1
ATOM 2567 C CA . LEU A 1 331 ? 16.468 34.448 11.828 1.00 49.02 331 LEU A CA 1
ATOM 2568 C C . LEU A 1 331 ? 16.634 33.572 10.583 1.00 52.41 331 LEU A C 1
ATOM 2569 O O . LEU A 1 331 ? 17.758 33.189 10.250 1.00 53.90 331 LEU A O 1
ATOM 2574 N N . LYS A 1 332 ? 15.552 33.242 9.892 1.00 55.13 332 LYS A N 1
ATOM 2575 C CA . LYS A 1 332 ? 15.674 32.380 8.716 1.00 57.19 332 LYS A CA 1
ATOM 2576 C C . LYS A 1 332 ? 16.495 33.061 7.614 1.00 57.87 332 LYS A C 1
ATOM 2577 O O . LYS A 1 332 ? 15.929 33.702 6.729 1.00 59.26 332 LYS A O 1
ATOM 2583 N N . CYS A 1 333 ? 17.819 32.918 7.658 1.00 58.05 333 CYS A N 1
ATOM 2584 C CA . CYS A 1 333 ? 18.690 33.537 6.658 1.00 57.42 333 CYS A CA 1
ATOM 2585 C C . CYS A 1 333 ? 19.989 32.774 6.404 1.00 58.72 333 CYS A C 1
ATOM 2586 O O . CYS A 1 333 ? 20.208 31.690 6.951 1.00 59.22 333 CYS A O 1
ATOM 2589 N N . GLU A 1 334 ? 20.844 33.358 5.565 1.00 60.28 334 GLU A N 1
ATOM 2590 C CA . GLU A 1 334 ? 22.135 32.766 5.206 1.00 62.22 334 GLU A CA 1
ATOM 2591 C C . GLU A 1 334 ? 23.166 32.894 6.308 1.00 60.73 334 GLU A C 1
ATOM 2592 O O . GLU A 1 334 ? 23.571 31.899 6.905 1.00 60.96 334 GLU A O 1
ATOM 2598 N N . ASN A 1 335 ? 23.598 34.123 6.565 1.00 58.78 335 ASN A N 1
ATOM 2599 C CA . ASN A 1 335 ? 24.587 34.363 7.598 1.00 57.37 335 ASN A CA 1
ATOM 2600 C C . ASN A 1 335 ? 24.043 35.096 8.805 1.00 54.91 335 ASN A C 1
ATOM 2601 O O . ASN A 1 335 ? 23.160 35.941 8.693 1.00 54.75 335 ASN A O 1
ATOM 2606 N N . VAL A 1 336 ? 24.605 34.758 9.958 1.00 52.08 336 VAL A N 1
ATOM 2607 C CA . VAL A 1 336 ? 24.219 35.325 11.235 1.00 48.52 336 VAL A CA 1
ATOM 2608 C C . VAL A 1 336 ? 25.399 36.045 11.853 1.00 46.25 336 VAL A C 1
ATOM 2609 O O . VAL A 1 336 ? 26.543 35.725 11.580 1.00 45.87 336 VAL A O 1
ATOM 2613 N N . ARG A 1 337 ? 25.104 37.034 12.679 1.00 45.36 337 ARG A N 1
ATOM 2614 C CA . ARG A 1 337 ? 26.125 37.787 13.366 1.00 44.90 337 ARG A CA 1
ATOM 2615 C C . ARG A 1 337 ? 25.826 37.711 14.858 1.00 44.19 337 ARG A C 1
ATOM 2616 O O . ARG A 1 337 ? 24.674 37.667 15.279 1.00 42.57 337 ARG A O 1
ATOM 2624 N N . MET A 1 338 ? 26.872 37.689 15.662 1.00 44.42 338 MET A N 1
ATOM 2625 C CA . MET A 1 338 ? 26.706 37.602 17.095 1.00 46.26 338 MET A CA 1
ATOM 2626 C C . MET A 1 338 ? 27.644 38.583 17.750 1.00 47.90 338 MET A C 1
ATOM 2627 O O . MET A 1 338 ? 28.801 38.683 17.363 1.00 48.47 338 MET A O 1
ATOM 2632 N N . MET A 1 339 ? 27.159 39.309 18.745 1.00 50.44 339 MET A N 1
ATOM 2633 C CA . MET A 1 339 ? 28.004 40.283 19.417 1.00 52.61 339 MET A CA 1
ATOM 2634 C C . MET A 1 339 ? 28.118 39.984 20.885 1.00 53.53 339 MET A C 1
ATOM 2635 O O . MET A 1 339 ? 27.120 39.955 21.602 1.00 54.23 339 MET A O 1
ATOM 2640 N N . LEU A 1 340 ? 29.361 39.774 21.311 1.00 54.49 340 LEU A N 1
ATOM 2641 C CA . LEU A 1 340 ? 29.649 39.414 22.683 1.00 55.96 340 LEU A CA 1
ATOM 2642 C C . LEU A 1 340 ? 30.423 40.441 23.482 1.00 55.92 340 LEU A C 1
ATOM 2643 O O . LEU A 1 340 ? 30.825 41.494 22.978 1.00 53.61 340 LEU A O 1
ATOM 2648 N N . THR A 1 341 ? 30.670 40.076 24.724 1.00 57.76 341 THR A N 1
ATOM 2649 C CA . THR A 1 341 ? 31.367 40.937 25.661 1.00 60.08 341 THR A CA 1
ATOM 2650 C C . THR A 1 341 ? 32.208 40.141 26.671 1.00 60.77 341 THR A C 1
ATOM 2651 O O . THR A 1 341 ? 33.430 40.150 26.684 1.00 63.15 341 THR A O 1
ATOM 2655 N N . ASP A 1 342 ? 31.429 39.500 27.536 1.00 58.78 342 ASP A N 1
ATOM 2656 C CA . ASP A 1 342 ? 31.819 38.664 28.660 1.00 59.19 342 ASP A CA 1
ATOM 2657 C C . ASP A 1 342 ? 31.255 37.263 28.556 1.00 58.51 342 ASP A C 1
ATOM 2658 O O . ASP A 1 342 ? 30.383 36.985 27.757 1.00 59.32 342 ASP A O 1
ATOM 2663 N N . SER A 1 343 ? 31.633 36.450 29.538 1.00 57.43 343 SER A N 1
ATOM 2664 C CA . SER A 1 343 ? 31.214 35.073 29.628 1.00 57.92 343 SER A CA 1
ATOM 2665 C C . SER A 1 343 ? 30.066 35.114 30.624 1.00 58.31 343 SER A C 1
ATOM 2666 O O . SER A 1 343 ? 29.437 34.093 30.933 1.00 59.28 343 SER A O 1
ATOM 2669 N N . VAL A 1 344 ? 29.808 36.327 31.111 1.00 58.49 344 VAL A N 1
ATOM 2670 C CA . VAL A 1 344 ? 28.767 36.599 32.106 1.00 57.89 344 VAL A CA 1
ATOM 2671 C C . VAL A 1 344 ? 27.722 37.638 31.664 1.00 57.24 344 VAL A C 1
ATOM 2672 O O . VAL A 1 344 ? 26.641 37.733 32.250 1.00 56.80 344 VAL A O 1
ATOM 2676 N N . SER A 1 345 ? 28.047 38.422 30.641 1.00 55.67 345 SER A N 1
ATOM 2677 C CA . SER A 1 345 ? 27.105 39.404 30.143 1.00 54.93 345 SER A CA 1
ATOM 2678 C C . SER A 1 345 ? 26.425 38.877 28.857 1.00 53.87 345 SER A C 1
ATOM 2679 O O . SER A 1 345 ? 26.935 37.969 28.191 1.00 52.92 345 SER A O 1
ATOM 2682 N N . SER A 1 346 ? 25.261 39.445 28.539 1.00 52.43 346 SER A N 1
ATOM 2683 C CA . SER A 1 346 ? 24.466 39.049 27.384 1.00 49.31 346 SER A CA 1
ATOM 2684 C C . SER A 1 346 ? 25.187 39.122 26.055 1.00 48.80 346 SER A C 1
ATOM 2685 O O . SER A 1 346 ? 26.249 39.746 25.925 1.00 48.95 346 SER A O 1
ATOM 2688 N N . VAL A 1 347 ? 24.556 38.492 25.068 1.00 47.46 347 VAL A N 1
ATOM 2689 C CA . VAL A 1 347 ? 25.038 38.420 23.697 1.00 45.51 347 VAL A CA 1
ATOM 2690 C C . VAL A 1 347 ? 23.892 38.874 22.798 1.00 45.62 347 VAL A C 1
ATOM 2691 O O . VAL A 1 347 ? 22.732 38.842 23.205 1.00 47.03 347 VAL A O 1
ATOM 2695 N N . GLN A 1 348 ? 24.205 39.285 21.578 1.00 43.70 348 GLN A N 1
ATOM 2696 C CA . GLN A 1 348 ? 23.166 39.737 20.686 1.00 42.26 348 GLN A CA 1
ATOM 2697 C C . GLN A 1 348 ? 23.271 39.054 19.332 1.00 43.15 348 GLN A C 1
ATOM 2698 O O . GLN A 1 348 ? 24.219 39.290 18.600 1.00 43.60 348 GLN A O 1
ATOM 2704 N N . ILE A 1 349 ? 22.302 38.201 19.005 1.00 44.30 349 ILE A N 1
ATOM 2705 C CA . ILE A 1 349 ? 22.296 37.494 17.719 1.00 44.54 349 ILE A CA 1
ATOM 2706 C C . ILE A 1 349 ? 21.487 38.329 16.743 1.00 45.51 349 ILE A C 1
ATOM 2707 O O . ILE A 1 349 ? 20.514 38.971 17.121 1.00 44.34 349 ILE A O 1
ATOM 2712 N N . GLU A 1 350 ? 21.855 38.275 15.474 1.00 48.01 350 GLU A N 1
ATOM 2713 C CA . GLU A 1 350 ? 21.180 39.106 14.504 1.00 50.35 350 GLU A CA 1
ATOM 2714 C C . GLU A 1 350 ? 21.499 38.682 13.070 1.00 51.62 350 GLU A C 1
ATOM 2715 O O . GLU A 1 350 ? 22.529 38.068 12.812 1.00 51.28 350 GLU A O 1
ATOM 2721 N N . ASP A 1 351 ? 20.600 38.998 12.142 1.00 54.25 351 ASP A N 1
ATOM 2722 C CA . ASP A 1 351 ? 20.794 38.689 10.723 1.00 55.68 351 ASP A CA 1
ATOM 2723 C C . ASP A 1 351 ? 22.009 39.540 10.335 1.00 56.87 351 ASP A C 1
ATOM 2724 O O . ASP A 1 351 ? 22.199 40.644 10.862 1.00 55.60 351 ASP A O 1
ATOM 2729 N N . ALA A 1 352 ? 22.840 39.025 9.436 1.00 58.80 352 ALA A N 1
ATOM 2730 C CA . ALA A 1 352 ? 24.016 39.765 8.997 1.00 60.54 352 ALA A CA 1
ATOM 2731 C C . ALA A 1 352 ? 23.609 40.788 7.939 1.00 61.93 352 ALA A C 1
ATOM 2732 O O . ALA A 1 352 ? 24.374 41.699 7.630 1.00 61.58 352 ALA A O 1
ATOM 2734 N N . ALA A 1 353 ? 22.393 40.633 7.407 1.00 64.18 353 ALA A N 1
ATOM 2735 C CA . ALA A 1 353 ? 21.847 41.520 6.371 1.00 65.89 353 ALA A CA 1
ATOM 2736 C C . ALA A 1 353 ? 20.945 42.656 6.894 1.00 67.20 353 ALA A C 1
ATOM 2737 O O . ALA A 1 353 ? 21.299 43.837 6.783 1.00 69.08 353 ALA A O 1
ATOM 2739 N N . SER A 1 354 ? 19.782 42.311 7.447 1.00 67.24 354 SER A N 1
ATOM 2740 C CA . SER A 1 354 ? 18.870 43.334 7.962 1.00 67.36 354 SER A CA 1
ATOM 2741 C C . SER A 1 354 ? 18.977 43.476 9.472 1.00 67.39 354 SER A C 1
ATOM 2742 O O . SER A 1 354 ? 19.468 42.585 10.165 1.00 67.71 354 SER A O 1
ATOM 2745 N N . GLN A 1 355 ? 18.508 44.607 9.979 1.00 67.30 355 GLN A N 1
ATOM 2746 C CA . GLN A 1 355 ? 18.551 44.851 11.407 1.00 66.71 355 GLN A CA 1
ATOM 2747 C C . GLN A 1 355 ? 17.166 45.144 11.990 1.00 63.26 355 GLN A C 1
ATOM 2748 O O . GLN A 1 355 ? 17.049 45.812 13.017 1.00 63.14 355 GLN A O 1
ATOM 2754 N N . SER A 1 356 ? 16.128 44.618 11.332 1.00 58.75 356 SER A N 1
ATOM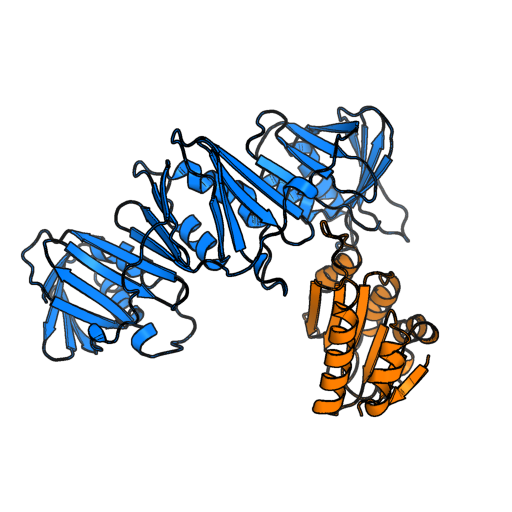 2755 C CA . SER A 1 356 ? 14.747 44.795 11.779 1.00 53.89 356 SER A CA 1
ATOM 2756 C C . SER A 1 356 ? 14.614 44.118 13.129 1.00 51.25 356 SER A C 1
ATOM 2757 O O . SER A 1 356 ? 14.123 44.711 14.092 1.00 50.77 356 SER A O 1
ATOM 2760 N N . ALA A 1 357 ? 15.061 42.861 13.173 1.00 47.43 357 ALA A N 1
ATOM 2761 C CA . ALA A 1 357 ? 14.991 42.032 14.367 1.00 42.26 357 ALA A CA 1
ATOM 2762 C C . ALA A 1 357 ? 16.344 41.852 15.039 1.00 40.04 357 ALA A C 1
ATOM 2763 O O . ALA A 1 357 ? 17.379 41.747 14.378 1.00 39.74 357 ALA A O 1
ATOM 2765 N N . ALA A 1 358 ? 16.310 41.813 16.367 1.00 36.80 358 ALA A N 1
ATOM 2766 C CA . ALA A 1 358 ? 17.495 41.651 17.184 1.00 33.97 358 ALA A CA 1
ATOM 2767 C C . ALA A 1 358 ? 17.150 40.759 18.364 1.00 33.96 358 ALA A C 1
ATOM 2768 O O . ALA A 1 358 ? 16.073 40.891 18.952 1.00 33.16 358 ALA A O 1
ATOM 2770 N N . TYR A 1 359 ? 18.065 39.853 18.709 1.00 33.24 359 TYR A N 1
ATOM 2771 C CA . TYR A 1 359 ? 17.849 38.939 19.825 1.00 31.59 359 TYR A CA 1
ATOM 2772 C C . TYR A 1 359 ? 18.970 39.035 20.837 1.00 31.35 359 TYR A C 1
ATOM 2773 O O . TYR A 1 359 ? 20.132 39.091 20.467 1.00 31.83 359 TYR A O 1
ATOM 2782 N N . VAL A 1 360 ? 18.609 39.072 22.114 1.00 31.57 360 VAL A N 1
ATOM 2783 C CA . VAL A 1 360 ? 19.579 39.149 23.201 1.00 31.17 360 VAL A CA 1
ATOM 2784 C C . VAL A 1 360 ? 19.423 37.897 24.066 1.00 32.78 360 VAL A C 1
ATOM 2785 O O . VAL A 1 360 ? 18.350 37.632 24.598 1.00 33.31 360 VAL A O 1
ATOM 2789 N N . VAL A 1 361 ? 20.493 37.121 24.193 1.00 33.82 361 VAL A N 1
ATOM 2790 C CA . VAL A 1 361 ? 20.465 35.907 25.001 1.00 35.14 361 VAL A CA 1
ATOM 2791 C C . VAL A 1 361 ? 21.499 35.973 26.123 1.00 36.59 361 VAL A C 1
ATOM 2792 O O . VAL A 1 361 ? 22.649 36.349 25.898 1.00 37.25 361 VAL A O 1
ATOM 2796 N N . MET A 1 362 ? 21.081 35.616 27.333 1.00 38.97 362 MET A N 1
ATOM 2797 C CA . MET A 1 362 ? 21.970 35.622 28.490 1.00 41.79 362 MET A CA 1
ATOM 2798 C C . MET A 1 362 ? 22.736 34.311 28.604 1.00 44.75 362 MET A C 1
ATOM 2799 O O . MET A 1 362 ? 22.125 33.238 28.671 1.00 47.37 362 MET A O 1
ATOM 2804 N N . PRO A 1 363 ? 24.081 34.378 28.653 1.00 46.48 363 PRO A N 1
ATOM 2805 C CA . PRO A 1 363 ? 24.902 33.166 28.764 1.00 48.40 363 PRO A CA 1
ATOM 2806 C C . PRO A 1 363 ? 24.580 32.329 29.994 1.00 51.43 363 PRO A C 1
ATOM 2807 O O . PRO A 1 363 ? 23.955 32.795 30.944 1.00 52.18 363 PRO A O 1
ATOM 2811 N N . MET A 1 364 ? 25.022 31.083 29.961 1.00 55.08 364 MET A N 1
ATOM 2812 C CA . MET A 1 364 ? 24.784 30.120 31.030 1.00 58.82 364 MET A CA 1
ATOM 2813 C C . MET A 1 364 ? 25.931 30.111 32.062 1.00 61.30 364 MET A C 1
ATOM 2814 O O . MET A 1 364 ? 27.020 30.627 31.785 1.00 60.68 364 MET A O 1
ATOM 2819 N N . ARG A 1 365 ? 25.685 29.536 33.242 1.00 65.01 365 ARG A N 1
ATOM 2820 C CA . ARG A 1 365 ? 26.701 29.474 34.301 1.00 68.65 365 ARG A CA 1
ATOM 2821 C C . ARG A 1 365 ? 27.996 28.838 33.795 1.00 69.67 365 ARG A C 1
ATOM 2822 O O . ARG A 1 365 ? 29.069 29.435 33.937 1.00 71.37 365 ARG A O 1
ATOM 2830 N N . LEU A 1 366 ? 27.896 27.631 33.228 1.00 69.36 366 LEU A N 1
ATOM 2831 C CA . LEU A 1 366 ? 29.060 26.915 32.680 1.00 70.35 366 LEU A CA 1
ATOM 2832 C C . LEU A 1 366 ? 29.778 26.068 33.736 1.00 71.30 366 LEU A C 1
ATOM 2833 O O . LEU A 1 366 ? 30.308 26.589 34.724 1.00 72.19 366 LEU A O 1
ATOM 2838 N N . MET B 2 1 ? 23.824 22.224 60.321 1.00 142.78 1 MET B N 1
ATOM 2839 C CA . MET B 2 1 ? 22.460 22.534 59.892 1.00 143.02 1 MET B CA 1
ATOM 2840 C C . MET B 2 1 ? 21.563 22.961 61.049 1.00 142.83 1 MET B C 1
ATOM 2841 O O . MET B 2 1 ? 21.233 22.150 61.916 1.00 143.24 1 MET B O 1
ATOM 2846 N N . ILE B 2 2 ? 21.157 24.228 61.045 1.00 142.23 2 ILE B N 1
ATOM 2847 C CA . ILE B 2 2 ? 20.280 24.775 62.080 1.00 141.22 2 ILE B CA 1
ATOM 2848 C C . ILE B 2 2 ? 18.907 24.097 62.056 1.00 141.55 2 ILE B C 1
ATOM 2849 O O . ILE B 2 2 ? 18.446 23.653 61.006 1.00 141.84 2 ILE B O 1
ATOM 2854 N N . ARG B 2 3 ? 18.264 24.013 63.216 1.00 141.87 3 ARG B N 1
ATOM 2855 C CA . ARG B 2 3 ? 16.935 23.416 63.319 1.00 142.55 3 ARG B CA 1
ATOM 2856 C C . ARG B 2 3 ? 16.048 24.329 64.128 1.00 142.26 3 ARG B C 1
ATOM 2857 O O . ARG B 2 3 ? 16.088 24.303 65.352 1.00 142.73 3 ARG B O 1
ATOM 2865 N N . LEU B 2 4 ? 15.232 25.126 63.456 1.00 141.88 4 LEU B N 1
ATOM 2866 C CA . LEU B 2 4 ? 14.382 26.042 64.186 1.00 141.91 4 LEU B CA 1
ATOM 2867 C C . LEU B 2 4 ? 12.910 26.004 63.785 1.00 141.70 4 LEU B C 1
ATOM 2868 O O . LEU B 2 4 ? 12.569 26.151 62.614 1.00 142.28 4 LEU B O 1
ATOM 2873 N N . TYR B 2 5 ? 12.054 25.807 64.787 1.00 141.28 5 TYR B N 1
ATOM 2874 C CA . TYR B 2 5 ? 10.597 25.742 64.637 1.00 140.68 5 TYR B CA 1
ATOM 2875 C C . TYR B 2 5 ? 9.965 26.914 63.884 1.00 140.60 5 TYR B C 1
ATOM 2876 O O . TYR B 2 5 ? 10.536 28.006 63.822 1.00 140.37 5 TYR B O 1
ATOM 2885 N N . PRO B 2 6 ? 8.753 26.703 63.329 1.00 140.66 6 PRO B N 1
ATOM 2886 C CA . PRO B 2 6 ? 7.995 27.705 62.568 1.00 141.08 6 PRO B CA 1
ATOM 2887 C C . PRO B 2 6 ? 7.946 29.074 63.254 1.00 141.74 6 PRO B C 1
ATOM 2888 O O . PRO B 2 6 ? 8.236 30.106 62.642 1.00 142.05 6 PRO B O 1
ATOM 2892 N N . GLU B 2 7 ? 7.571 29.060 64.529 1.00 142.30 7 GLU B N 1
ATOM 2893 C CA . GLU B 2 7 ? 7.453 30.258 65.362 1.00 142.25 7 GLU B CA 1
ATOM 2894 C C . GLU B 2 7 ? 8.647 31.223 65.296 1.00 142.79 7 GLU B C 1
ATOM 2895 O O . GLU B 2 7 ? 8.475 32.445 65.225 1.00 142.07 7 GLU B O 1
ATOM 2901 N N . GLN B 2 8 ? 9.852 30.660 65.301 1.00 143.68 8 GLN B N 1
ATOM 2902 C CA . GLN B 2 8 ? 11.090 31.435 65.301 1.00 144.45 8 GLN B CA 1
ATOM 2903 C C . GLN B 2 8 ? 11.661 31.825 63.937 1.00 144.80 8 GLN B C 1
ATOM 2904 O O . GLN B 2 8 ? 12.713 32.465 63.868 1.00 144.90 8 GLN B O 1
ATOM 2910 N N . LEU B 2 9 ? 10.980 31.444 62.860 1.00 145.06 9 LEU B N 1
ATOM 2911 C CA . LEU B 2 9 ? 11.452 31.756 61.514 1.00 145.08 9 LEU B CA 1
ATOM 2912 C C . LEU B 2 9 ? 11.685 33.249 61.314 1.00 145.46 9 LEU B C 1
ATOM 2913 O O . LEU B 2 9 ? 12.779 33.661 60.929 1.00 145.48 9 LEU B O 1
ATOM 2918 N N . ARG B 2 10 ? 10.659 34.055 61.582 1.00 145.74 10 ARG B N 1
ATOM 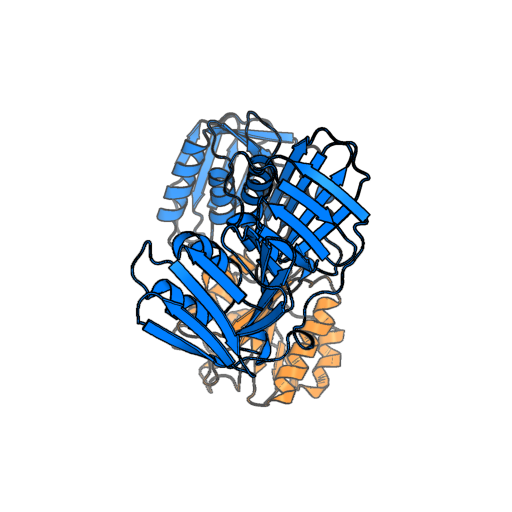2919 C CA . ARG B 2 10 ? 10.761 35.503 61.415 1.00 146.16 10 ARG B CA 1
ATOM 2920 C C . ARG B 2 10 ? 12.055 36.095 61.959 1.00 145.93 10 ARG B C 1
ATOM 2921 O O . ARG B 2 10 ? 12.495 37.147 61.504 1.00 145.98 10 ARG B O 1
ATOM 2929 N N . ALA B 2 11 ? 12.663 35.427 62.932 1.00 145.90 11 ALA B N 1
ATOM 2930 C CA . ALA B 2 11 ? 13.903 35.917 63.520 1.00 145.89 11 ALA B CA 1
ATOM 2931 C C . ALA B 2 11 ? 15.138 35.471 62.737 1.00 145.74 11 ALA B C 1
ATOM 2932 O O . ALA B 2 11 ? 15.951 36.296 62.316 1.00 145.38 11 ALA B O 1
ATOM 2934 N N . GLN B 2 12 ? 15.262 34.164 62.535 1.00 145.87 12 GLN B N 1
ATOM 2935 C CA . GLN B 2 12 ? 16.402 33.579 61.835 1.00 145.96 12 GLN B CA 1
ATOM 2936 C C . GLN B 2 12 ? 16.454 33.858 60.338 1.00 145.63 12 GLN B C 1
ATOM 2937 O O . GLN B 2 12 ? 17.530 33.849 59.737 1.00 145.39 12 GLN B O 1
ATOM 2943 N N . LEU B 2 13 ? 15.286 34.092 59.745 1.00 145.36 13 LEU B N 1
ATOM 2944 C CA . LEU B 2 13 ? 15.160 34.386 58.314 1.00 144.97 13 LEU B CA 1
ATOM 2945 C C . LEU B 2 13 ? 15.348 35.889 58.097 1.00 144.61 13 LEU B C 1
ATOM 2946 O O . LEU B 2 13 ? 15.592 36.355 56.980 1.00 144.33 13 LEU B O 1
ATOM 2951 N N . ASN B 2 14 ? 15.235 36.636 59.190 1.00 144.17 14 ASN B N 1
ATOM 2952 C CA . ASN B 2 14 ? 15.379 38.085 59.180 1.00 143.37 14 ASN B CA 1
ATOM 2953 C C . ASN B 2 14 ? 16.853 38.463 59.270 1.00 142.63 14 ASN B C 1
ATOM 2954 O O . ASN B 2 14 ? 17.324 39.375 58.589 1.00 142.38 14 ASN B O 1
ATOM 2959 N N . GLU B 2 15 ? 17.569 37.741 60.122 1.00 141.73 15 GLU B N 1
ATOM 2960 C CA . GLU B 2 15 ? 18.993 37.952 60.343 1.00 140.68 15 GLU B CA 1
ATOM 2961 C C . GLU B 2 15 ? 19.815 37.283 59.245 1.00 139.60 15 GLU B C 1
ATOM 2962 O O . GLU B 2 15 ? 20.691 37.908 58.646 1.00 139.41 15 GLU B O 1
ATOM 2968 N N . GLY B 2 16 ? 19.526 36.005 59.001 1.00 138.28 16 GLY B N 1
ATOM 2969 C CA . GLY B 2 16 ? 20.236 35.248 57.985 1.00 136.40 16 GLY B CA 1
ATOM 2970 C C . GLY B 2 16 ? 19.318 34.524 57.011 1.00 135.16 16 GLY B C 1
ATOM 2971 O O . GLY B 2 16 ? 18.348 33.885 57.423 1.00 134.86 16 GLY B O 1
ATOM 2972 N N . LEU B 2 17 ? 19.638 34.628 55.718 1.00 133.86 17 LEU B N 1
ATOM 2973 C CA . LEU B 2 17 ? 18.874 34.005 54.627 1.00 131.83 17 LEU B CA 1
ATOM 2974 C C . LEU B 2 17 ? 19.757 32.940 53.963 1.00 130.35 17 LEU B C 1
ATOM 2975 O O . LEU B 2 17 ? 20.753 33.266 53.321 1.00 129.56 17 LEU B O 1
ATOM 2980 N N . ARG B 2 18 ? 19.386 31.672 54.132 1.00 129.12 18 ARG B N 1
ATOM 2981 C CA . ARG B 2 18 ? 20.146 30.545 53.582 1.00 127.98 18 ARG B CA 1
ATOM 2982 C C . ARG B 2 18 ? 20.047 30.345 52.073 1.00 126.53 18 ARG B C 1
ATOM 2983 O O . ARG B 2 18 ? 19.325 31.063 51.378 1.00 126.83 18 ARG B O 1
ATOM 2991 N N . ALA B 2 19 ? 20.789 29.355 51.579 1.00 124.07 19 ALA B N 1
ATOM 2992 C CA . ALA B 2 19 ? 20.783 29.013 50.165 1.00 121.17 19 ALA B CA 1
ATOM 2993 C C . ALA B 2 19 ? 19.885 27.790 50.016 1.00 119.36 19 ALA B C 1
ATOM 2994 O O . ALA B 2 19 ? 19.716 27.259 48.917 1.00 119.62 19 ALA B O 1
ATOM 2996 N N . ALA B 2 20 ? 19.312 27.362 51.143 1.00 116.94 20 ALA B N 1
ATOM 2997 C CA . ALA B 2 20 ? 18.405 26.213 51.201 1.00 114.80 20 ALA B CA 1
ATOM 2998 C C . ALA B 2 20 ? 17.514 26.262 52.451 1.00 113.37 20 ALA B C 1
ATOM 2999 O O . ALA B 2 20 ? 17.922 26.765 53.492 1.00 113.26 20 ALA B O 1
ATOM 3001 N N . TYR B 2 21 ? 16.295 25.739 52.331 1.00 112.05 21 TYR B N 1
ATOM 3002 C CA . TYR B 2 21 ? 15.323 25.711 53.425 1.00 110.53 21 TYR B CA 1
ATOM 3003 C C . TYR B 2 21 ? 14.432 24.493 53.355 1.00 109.66 21 TYR B C 1
ATOM 3004 O O . TYR B 2 21 ? 13.596 24.376 52.463 1.00 109.56 21 TYR B O 1
ATOM 3013 N N . LEU B 2 22 ? 14.585 23.599 54.316 1.00 109.03 22 LEU B N 1
ATOM 3014 C CA . LEU B 2 22 ? 13.783 22.390 54.336 1.00 108.89 22 LEU B CA 1
ATOM 3015 C C . LEU B 2 22 ? 12.591 22.548 55.279 1.00 108.71 22 LEU B C 1
ATOM 3016 O O . LEU B 2 22 ? 12.723 22.391 56.488 1.00 109.60 22 LEU B O 1
ATOM 3021 N N . LEU B 2 23 ? 11.427 22.862 54.719 1.00 107.85 23 LEU B N 1
ATOM 3022 C CA . LEU B 2 23 ? 10.221 23.042 55.515 1.00 106.85 23 LEU B CA 1
ATOM 3023 C C . LEU B 2 23 ? 9.434 21.741 55.561 1.00 107.73 23 LEU B C 1
ATOM 3024 O O . LEU B 2 23 ? 8.453 21.566 54.840 1.00 107.10 23 LEU B O 1
ATOM 3029 N N . LEU B 2 24 ? 9.882 20.835 56.424 1.00 109.48 24 LEU B N 1
ATOM 3030 C CA . LEU B 2 24 ? 9.262 19.526 56.595 1.00 111.46 24 LEU B CA 1
ATOM 3031 C C . LEU B 2 24 ? 8.183 19.550 57.673 1.00 113.43 24 LEU B C 1
ATOM 3032 O O . LEU B 2 24 ? 8.181 20.417 58.550 1.00 113.55 24 LEU B O 1
ATOM 3037 N N . GLY B 2 25 ? 7.275 18.581 57.606 1.00 115.32 25 GLY B N 1
ATOM 3038 C CA . GLY B 2 25 ? 6.191 18.506 58.568 1.00 117.99 25 GLY B CA 1
ATOM 3039 C C . GLY B 2 25 ? 4.858 18.472 57.846 1.00 119.92 25 GLY B C 1
ATOM 3040 O O . GLY B 2 25 ? 4.688 19.141 56.827 1.00 119.91 25 GLY B O 1
ATOM 3041 N N . ASN B 2 26 ? 3.907 17.702 58.368 1.00 122.02 26 ASN B N 1
ATOM 3042 C CA . ASN B 2 26 ? 2.596 17.586 57.733 1.00 124.17 26 ASN B CA 1
ATOM 3043 C C . ASN B 2 26 ? 1.581 18.646 58.175 1.00 124.78 26 ASN B C 1
ATOM 3044 O O . ASN B 2 26 ? 0.373 18.462 58.003 1.00 125.01 26 ASN B O 1
ATOM 3049 N N . ASP B 2 27 ? 2.073 19.755 58.725 1.00 125.04 27 ASP B N 1
ATOM 3050 C CA . ASP B 2 27 ? 1.200 20.837 59.181 1.00 125.49 27 ASP B CA 1
ATOM 3051 C C . ASP B 2 27 ? 0.783 21.717 58.001 1.00 126.13 27 ASP B C 1
ATOM 3052 O O . ASP B 2 27 ? 1.630 22.197 57.248 1.00 126.10 27 ASP B O 1
ATOM 3057 N N . PRO B 2 28 ? -0.533 21.948 57.834 1.00 126.71 28 PRO B N 1
ATOM 3058 C CA . PRO B 2 28 ? -1.047 22.772 56.735 1.00 126.67 28 PRO B CA 1
ATOM 3059 C C . PRO B 2 28 ? -0.620 24.238 56.766 1.00 126.49 28 PRO B C 1
ATOM 3060 O O . PRO B 2 28 ? -0.102 24.763 55.780 1.00 126.49 28 PRO B O 1
ATOM 3064 N N . LEU B 2 29 ? -0.830 24.896 57.898 1.00 126.50 29 LEU B N 1
ATOM 3065 C CA . LEU B 2 29 ? -0.486 26.303 58.009 1.00 126.75 29 LEU B CA 1
ATOM 3066 C C . LEU B 2 29 ? 0.984 26.604 58.270 1.00 127.29 29 LEU B C 1
ATOM 3067 O O . LEU B 2 29 ? 1.540 27.512 57.658 1.00 127.02 29 LEU B O 1
ATOM 3072 N N . LEU B 2 30 ? 1.611 25.858 59.179 1.00 128.22 30 LEU B N 1
ATOM 3073 C CA . LEU B 2 30 ? 3.023 26.085 59.499 1.00 128.99 30 LEU B CA 1
ATOM 3074 C C . LEU B 2 30 ? 3.912 26.026 58.262 1.00 129.38 30 LEU B C 1
ATOM 3075 O O . LEU B 2 30 ? 4.749 26.908 58.052 1.00 129.41 30 LEU B O 1
ATOM 3080 N N . LEU B 2 31 ? 3.735 24.983 57.452 1.00 129.52 31 LEU B N 1
ATOM 3081 C CA . LEU B 2 31 ? 4.513 24.821 56.227 1.00 129.25 31 LEU B CA 1
ATOM 3082 C C . LEU B 2 31 ? 4.372 26.086 55.380 1.00 129.68 31 LEU B C 1
ATOM 3083 O O . LEU B 2 31 ? 5.356 26.771 55.104 1.00 129.67 31 LEU B O 1
ATOM 3088 N N . GLN B 2 32 ? 3.141 26.391 54.979 1.00 130.19 32 GLN B N 1
ATOM 3089 C CA . GLN B 2 32 ? 2.857 27.581 54.179 1.00 130.32 32 GLN B CA 1
ATOM 3090 C C . GLN B 2 32 ? 3.484 28.834 54.792 1.00 130.11 32 GLN B C 1
ATOM 3091 O O . GLN B 2 32 ? 4.334 29.478 54.181 1.00 129.85 32 GLN B O 1
ATOM 3097 N N . GLU B 2 33 ? 3.056 29.172 56.003 1.00 130.06 33 GLU B N 1
ATOM 3098 C CA . GLU B 2 33 ? 3.565 30.347 56.695 1.00 130.19 33 GLU B CA 1
ATOM 3099 C C . GLU B 2 33 ? 5.080 30.485 56.578 1.00 129.93 33 GLU B C 1
ATOM 3100 O O . GLU B 2 33 ? 5.594 31.575 56.315 1.00 129.65 33 GLU B O 1
ATOM 3106 N N . SER B 2 34 ? 5.789 29.376 56.770 1.00 129.53 34 SER B N 1
ATOM 3107 C CA . SER B 2 34 ? 7.247 29.373 56.700 1.00 129.00 34 SER B CA 1
ATOM 3108 C C . SER B 2 34 ? 7.792 29.707 55.314 1.00 128.52 34 SER B C 1
ATOM 3109 O O . SER B 2 34 ? 8.764 30.455 55.195 1.00 128.62 34 SER B O 1
ATOM 3112 N N . GLN B 2 35 ? 7.176 29.152 54.270 1.00 127.96 35 GLN B N 1
ATOM 3113 C CA . GLN B 2 35 ? 7.618 29.412 52.897 1.00 126.96 35 GLN B CA 1
ATOM 3114 C C . GLN B 2 35 ? 7.195 30.817 52.477 1.00 126.42 35 GLN B C 1
ATOM 3115 O O . GLN B 2 35 ? 7.921 31.511 51.758 1.00 125.77 35 GLN B O 1
ATOM 3121 N N . ASP B 2 36 ? 6.016 31.224 52.941 1.00 125.96 36 ASP B N 1
ATOM 3122 C CA . ASP B 2 36 ? 5.479 32.547 52.651 1.00 125.03 36 ASP B CA 1
ATOM 3123 C C . ASP B 2 36 ? 6.316 33.553 53.435 1.00 124.43 36 ASP B C 1
ATOM 3124 O O . ASP B 2 36 ? 6.234 34.763 53.219 1.00 124.07 36 ASP B O 1
ATOM 3129 N N . ALA B 2 37 ? 7.125 33.028 54.349 1.00 123.77 37 ALA B N 1
ATOM 3130 C CA . ALA B 2 37 ? 8.006 33.844 55.167 1.00 123.12 37 ALA B CA 1
ATOM 3131 C C . ALA B 2 37 ? 9.331 33.999 54.431 1.00 122.85 37 ALA B C 1
ATOM 3132 O O . ALA B 2 37 ? 9.935 35.073 54.438 1.00 122.62 37 ALA B O 1
ATOM 3134 N N . VAL B 2 38 ? 9.777 32.919 53.792 1.00 122.33 38 VAL B N 1
ATOM 3135 C CA . VAL B 2 38 ? 11.029 32.944 53.050 1.00 121.59 38 VAL B CA 1
ATOM 3136 C C . VAL B 2 38 ? 10.843 33.668 51.724 1.00 121.31 38 VAL B C 1
ATOM 3137 O O . VAL B 2 38 ? 11.673 34.498 51.360 1.00 120.85 38 VAL B O 1
ATOM 3141 N N . ARG B 2 39 ? 9.761 33.353 51.005 1.00 121.23 39 ARG B N 1
ATOM 3142 C CA . ARG B 2 39 ? 9.475 34.004 49.719 1.00 121.14 39 ARG B CA 1
ATOM 3143 C C . ARG B 2 39 ? 9.131 35.476 49.963 1.00 120.98 39 ARG B C 1
ATOM 3144 O O . ARG B 2 39 ? 9.041 36.276 49.026 1.00 120.94 39 ARG B O 1
ATOM 3152 N N . GLN B 2 40 ? 8.952 35.818 51.237 1.00 120.78 40 GLN B N 1
ATOM 3153 C CA . GLN B 2 40 ? 8.630 37.178 51.654 1.00 119.95 40 GLN B CA 1
ATOM 3154 C C . GLN B 2 40 ? 9.941 37.933 51.875 1.00 119.61 40 GLN B C 1
ATOM 3155 O O . GLN B 2 40 ? 10.197 38.955 51.234 1.00 118.88 40 GLN B O 1
ATOM 3161 N N . VAL B 2 41 ? 10.770 37.413 52.776 1.00 119.64 41 VAL B N 1
ATOM 3162 C CA . VAL B 2 41 ? 12.063 38.019 53.083 1.00 119.86 41 VAL B CA 1
ATOM 3163 C C . VAL B 2 41 ? 12.950 37.903 51.850 1.00 120.21 41 VAL B C 1
ATOM 3164 O O . VAL B 2 41 ? 13.934 38.635 51.693 1.00 119.55 41 VAL B O 1
ATOM 3168 N N . ALA B 2 42 ? 12.594 36.957 50.986 1.00 120.86 42 ALA B N 1
ATOM 3169 C CA . ALA B 2 42 ? 13.323 36.730 49.747 1.00 121.78 42 ALA B CA 1
ATOM 3170 C C . ALA B 2 42 ? 13.119 37.960 48.884 1.00 122.24 42 ALA B C 1
ATOM 3171 O O . ALA B 2 42 ? 14.054 38.732 48.664 1.00 122.56 42 ALA B O 1
ATOM 3173 N N . ALA B 2 43 ? 11.886 38.133 48.410 1.00 122.52 43 ALA B N 1
ATOM 3174 C CA . ALA B 2 43 ? 11.518 39.274 47.578 1.00 122.76 43 ALA B CA 1
ATOM 3175 C C . ALA B 2 43 ? 12.290 40.503 48.049 1.00 122.93 43 ALA B C 1
ATOM 3176 O O . ALA B 2 43 ? 12.687 41.348 47.246 1.00 123.01 43 ALA B O 1
ATOM 3178 N N . ALA B 2 44 ? 12.506 40.578 49.360 1.00 123.02 44 ALA B N 1
ATOM 3179 C CA . ALA B 2 44 ? 13.232 41.679 49.975 1.00 122.61 44 ALA B CA 1
ATOM 3180 C C . ALA B 2 44 ? 14.523 41.999 49.244 1.00 122.75 44 ALA B C 1
ATOM 3181 O O . ALA B 2 44 ? 14.756 43.148 48.872 1.00 122.70 44 ALA B O 1
ATOM 3183 N N . GLN B 2 45 ? 15.352 40.980 49.022 1.00 123.04 45 GLN B N 1
ATOM 3184 C CA . GLN B 2 45 ? 16.642 41.185 48.368 1.00 123.47 45 GLN B CA 1
ATOM 3185 C C . GLN B 2 45 ? 16.857 40.698 46.921 1.00 123.51 45 GLN B C 1
ATOM 3186 O O . GLN B 2 45 ? 17.657 39.787 46.679 1.00 123.96 45 GLN B O 1
ATOM 3192 N N . GLY B 2 46 ? 16.148 41.316 45.971 1.00 123.03 46 GLY B N 1
ATOM 3193 C CA . GLY B 2 46 ? 16.298 40.992 44.554 1.00 121.58 46 GLY B CA 1
ATOM 3194 C C . GLY B 2 46 ? 15.576 39.823 43.898 1.00 120.46 46 GLY B C 1
ATOM 3195 O O . GLY B 2 46 ? 15.598 39.709 42.670 1.00 120.15 46 GLY B O 1
ATOM 3196 N N . PHE B 2 47 ? 14.930 38.970 44.693 1.00 119.47 47 PHE B N 1
ATOM 3197 C CA . PHE B 2 47 ? 14.230 37.787 44.181 1.00 118.16 47 PHE B CA 1
ATOM 3198 C C . PHE B 2 47 ? 12.830 38.052 43.615 1.00 117.58 47 PHE B C 1
ATOM 3199 O O . PHE B 2 47 ? 11.831 37.857 44.310 1.00 116.83 47 PHE B O 1
ATOM 3207 N N . GLU B 2 48 ? 12.771 38.477 42.350 1.00 117.43 48 GLU B N 1
ATOM 3208 C CA . GLU B 2 48 ? 11.503 38.772 41.665 1.00 116.95 48 GLU B CA 1
ATOM 3209 C C . GLU B 2 48 ? 10.989 37.537 40.913 1.00 116.12 48 GLU B C 1
ATOM 3210 O O . GLU B 2 48 ? 9.787 37.381 40.684 1.00 115.90 48 GLU B O 1
ATOM 3216 N N . GLU B 2 49 ? 11.914 36.666 40.530 1.00 114.90 49 GLU B N 1
ATOM 3217 C CA . GLU B 2 49 ? 11.567 35.458 39.809 1.00 114.13 49 GLU B CA 1
ATOM 3218 C C . GLU B 2 49 ? 11.433 34.294 40.775 1.00 113.82 49 GLU B C 1
ATOM 3219 O O . GLU B 2 49 ? 12.385 33.921 41.454 1.00 113.19 49 GLU B O 1
ATOM 3225 N N . HIS B 2 50 ? 10.233 33.737 40.851 1.00 114.12 50 HIS B N 1
ATOM 3226 C CA . HIS B 2 50 ? 9.987 32.602 41.726 1.00 114.88 50 HIS B CA 1
ATOM 3227 C C . HIS B 2 50 ? 9.512 31.450 40.879 1.00 114.74 50 HIS B C 1
ATOM 3228 O O . HIS B 2 50 ? 8.955 31.642 39.797 1.00 115.07 50 HIS B O 1
ATOM 3235 N N . HIS B 2 51 ? 9.722 30.247 41.383 1.00 114.54 51 HIS B N 1
ATOM 3236 C CA . HIS B 2 51 ? 9.284 29.068 40.676 1.00 114.94 51 HIS B CA 1
ATOM 3237 C C . HIS B 2 51 ? 8.822 28.074 41.699 1.00 115.31 51 HIS B C 1
ATOM 3238 O O . HIS B 2 51 ? 8.909 28.332 42.899 1.00 115.55 51 HIS B O 1
ATOM 3245 N N . THR B 2 52 ? 8.318 26.947 41.221 1.00 115.80 52 THR B N 1
ATOM 3246 C CA . THR B 2 52 ? 7.807 25.904 42.093 1.00 117.09 52 THR B CA 1
ATOM 3247 C C . THR B 2 52 ? 7.559 24.667 41.252 1.00 117.68 52 THR B C 1
ATOM 3248 O O . THR B 2 52 ? 7.178 24.777 40.092 1.00 118.34 52 THR B O 1
ATOM 3252 N N . PHE B 2 53 ? 7.782 23.493 41.831 1.00 118.49 53 PHE B N 1
ATOM 3253 C CA . PHE B 2 53 ? 7.585 22.242 41.109 1.00 119.42 53 PHE B CA 1
ATOM 3254 C C . PHE B 2 53 ? 6.914 21.195 41.987 1.00 120.19 53 PHE B C 1
ATOM 3255 O O . PHE B 2 53 ? 7.187 21.111 43.180 1.00 120.46 53 PHE B O 1
ATOM 3263 N N . SER B 2 54 ? 6.030 20.402 41.396 1.00 121.27 54 SER B N 1
ATOM 3264 C CA . SER B 2 54 ? 5.360 19.340 42.132 1.00 122.58 54 SER B CA 1
ATOM 3265 C C . SER B 2 54 ? 6.152 18.061 41.854 1.00 123.59 54 SER B C 1
ATOM 3266 O O . SER B 2 54 ? 5.893 17.365 40.874 1.00 124.36 54 SER B O 1
ATOM 3269 N N . ILE B 2 55 ? 7.123 17.768 42.718 1.00 124.31 55 ILE B N 1
ATOM 3270 C CA . ILE B 2 55 ? 7.996 16.598 42.576 1.00 124.98 55 ILE B CA 1
ATOM 3271 C C . ILE B 2 55 ? 7.281 15.240 42.497 1.00 125.44 55 ILE B C 1
ATOM 3272 O O . ILE B 2 55 ? 6.688 14.783 43.474 1.00 125.54 55 ILE B O 1
ATOM 3277 N N . ASP B 2 56 ? 7.355 14.600 41.328 1.00 125.90 56 ASP B N 1
ATOM 3278 C CA . ASP B 2 56 ? 6.744 13.285 41.096 1.00 125.94 56 ASP B CA 1
ATOM 3279 C C . ASP B 2 56 ? 7.476 12.544 39.958 1.00 126.34 56 ASP B C 1
ATOM 3280 O O . ASP B 2 56 ? 8.522 13.003 39.485 1.00 126.25 56 ASP B O 1
ATOM 3285 N N . PRO B 2 57 ? 6.962 11.377 39.525 1.00 126.59 57 PRO B N 1
ATOM 3286 C CA . PRO B 2 57 ? 7.662 10.676 38.440 1.00 126.66 57 PRO B CA 1
ATOM 3287 C C . PRO B 2 57 ? 7.445 11.287 37.048 1.00 126.80 57 PRO B C 1
ATOM 3288 O O . PRO B 2 57 ? 7.755 10.655 36.037 1.00 127.14 57 PRO B O 1
ATOM 3292 N N . ASN B 2 58 ? 6.922 12.512 37.003 1.00 126.71 58 ASN B N 1
ATOM 3293 C CA . ASN B 2 58 ? 6.663 13.200 35.736 1.00 126.09 58 ASN B CA 1
ATOM 3294 C C . ASN B 2 58 ? 7.409 14.528 35.565 1.00 125.74 58 ASN B C 1
ATOM 3295 O O . ASN B 2 58 ? 7.612 14.978 34.437 1.00 126.19 58 ASN B O 1
ATOM 3300 N N . THR B 2 59 ? 7.815 15.149 36.672 1.00 125.11 59 THR B N 1
ATOM 3301 C CA . THR B 2 59 ? 8.510 16.443 36.632 1.00 123.94 59 THR B CA 1
ATOM 3302 C C . THR B 2 59 ? 9.713 16.526 35.693 1.00 122.15 59 THR B C 1
ATOM 3303 O O . THR B 2 59 ? 10.578 15.642 35.680 1.00 121.66 59 THR B O 1
ATOM 3307 N N . ASP B 2 60 ? 9.753 17.603 34.909 1.00 119.88 60 ASP B N 1
ATOM 3308 C CA . ASP B 2 60 ? 10.843 17.833 33.971 1.00 117.60 60 ASP B CA 1
ATOM 3309 C C . ASP B 2 60 ? 11.986 18.436 34.764 1.00 115.01 60 ASP B C 1
ATOM 3310 O O . ASP B 2 60 ? 11.992 19.632 35.047 1.00 114.09 60 ASP B O 1
ATOM 3315 N N . TRP B 2 61 ? 12.955 17.604 35.117 1.00 112.57 61 TRP B N 1
ATOM 3316 C CA . TRP B 2 61 ? 14.080 18.066 35.907 1.00 110.38 61 TRP B CA 1
ATOM 3317 C C . TRP B 2 61 ? 15.113 18.901 35.167 1.00 107.74 61 TRP B C 1
ATOM 3318 O O . TRP B 2 61 ? 15.946 19.551 35.799 1.00 107.64 61 TRP B O 1
ATOM 3329 N N . ASN B 2 62 ? 15.071 18.889 33.838 1.00 104.65 62 ASN B N 1
ATOM 3330 C CA . ASN B 2 62 ? 16.017 19.691 33.069 1.00 101.19 62 ASN B CA 1
ATOM 3331 C C . ASN B 2 62 ? 15.619 21.141 33.243 1.00 98.22 62 ASN B C 1
ATOM 3332 O O . ASN B 2 62 ? 16.469 22.021 33.366 1.00 97.69 62 ASN B O 1
ATOM 3337 N N . ALA B 2 63 ? 14.314 21.381 33.249 1.00 94.71 63 ALA B N 1
ATOM 3338 C CA . ALA B 2 63 ? 13.809 22.724 33.437 1.00 91.32 63 ALA B CA 1
ATOM 3339 C C . ALA B 2 63 ? 14.426 23.227 34.740 1.00 88.93 63 ALA B C 1
ATOM 3340 O O . ALA B 2 63 ? 14.990 24.321 34.782 1.00 88.86 63 ALA B O 1
ATOM 3342 N N . ILE B 2 64 ? 14.339 22.403 35.788 1.00 85.73 64 ILE B N 1
ATOM 3343 C CA . ILE B 2 64 ? 14.888 22.729 37.108 1.00 82.11 64 ILE B CA 1
ATOM 3344 C C . ILE B 2 64 ? 16.399 22.962 37.030 1.00 80.64 64 ILE B C 1
ATOM 3345 O O . ILE B 2 64 ? 16.883 24.079 37.201 1.00 79.67 64 ILE B O 1
ATOM 3350 N N . PHE B 2 65 ? 17.134 21.892 36.761 1.00 79.23 65 PHE B N 1
ATOM 3351 C CA . PHE B 2 65 ? 18.586 21.944 36.673 1.00 78.53 65 PHE B CA 1
ATOM 3352 C C . PHE B 2 65 ? 19.138 23.051 35.780 1.00 77.17 65 PHE B C 1
ATOM 3353 O O . PHE B 2 65 ? 20.118 23.706 36.134 1.00 76.88 65 PHE B O 1
ATOM 3361 N N . SER B 2 66 ? 18.521 23.251 34.619 1.00 75.99 66 SER B N 1
ATOM 3362 C CA . SER B 2 66 ? 18.976 24.279 33.687 1.00 73.82 66 SER B CA 1
ATOM 3363 C C . SER B 2 66 ? 18.489 25.626 34.160 1.00 71.79 66 SER B C 1
ATOM 3364 O O . SER B 2 66 ? 18.887 26.657 33.625 1.00 71.46 66 SER B O 1
ATOM 3367 N N . LEU B 2 67 ? 17.613 25.610 35.157 1.00 70.24 67 LEU B N 1
ATOM 3368 C CA . LEU B 2 67 ? 17.078 26.847 35.703 1.00 69.10 67 LEU B CA 1
ATOM 3369 C C . LEU B 2 67 ? 18.094 27.406 36.676 1.00 67.36 67 LEU B C 1
ATOM 3370 O O . LEU B 2 67 ? 18.325 28.610 36.728 1.00 66.15 67 LEU B O 1
ATOM 3375 N N . CYS B 2 68 ? 18.697 26.514 37.451 1.00 66.51 68 CYS B N 1
ATOM 3376 C CA . CYS B 2 68 ? 19.719 26.899 38.416 1.00 65.31 68 CYS B CA 1
ATOM 3377 C C . CYS B 2 68 ? 20.935 27.339 37.597 1.00 65.61 68 CYS B C 1
ATOM 3378 O O . CYS B 2 68 ? 21.762 28.145 38.040 1.00 64.68 68 CYS B O 1
ATOM 3381 N N . GLN B 2 69 ? 21.006 26.798 36.384 1.00 66.19 69 GLN B N 1
ATOM 3382 C CA . GLN B 2 69 ? 22.085 27.061 35.444 1.00 66.41 69 GLN B CA 1
ATOM 3383 C C . GLN B 2 69 ? 21.997 28.399 34.705 1.00 65.32 69 GLN B C 1
ATOM 3384 O O . GLN B 2 69 ? 23.009 28.934 34.251 1.00 64.98 69 GLN B O 1
ATOM 3390 N N . ALA B 2 70 ? 20.795 28.948 34.592 1.00 63.88 70 ALA B N 1
ATOM 3391 C CA . ALA B 2 70 ? 20.613 30.199 33.867 1.00 62.02 70 ALA B CA 1
ATOM 3392 C C . ALA B 2 70 ? 20.999 31.499 34.579 1.00 61.08 70 ALA B C 1
ATOM 3393 O O . ALA B 2 70 ? 21.075 31.567 35.805 1.00 62.18 70 ALA B O 1
ATOM 3395 N N . MET B 2 71 ? 21.255 32.522 33.768 1.00 59.70 71 MET B N 1
ATOM 3396 C CA . MET B 2 71 ? 21.591 33.862 34.231 1.00 57.68 71 MET B CA 1
ATOM 3397 C C . MET B 2 71 ? 20.502 34.782 33.667 1.00 57.12 71 MET B C 1
ATOM 3398 O O . MET B 2 71 ? 20.126 34.653 32.499 1.00 55.87 71 MET B O 1
ATOM 3403 N N . SER B 2 72 ? 20.008 35.706 34.493 1.00 56.86 72 SER B N 1
ATOM 3404 C CA . SER B 2 72 ? 18.945 36.633 34.099 1.00 55.98 72 SER B CA 1
ATOM 3405 C C . SER B 2 72 ? 19.438 37.974 33.546 1.00 54.85 72 SER B C 1
ATOM 3406 O O . SER B 2 72 ? 20.443 38.521 34.006 1.00 54.65 72 SER B O 1
ATOM 3409 N N . LEU B 2 73 ? 18.708 38.488 32.554 1.00 53.36 73 LEU B N 1
ATOM 3410 C CA . LEU B 2 73 ? 19.020 39.755 31.892 1.00 50.87 73 LEU B CA 1
ATOM 3411 C C . LEU B 2 73 ? 18.817 40.923 32.845 1.00 50.73 73 LEU B C 1
ATOM 3412 O O . LEU B 2 73 ? 19.454 41.964 32.711 1.00 47.96 73 LEU B O 1
ATOM 3417 N N . PHE B 2 74 ? 17.917 40.737 33.805 1.00 52.78 74 PHE B N 1
ATOM 3418 C CA . PHE B 2 74 ? 17.603 41.776 34.774 1.00 54.77 74 PHE B CA 1
ATOM 3419 C C . PHE B 2 74 ? 18.071 41.429 36.178 1.00 58.56 74 PHE B C 1
ATOM 3420 O O . PHE B 2 74 ? 17.525 41.928 37.161 1.00 58.42 74 PHE B O 1
ATOM 3428 N N . ALA B 2 75 ? 19.069 40.558 36.266 1.00 63.56 75 ALA B N 1
ATOM 3429 C CA . ALA B 2 75 ? 19.625 40.126 37.542 1.00 68.12 75 ALA B CA 1
ATOM 3430 C C . ALA B 2 75 ? 18.599 39.640 38.570 1.00 71.70 75 ALA B C 1
ATOM 3431 O O . ALA B 2 75 ? 18.957 39.477 39.732 1.00 72.69 75 ALA B O 1
ATOM 3433 N N . SER B 2 76 ? 17.352 39.381 38.170 1.00 75.54 76 SER B N 1
ATOM 3434 C CA . SER B 2 76 ? 16.332 38.921 39.129 1.00 78.83 76 SER B CA 1
ATOM 3435 C C . SER B 2 76 ? 16.651 37.564 39.745 1.00 80.85 76 SER B C 1
ATOM 3436 O O . SER B 2 76 ? 16.560 36.541 39.069 1.00 81.94 76 SER B O 1
ATOM 3439 N N . ARG B 2 77 ? 17.013 37.557 41.027 1.00 83.24 77 ARG B N 1
ATOM 3440 C CA . ARG B 2 77 ? 17.334 36.315 41.726 1.00 86.06 77 ARG B CA 1
ATOM 3441 C C . ARG B 2 77 ? 16.108 35.406 41.779 1.00 86.85 77 ARG B C 1
ATOM 3442 O O . ARG B 2 77 ? 14.966 35.879 41.724 1.00 86.96 77 ARG B O 1
ATOM 3450 N N . GLN B 2 78 ? 16.343 34.102 41.899 1.00 87.37 78 GLN B N 1
ATOM 3451 C CA . GLN B 2 78 ? 15.249 33.137 41.903 1.00 87.75 78 GLN B CA 1
ATOM 3452 C C . GLN B 2 78 ? 15.026 32.376 43.200 1.00 86.77 78 GLN B C 1
ATOM 3453 O O . GLN B 2 78 ? 15.951 32.134 43.970 1.00 85.93 78 GLN B O 1
ATOM 3459 N N . THR B 2 79 ? 13.771 32.003 43.418 1.00 86.45 79 THR B N 1
ATOM 3460 C CA . THR B 2 79 ? 13.361 31.269 44.603 1.00 86.81 79 THR B CA 1
ATOM 3461 C C . THR B 2 79 ? 12.765 29.935 44.179 1.00 86.50 79 THR B C 1
ATOM 3462 O O . THR B 2 79 ? 11.565 29.832 43.919 1.00 87.07 79 THR B O 1
ATOM 3466 N N . LEU B 2 80 ? 13.605 28.911 44.125 1.00 85.85 80 LEU B N 1
ATOM 3467 C CA . LEU B 2 80 ? 13.150 27.602 43.701 1.00 86.54 80 LEU B CA 1
ATOM 3468 C C . LEU B 2 80 ? 12.502 26.739 44.766 1.00 87.97 80 LEU B C 1
ATOM 3469 O O . LEU B 2 80 ? 13.179 26.001 45.472 1.00 88.36 80 LEU B O 1
ATOM 3474 N N . LEU B 2 81 ? 11.184 26.821 44.880 1.00 89.94 81 LEU B N 1
ATOM 3475 C CA . LEU B 2 81 ? 10.471 25.986 45.839 1.00 92.40 81 LEU B CA 1
ATOM 3476 C C . LEU B 2 81 ? 10.230 24.619 45.194 1.00 93.42 81 LEU B C 1
ATOM 3477 O O . LEU B 2 81 ? 10.319 24.477 43.978 1.00 93.76 81 LEU B O 1
ATOM 3482 N N . LEU B 2 82 ? 9.947 23.611 46.009 1.00 94.86 82 LEU B N 1
ATOM 3483 C CA . LEU B 2 82 ? 9.674 22.275 45.501 1.00 96.91 82 LEU B CA 1
ATOM 3484 C C . LEU B 2 82 ? 8.696 21.598 46.449 1.00 99.44 82 LEU B C 1
ATOM 3485 O O . LEU B 2 82 ? 8.935 21.530 47.651 1.00 100.12 82 LEU B O 1
ATOM 3490 N N . LEU B 2 83 ? 7.588 21.107 45.905 1.00 102.25 83 LEU B N 1
ATOM 3491 C CA . LEU B 2 83 ? 6.567 20.446 46.708 1.00 104.76 83 LEU B CA 1
ATOM 3492 C C . LEU B 2 83 ? 6.811 18.945 46.735 1.00 106.98 83 LEU B C 1
ATOM 3493 O O . LEU B 2 83 ? 6.113 18.192 46.058 1.00 107.39 83 LEU B O 1
ATOM 3498 N N . LEU B 2 84 ? 7.798 18.505 47.507 1.00 109.79 84 LEU B N 1
ATOM 3499 C CA . LEU B 2 84 ? 8.087 17.080 47.590 1.00 113.17 84 LEU B CA 1
ATOM 3500 C C . LEU B 2 84 ? 6.824 16.264 47.850 1.00 116.37 84 LEU B C 1
ATOM 3501 O O . LEU B 2 84 ? 5.828 16.784 48.355 1.00 116.47 84 LEU B O 1
ATOM 3506 N N . PRO B 2 85 ? 6.855 14.967 47.505 1.00 119.47 85 PRO B N 1
ATOM 3507 C CA . PRO B 2 85 ? 5.721 14.058 47.696 1.00 122.19 85 PRO B CA 1
ATOM 3508 C C . PRO B 2 85 ? 5.404 13.879 49.182 1.00 125.16 85 PRO B C 1
ATOM 3509 O O . PRO B 2 85 ? 6.309 13.898 50.023 1.00 125.48 85 PRO B O 1
ATOM 3513 N N . GLU B 2 86 ? 4.119 13.702 49.493 1.00 128.38 86 GLU B N 1
ATOM 3514 C CA . GLU B 2 86 ? 3.645 13.538 50.875 1.00 131.31 86 GLU B CA 1
ATOM 3515 C C . GLU B 2 86 ? 4.234 12.325 51.601 1.00 132.36 86 GLU B C 1
ATOM 3516 O O . GLU B 2 86 ? 4.043 12.166 52.810 1.00 132.53 86 GLU B O 1
ATOM 3522 N N . ASN B 2 87 ? 4.941 11.474 50.863 1.00 133.36 87 ASN B N 1
ATOM 3523 C CA . ASN B 2 87 ? 5.552 10.283 51.445 1.00 134.23 87 ASN B CA 1
ATOM 3524 C C . ASN B 2 87 ? 7.080 10.334 51.358 1.00 135.00 87 ASN B C 1
ATOM 3525 O O . ASN B 2 87 ? 7.742 9.297 51.297 1.00 135.40 87 ASN B O 1
ATOM 3530 N N . GLY B 2 88 ? 7.633 11.545 51.353 1.00 135.37 88 GLY B N 1
ATOM 3531 C CA . GLY B 2 88 ? 9.075 11.703 51.278 1.00 135.47 88 GLY B CA 1
ATOM 3532 C C . GLY B 2 88 ? 9.621 11.467 49.884 1.00 135.66 88 GLY B C 1
ATOM 3533 O O . GLY B 2 88 ? 8.886 11.023 49.006 1.00 135.41 88 GLY B O 1
ATOM 3534 N N . PRO B 2 89 ? 10.915 11.741 49.650 1.00 136.11 89 PRO B N 1
ATOM 3535 C CA . PRO B 2 89 ? 11.511 11.538 48.326 1.00 136.72 89 PRO B CA 1
ATOM 3536 C C . PRO B 2 89 ? 11.336 10.103 47.824 1.00 137.33 89 PRO B C 1
ATOM 3537 O O . PRO B 2 89 ? 11.356 9.157 48.613 1.00 137.58 89 PRO B O 1
ATOM 3541 N N . ASN B 2 90 ? 11.166 9.951 46.511 1.00 137.81 90 ASN B N 1
ATOM 3542 C CA . ASN B 2 90 ? 10.970 8.637 45.895 1.00 137.98 90 ASN B CA 1
ATOM 3543 C C . ASN B 2 90 ? 12.296 7.928 45.579 1.00 137.89 90 ASN B C 1
ATOM 3544 O O . ASN B 2 90 ? 13.378 8.477 45.804 1.00 138.06 90 ASN B O 1
ATOM 3549 N N . ALA B 2 91 ? 12.195 6.707 45.057 1.00 137.53 91 ALA B N 1
ATOM 3550 C CA . ALA B 2 91 ? 13.351 5.880 44.708 1.00 137.18 91 ALA B CA 1
ATOM 3551 C C . ALA B 2 91 ? 14.621 6.627 44.278 1.00 136.61 91 ALA B C 1
ATOM 3552 O O . ALA B 2 91 ? 15.701 6.403 44.835 1.00 136.76 91 ALA B O 1
ATOM 3554 N N . ALA B 2 92 ? 14.496 7.510 43.291 1.00 135.57 92 ALA B N 1
ATOM 3555 C CA . ALA B 2 92 ? 15.653 8.246 42.792 1.00 133.94 92 ALA B CA 1
ATOM 3556 C C . ALA B 2 92 ? 15.579 9.766 42.930 1.00 132.67 92 ALA B C 1
ATOM 3557 O O . ALA B 2 92 ? 16.460 10.471 42.435 1.00 132.66 92 ALA B O 1
ATOM 3559 N N . ILE B 2 93 ? 14.539 10.278 43.583 1.00 130.81 93 ILE B N 1
ATOM 3560 C CA . ILE B 2 93 ? 14.428 11.722 43.768 1.00 128.83 93 ILE B CA 1
ATOM 3561 C C . ILE B 2 93 ? 15.625 12.128 44.616 1.00 127.70 93 ILE B C 1
ATOM 3562 O O . ILE B 2 93 ? 15.944 13.309 44.757 1.00 127.42 93 ILE B O 1
ATOM 3567 N N . ASN B 2 94 ? 16.296 11.113 45.152 1.00 126.57 94 ASN B N 1
ATOM 3568 C CA . ASN B 2 94 ? 17.472 11.285 45.992 1.00 125.85 94 ASN B CA 1
ATOM 3569 C C . ASN B 2 94 ? 18.731 11.447 45.143 1.00 125.14 94 ASN B C 1
ATOM 3570 O O . ASN B 2 94 ? 19.820 11.686 45.670 1.00 125.00 94 ASN B O 1
ATOM 3575 N N . GLU B 2 95 ? 18.574 11.298 43.828 1.00 124.37 95 GLU B N 1
ATOM 3576 C CA . GLU B 2 95 ? 19.684 11.438 42.883 1.00 122.92 95 GLU B CA 1
ATOM 3577 C C . GLU B 2 95 ? 19.666 12.846 42.315 1.00 121.38 95 GLU B C 1
ATOM 3578 O O . GLU B 2 95 ? 20.653 13.575 42.384 1.00 121.26 95 GLU B O 1
ATOM 3584 N N . GLN B 2 96 ? 18.527 13.211 41.739 1.00 119.32 96 GLN B N 1
ATOM 3585 C CA . GLN B 2 96 ? 18.355 14.521 41.149 1.00 117.13 96 GLN B CA 1
ATOM 3586 C C . GLN B 2 96 ? 18.486 15.592 42.211 1.00 115.36 96 GLN B C 1
ATOM 3587 O O . GLN B 2 96 ? 19.044 16.659 41.960 1.00 115.42 96 GLN B O 1
ATOM 3593 N N . LEU B 2 97 ? 17.969 15.314 43.401 1.00 112.86 97 LEU B N 1
ATOM 3594 C CA . LEU B 2 97 ? 18.093 16.272 44.484 1.00 110.26 97 LEU B CA 1
ATOM 3595 C C . LEU B 2 97 ? 19.573 16.390 44.811 1.00 108.47 97 LEU B C 1
ATOM 3596 O O . LEU B 2 97 ? 20.030 17.426 45.281 1.00 107.67 97 LEU B O 1
ATOM 3601 N N . LEU B 2 98 ? 20.316 15.316 44.553 1.00 106.72 98 LEU B N 1
ATOM 3602 C CA . LEU B 2 98 ? 21.760 15.298 44.791 1.00 104.88 98 LEU B CA 1
ATOM 3603 C C . LEU B 2 98 ? 22.404 16.119 43.683 1.00 103.13 98 LEU B C 1
ATOM 3604 O O . LEU B 2 98 ? 23.330 16.902 43.919 1.00 103.03 98 LEU B O 1
ATOM 3609 N N . THR B 2 99 ? 21.911 15.919 42.467 1.00 100.62 99 THR B N 1
ATOM 3610 C CA . THR B 2 99 ? 22.403 16.656 41.322 1.00 97.47 99 THR B CA 1
ATOM 3611 C C . THR B 2 99 ? 22.123 18.113 41.659 1.00 95.06 99 THR B C 1
ATOM 3612 O O . THR B 2 99 ? 23.000 18.970 41.574 1.00 94.72 99 THR B O 1
ATOM 3616 N N . LEU B 2 100 ? 20.891 18.364 42.087 1.00 92.11 100 LEU B N 1
ATOM 3617 C CA . LEU B 2 100 ? 20.432 19.696 42.443 1.00 89.33 100 LEU B CA 1
ATOM 3618 C C . LEU B 2 100 ? 21.277 20.372 43.514 1.00 88.00 100 LEU B C 1
ATOM 3619 O O . LEU B 2 100 ? 21.508 21.574 43.455 1.00 86.48 100 LEU B O 1
ATOM 3624 N N . THR B 2 101 ? 21.728 19.605 44.500 1.00 88.24 101 THR B N 1
ATOM 3625 C CA . THR B 2 101 ? 22.545 20.163 45.578 1.00 88.29 101 THR B CA 1
ATOM 3626 C C . THR B 2 101 ? 23.872 20.640 45.019 1.00 88.56 101 THR B C 1
ATOM 3627 O O . THR B 2 101 ? 24.610 21.384 45.680 1.00 88.24 101 THR B O 1
ATOM 3631 N N . GLY B 2 102 ? 24.160 20.190 43.797 1.00 88.56 102 GLY B N 1
ATOM 3632 C CA . GLY B 2 102 ? 25.387 20.557 43.115 1.00 87.98 102 GLY B CA 1
ATOM 3633 C C . GLY B 2 102 ? 25.182 21.813 42.293 1.00 87.63 102 GLY B C 1
ATOM 3634 O O . GLY B 2 102 ? 26.068 22.665 42.228 1.00 87.08 102 GLY B O 1
ATOM 3635 N N . LEU B 2 103 ? 24.004 21.926 41.680 1.00 87.41 103 LEU B N 1
ATOM 3636 C CA . LEU B 2 103 ? 23.645 23.076 40.848 1.00 86.83 103 LEU B CA 1
ATOM 3637 C C . LEU B 2 103 ? 23.505 24.366 41.655 1.00 86.98 103 LEU B C 1
ATOM 3638 O O . LEU B 2 103 ? 23.556 25.455 41.091 1.00 87.07 103 LEU B O 1
ATOM 3643 N N . LEU B 2 104 ? 23.321 24.252 42.967 1.00 87.38 104 LEU B N 1
ATOM 3644 C CA . LEU B 2 104 ? 23.132 25.431 43.822 1.00 87.47 104 LEU B CA 1
ATOM 3645 C C . LEU B 2 104 ? 24.256 26.465 43.848 1.00 87.75 104 LEU B C 1
ATOM 3646 O O . LEU B 2 104 ? 25.410 26.118 44.055 1.00 88.08 104 LEU B O 1
ATOM 3651 N N . HIS B 2 105 ? 23.914 27.733 43.632 1.00 88.32 105 HIS B N 1
ATOM 3652 C CA . HIS B 2 105 ? 24.891 28.829 43.666 1.00 89.26 105 HIS B CA 1
ATOM 3653 C C . HIS B 2 105 ? 24.244 29.866 44.586 1.00 90.27 105 HIS B C 1
ATOM 3654 O O . HIS B 2 105 ? 23.239 29.527 45.222 1.00 89.78 105 HIS B O 1
ATOM 3661 N N . ASP B 2 106 ? 24.764 31.090 44.686 1.00 91.59 1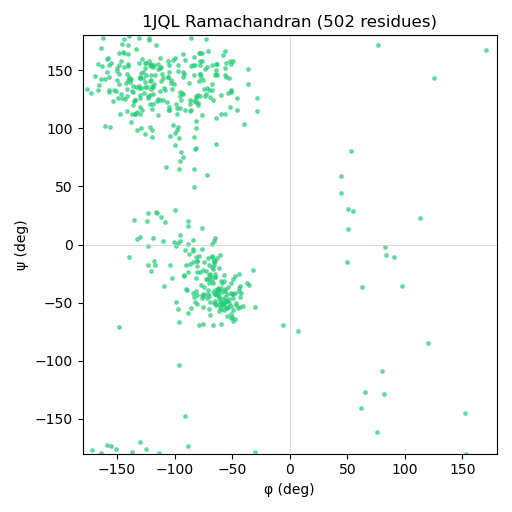06 ASP B N 1
ATOM 3662 C CA . ASP B 2 106 ? 24.108 31.992 45.597 1.00 93.47 106 ASP B CA 1
ATOM 3663 C C . ASP B 2 106 ? 22.850 32.756 45.239 1.00 93.62 106 ASP B C 1
ATOM 3664 O O . ASP B 2 106 ? 22.117 33.126 46.147 1.00 94.38 106 ASP B O 1
ATOM 3669 N N . ASP B 2 107 ? 22.572 32.989 43.958 1.00 92.91 107 ASP B N 1
ATOM 3670 C CA . ASP B 2 107 ? 21.329 33.704 43.605 1.00 91.50 107 ASP B CA 1
ATOM 3671 C C . ASP B 2 107 ? 20.096 32.852 43.788 1.00 90.14 107 ASP B C 1
ATOM 3672 O O . ASP B 2 107 ? 19.013 33.347 44.079 1.00 89.69 107 ASP B O 1
ATOM 3677 N N . LEU B 2 108 ? 20.294 31.559 43.623 1.00 88.12 108 LEU B N 1
ATOM 3678 C CA . LEU B 2 108 ? 19.229 30.583 43.721 1.00 86.46 108 LEU B CA 1
ATOM 3679 C C . LEU B 2 108 ? 18.975 30.112 45.155 1.00 85.81 108 LEU B C 1
ATOM 3680 O O . LEU B 2 108 ? 19.838 29.487 45.778 1.00 86.26 108 LEU B O 1
ATOM 3685 N N . LEU B 2 109 ? 17.786 30.422 45.666 1.00 83.71 109 LEU B N 1
ATOM 3686 C CA . LEU B 2 109 ? 17.387 30.039 47.015 1.00 81.27 109 LEU B CA 1
ATOM 3687 C C . LEU B 2 109 ? 16.510 28.802 46.992 1.00 79.67 109 LEU B C 1
ATOM 3688 O O . LEU B 2 109 ? 15.297 28.893 46.799 1.00 79.51 109 LEU B O 1
ATOM 3693 N N . LEU B 2 110 ? 17.115 27.641 47.195 1.00 77.83 110 LEU B N 1
ATOM 3694 C CA . LEU B 2 110 ? 16.339 26.419 47.183 1.00 77.17 110 LEU B CA 1
ATOM 3695 C C . LEU B 2 110 ? 15.402 26.376 48.368 1.00 77.85 110 LEU B C 1
ATOM 3696 O O . LEU B 2 110 ? 15.773 26.756 49.467 1.00 77.26 110 LEU B O 1
ATOM 3701 N N . ILE B 2 111 ? 14.177 25.930 48.134 1.00 79.46 111 ILE B N 1
ATOM 3702 C CA . ILE B 2 111 ? 13.196 25.800 49.198 1.00 81.45 111 ILE B CA 1
ATOM 3703 C C . ILE B 2 111 ? 12.487 24.493 48.965 1.00 84.02 111 ILE B C 1
ATOM 3704 O O . ILE B 2 111 ? 11.678 24.376 48.054 1.00 85.29 111 ILE B O 1
ATOM 3709 N N . VAL B 2 112 ? 12.809 23.499 49.772 1.00 86.96 112 VAL B N 1
ATOM 3710 C CA . VAL B 2 112 ? 12.169 22.210 49.637 1.00 90.86 112 VAL B CA 1
ATOM 3711 C C . VAL B 2 112 ? 11.040 22.176 50.661 1.00 95.38 112 VAL B C 1
ATOM 3712 O O . VAL B 2 112 ? 11.125 22.829 51.699 1.00 96.22 112 VAL B O 1
ATOM 3716 N N . ARG B 2 113 ? 9.972 21.447 50.357 1.00 100.44 113 ARG B N 1
ATOM 3717 C CA . ARG B 2 113 ? 8.840 21.355 51.271 1.00 105.14 113 ARG B CA 1
ATOM 3718 C C . ARG B 2 113 ? 8.205 19.963 51.256 1.00 108.42 113 ARG B C 1
ATOM 3719 O O . ARG B 2 113 ? 8.454 19.159 50.352 1.00 108.74 113 ARG B O 1
ATOM 3727 N N . GLY B 2 114 ? 7.384 19.694 52.269 1.00 112.10 114 GLY B N 1
ATOM 3728 C CA . GLY B 2 114 ? 6.714 18.410 52.392 1.00 116.43 114 GLY B CA 1
ATOM 3729 C C . GLY B 2 114 ? 6.426 18.082 53.849 1.00 119.60 114 GLY B C 1
ATOM 3730 O O . GLY B 2 114 ? 6.134 18.978 54.645 1.00 119.95 114 GLY B O 1
ATOM 3731 N N . ASN B 2 115 ? 6.513 16.802 54.204 1.00 122.60 115 ASN B N 1
ATOM 3732 C CA . ASN B 2 115 ? 6.263 16.356 55.577 1.00 125.63 115 ASN B CA 1
ATOM 3733 C C . ASN B 2 115 ? 7.520 15.749 56.218 1.00 127.30 115 ASN B C 1
ATOM 3734 O O . ASN B 2 115 ? 8.528 15.563 55.541 1.00 127.69 115 ASN B O 1
ATOM 3739 N N . LYS B 2 116 ? 7.461 15.459 57.519 1.00 129.12 116 LYS B N 1
ATOM 3740 C CA . LYS B 2 116 ? 8.594 14.872 58.245 1.00 130.93 116 LYS B CA 1
ATOM 3741 C C . LYS B 2 116 ? 9.483 14.027 57.345 1.00 131.88 116 LYS B C 1
ATOM 3742 O O . LYS B 2 116 ? 9.005 13.108 56.676 1.00 131.74 116 LYS B O 1
ATOM 3748 N N . LEU B 2 117 ? 10.779 14.333 57.345 1.00 133.33 117 LEU B N 1
ATOM 3749 C CA . LEU B 2 117 ? 11.729 13.602 56.512 1.00 135.08 117 LEU B CA 1
ATOM 3750 C C . LEU B 2 117 ? 11.623 12.113 56.759 1.00 135.97 117 LEU B C 1
ATOM 3751 O O . LEU B 2 117 ? 11.641 11.641 57.897 1.00 136.07 117 LEU B O 1
ATOM 3756 N N . SER B 2 118 ? 11.523 11.339 55.670 1.00 136.83 118 SER B N 1
ATOM 3757 C CA . SER B 2 118 ? 11.406 9.870 55.704 1.00 137.26 118 SER B CA 1
ATOM 3758 C C . SER B 2 118 ? 12.328 9.281 56.795 1.00 137.45 118 SER B C 1
ATOM 3759 O O . SER B 2 118 ? 13.542 9.231 56.619 1.00 137.69 118 SER B O 1
ATOM 3762 N N . LYS B 2 119 ? 11.721 8.885 57.917 1.00 137.63 119 LYS B N 1
ATOM 3763 C CA . LYS B 2 119 ? 12.362 8.322 59.134 1.00 137.63 119 LYS B CA 1
ATOM 3764 C C . LYS B 2 119 ? 13.874 8.284 59.277 1.00 137.28 119 LYS B C 1
ATOM 3765 O O . LYS B 2 119 ? 14.423 9.035 60.076 1.00 137.39 119 LYS B O 1
ATOM 3771 N N . ALA B 2 120 ? 14.541 7.378 58.562 1.00 136.39 120 ALA B N 1
ATOM 3772 C CA . ALA B 2 120 ? 15.990 7.245 58.648 1.00 135.62 120 ALA B CA 1
ATOM 3773 C C . ALA B 2 120 ? 16.530 7.546 57.261 1.00 135.13 120 ALA B C 1
ATOM 3774 O O . ALA B 2 120 ? 17.720 7.764 57.079 1.00 135.05 120 ALA B O 1
ATOM 3776 N N . GLN B 2 121 ? 15.627 7.560 56.283 1.00 134.56 121 GLN B N 1
ATOM 3777 C CA . GLN B 2 121 ? 15.964 7.840 54.885 1.00 133.84 121 GLN B CA 1
ATOM 3778 C C . GLN B 2 121 ? 16.853 9.064 54.732 1.00 133.32 121 GLN B C 1
ATOM 3779 O O . GLN B 2 121 ? 17.588 9.196 53.758 1.00 133.22 121 GLN B O 1
ATOM 3785 N N . GLU B 2 122 ? 16.732 9.977 55.685 1.00 132.90 122 GLU B N 1
ATOM 3786 C CA . GLU B 2 122 ? 17.468 11.236 55.698 1.00 132.34 122 GLU B CA 1
ATOM 3787 C C . GLU B 2 122 ? 18.882 11.201 55.075 1.00 131.61 122 GLU B C 1
ATOM 3788 O O . GLU B 2 122 ? 19.390 12.221 54.602 1.00 131.03 122 GLU B O 1
ATOM 3794 N N . ASN B 2 123 ? 19.461 10.003 55.009 1.00 131.19 123 ASN B N 1
ATOM 3795 C CA . ASN B 2 123 ? 20.794 9.742 54.453 1.00 130.94 123 ASN B CA 1
ATOM 3796 C C . ASN B 2 123 ? 21.089 10.057 52.974 1.00 130.64 123 ASN B C 1
ATOM 3797 O O . ASN B 2 123 ? 22.258 10.185 52.602 1.00 130.62 123 ASN B O 1
ATOM 3802 N N . ALA B 2 124 ? 20.061 10.164 52.132 1.00 130.10 124 ALA B N 1
ATOM 3803 C CA . ALA B 2 124 ? 20.266 10.433 50.709 1.00 129.48 124 ALA B CA 1
ATOM 3804 C C . ALA B 2 124 ? 21.432 11.387 50.457 1.00 129.00 124 ALA B C 1
ATOM 3805 O O . ALA B 2 124 ? 21.594 12.384 51.162 1.00 129.28 124 ALA B O 1
ATOM 3807 N N . ALA B 2 125 ? 22.233 11.071 49.443 1.00 128.04 125 ALA B N 1
ATOM 3808 C CA . ALA B 2 125 ? 23.408 11.864 49.086 1.00 127.13 125 ALA B CA 1
ATOM 3809 C C . ALA B 2 125 ? 23.197 13.379 49.090 1.00 126.74 125 ALA B C 1
ATOM 3810 O O . ALA B 2 125 ? 24.099 14.136 49.450 1.00 126.43 125 ALA B O 1
ATOM 3812 N N . TRP B 2 126 ? 22.007 13.820 48.694 1.00 126.48 126 TRP B N 1
ATOM 3813 C CA . TRP B 2 126 ? 21.706 15.249 48.646 1.00 125.91 126 TRP B CA 1
ATOM 3814 C C . TRP B 2 126 ? 21.600 15.907 50.014 1.00 125.68 126 TRP B C 1
ATOM 3815 O O . TRP B 2 126 ? 22.346 16.839 50.319 1.00 125.11 126 TRP B O 1
ATOM 3826 N N . PHE B 2 127 ? 20.661 15.430 50.827 1.00 125.79 127 PHE B N 1
ATOM 3827 C CA . PHE B 2 127 ? 20.460 15.978 52.161 1.00 125.74 127 PHE B CA 1
ATOM 3828 C C . PHE B 2 127 ? 21.813 16.168 52.825 1.00 125.95 127 PHE B C 1
ATOM 3829 O O . PHE B 2 127 ? 22.041 17.132 53.561 1.00 125.83 127 PHE B O 1
ATOM 3837 N N . THR B 2 128 ? 22.702 15.220 52.557 1.00 126.18 128 THR B N 1
ATOM 3838 C CA . THR B 2 128 ? 24.052 15.229 53.092 1.00 125.96 128 THR B CA 1
ATOM 3839 C C . THR B 2 128 ? 24.793 16.516 52.694 1.00 126.24 128 THR B C 1
ATOM 3840 O O . THR B 2 128 ? 25.329 17.220 53.553 1.00 126.26 128 THR B O 1
ATOM 3844 N N . ALA B 2 129 ? 24.809 16.826 51.399 1.00 126.24 129 ALA B N 1
ATOM 3845 C CA . ALA B 2 129 ? 25.484 18.021 50.892 1.00 126.17 129 ALA B CA 1
ATOM 3846 C C . ALA B 2 129 ? 24.970 19.318 51.530 1.00 126.15 129 ALA B C 1
ATOM 3847 O O . ALA B 2 129 ? 25.751 20.087 52.098 1.00 125.64 129 ALA B O 1
ATOM 3849 N N . LEU B 2 130 ? 23.659 19.547 51.430 1.00 126.45 130 LEU B N 1
ATOM 3850 C CA . LEU B 2 130 ? 23.004 20.742 51.980 1.00 126.59 130 LEU B CA 1
ATOM 3851 C C . LEU B 2 130 ? 23.347 20.912 53.452 1.00 127.02 130 LEU B C 1
ATOM 3852 O O . LEU B 2 130 ? 23.732 21.985 53.896 1.00 126.99 130 LEU B O 1
ATOM 3857 N N . ALA B 2 131 ? 23.158 19.828 54.194 1.00 127.65 131 ALA B N 1
ATOM 3858 C CA . ALA B 2 131 ? 23.428 19.734 55.618 1.00 128.34 131 ALA B CA 1
ATOM 3859 C C . ALA B 2 131 ? 24.110 20.952 56.302 1.00 128.96 131 ALA B C 1
ATOM 3860 O O . ALA B 2 131 ? 23.476 21.662 57.094 1.00 129.44 131 ALA B O 1
ATOM 3862 N N . ASN B 2 132 ? 25.382 21.206 55.995 1.00 129.27 132 ASN B N 1
ATOM 3863 C CA . ASN B 2 132 ? 26.117 22.309 56.629 1.00 129.34 132 ASN B CA 1
ATOM 3864 C C . ASN B 2 132 ? 25.622 23.714 56.289 1.00 129.25 132 ASN B C 1
ATOM 3865 O O . ASN B 2 132 ? 25.549 24.589 57.158 1.00 128.87 132 ASN B O 1
ATOM 3870 N N . ARG B 2 133 ? 25.280 23.911 55.019 1.00 129.41 133 ARG B N 1
ATOM 3871 C CA . ARG B 2 133 ? 24.863 25.206 54.473 1.00 129.34 133 ARG B CA 1
ATOM 3872 C C . ARG B 2 133 ? 23.405 25.697 54.588 1.00 128.04 133 ARG B C 1
ATOM 3873 O O . ARG B 2 133 ? 23.109 26.833 54.196 1.00 127.82 133 ARG B O 1
ATOM 3881 N N . SER B 2 134 ? 22.504 24.884 55.133 1.00 126.42 134 SER B N 1
ATOM 3882 C CA . SER B 2 134 ? 21.096 25.283 55.197 1.00 124.60 134 SER B CA 1
ATOM 3883 C C . SER B 2 134 ? 20.383 25.297 56.545 1.00 122.94 134 SER B C 1
ATOM 3884 O O . SER B 2 134 ? 20.983 25.043 57.583 1.00 123.00 134 SER B O 1
ATOM 3887 N N . VAL B 2 135 ? 19.083 25.599 56.493 1.00 121.14 135 VAL B N 1
ATOM 3888 C CA . VAL B 2 135 ? 18.200 25.658 57.663 1.00 119.39 135 VAL B CA 1
ATOM 3889 C C . VAL B 2 135 ? 17.034 24.681 57.521 1.00 118.75 135 VAL B C 1
ATOM 3890 O O . VAL B 2 135 ? 16.465 24.533 56.442 1.00 118.96 135 VAL B O 1
ATOM 3894 N N . GLN B 2 136 ? 16.671 24.029 58.620 1.00 118.06 136 GLN B N 1
ATOM 3895 C CA . GLN B 2 136 ? 15.571 23.073 58.616 1.00 117.50 136 GLN B CA 1
ATOM 3896 C C . GLN B 2 136 ? 14.469 23.491 59.581 1.00 117.99 136 GLN B C 1
ATOM 3897 O O . GLN B 2 136 ? 14.553 23.246 60.783 1.00 118.49 136 GLN B O 1
ATOM 3903 N N . VAL B 2 137 ? 13.431 24.119 59.042 1.00 118.57 137 VAL B N 1
ATOM 3904 C CA . VAL B 2 137 ? 12.301 24.579 59.839 1.00 118.86 137 VAL B CA 1
ATOM 3905 C C . VAL B 2 137 ? 11.340 23.428 60.158 1.00 119.40 137 VAL B C 1
ATOM 3906 O O . VAL B 2 137 ? 10.809 22.783 59.254 1.00 119.04 137 VAL B O 1
ATOM 3910 N N . THR B 2 138 ? 11.120 23.178 61.447 1.00 120.54 138 THR B N 1
ATOM 3911 C CA . THR B 2 138 ? 10.234 22.103 61.896 1.00 121.98 138 THR B CA 1
ATOM 3912 C C . THR B 2 138 ? 8.769 22.525 61.889 1.00 123.64 138 THR B C 1
ATOM 3913 O O . THR B 2 138 ? 8.217 22.884 62.930 1.00 123.50 138 THR B O 1
ATOM 3917 N N . CYS B 2 139 ? 8.141 22.462 60.718 1.00 125.58 139 CYS B N 1
ATOM 3918 C CA . CYS B 2 139 ? 6.741 22.855 60.567 1.00 127.51 139 CYS B CA 1
ATOM 3919 C C . CYS B 2 139 ? 5.754 21.763 60.932 1.00 129.22 139 CYS B C 1
ATOM 3920 O O . CYS B 2 139 ? 4.548 21.943 60.776 1.00 129.43 139 CYS B O 1
ATOM 3923 N N . GLN B 2 140 ? 6.276 20.641 61.417 1.00 131.45 140 GLN B N 1
ATOM 3924 C CA . GLN B 2 140 ? 5.475 19.481 61.810 1.00 133.37 140 GLN B CA 1
ATOM 3925 C C . GLN B 2 140 ? 4.064 19.808 62.326 1.00 134.30 140 GLN B C 1
ATOM 3926 O O . GLN B 2 140 ? 3.818 20.955 62.769 1.00 134.81 140 GLN B O 1
#

Nearest PDB structures (foldseek):
  1jqj-assembly1_A  TM=9.871E-01  e=6.437E-64  Escherichia coli
  8pat-assembly1_A  TM=9.534E-01  e=2.963E-65  Escherichia coli
  3pwe-assembly1_B  TM=9.524E-01  e=3.190E-64  Escherichia coli K-12
  6fvm-assembly1_B  TM=9.629E-01  e=2.112E-63  Escherichia coli O157:H7
  6amq-assembly1_B  TM=9.601E-01  e=9.077E-63  Enterobacter cloacae EcWSU1

InterPro domains:
  IPR001001 DNA polymerase III, beta sliding clamp [PIRSF000804] (1-366)
  IPR001001 DNA polymerase III, beta sliding clamp [PTHR30478] (1-366)
  IPR001001 DNA polymerase III, beta sliding clamp [SM00480] (17-362)
  IPR001001 DNA polymerase III, beta sliding clamp [TIGR00663] (1-366)
  IPR001001 DNA polymerase III, beta sliding clamp [cd00140] (1-365)
  IPR022634 DNA polymerase III, beta sliding clamp, N-terminal [PF00712] (1-120)
  IPR022635 DNA polymerase III, beta sliding clamp, C-terminal [PF02768] (245-365)
  IPR022637 DNA polymerase III, beta sliding clamp, central [PF02767] (129-243)
  IPR046938 DNA clamp superfamily [SSF55979] (1-121)
  IPR046938 DNA clamp superfamily [SSF55979] (125-244)
  IPR046938 DNA clamp superfamily [SSF55979] (245-366)

Secondary structure (DSSP, 8-state):
-EEEEEHHHHHHHHHHHT-S--S--SSSGGGEEEEEEETTEEEEEEE-SSEEEEEEEE--S--B-EEEEEEHHHHHHHHHHSPTT-EEEEEEETTEEEEEETTEEEEEE---GGGS-PPP----SEEEEEEHHHHHHHHHTTGGGS-SS-SSGGGSEEEEEEEEEEEEEEEE-SSEEEEEEEEEEEEEEEEEEEEEHHHHHHHHHT---SSSEEEEEE-SSEEEEEETTEEEEEEPB-S----GGGSS-SS--EEEEEEHHHHHHHHHHHHHH-SSTTS-EEEEEETTEEEEEE--TTS----EEEE-B--SS-EEEEE-HHHHHHHHHHS-SSEEEEEE--SSS-EEEEESS--SEEEEEPPB--/-EE--GGGHHHHHHH---SEEEEESS-HHHHHHHHHHHHHHHHHTT--EEE----STT--HHHHHHHHH---TT---EEEEEE--TT-S-TTHHHHHHHHHHH--SS--EEEE-SS--TTGGGSHHHHHHGGG-EEEE--

Radius of gyration: 27.89 Å; Cα contacts (8 Å, |Δi|>4): 1137; chains: 2; bounding box: 80×54×65 Å

Foldseek 3Di:
DKAKFQLVQPQVQLCLQCDPDDPDCPDPQQQKWKWWDDDQWIWIKHDPPFKIKIFIGGGDPDTDTDMWIFRSVVVNVVSVVDDHRWMWIWADDDQWIWTDTDHDIDITGTDGPVPRPDDDDADFPWKDWAALVVLLLQCLLWLVAAAPPDPQQLRQFWKWWDAAQKIKIKHHHPFKIKMFMDGGPDGTHIDMFTFHNVLSVSSNVPRPSDPFIKMWTHGPQKIWIDGPRMIMIGGTDPDDDDDPVVQAPPPFDKKKKDWLVVVLVQLVVLCVPDPPLVQAKKWKDDAQKIWIHNDDVPDDDDIDMDRIHIDDDIDMAGDRSCSSNVNSVSQPDTMKMKTDDDNQGWMKIGHPPDDRMIMIGGTDPD/DAEAALVCLLPCCVVDPFLEEEAAAPADPSSVSNVCSNVVVLVVPQAPAEDEEEDDPPDDLCCVLVVLVDADPRRRFYEYEYEYDQQAHDPCSLPSLLVVLVSGDPSYRYYYYYHDHNDVVCPRNNNVSCVVGDYYYHSD

GO terms:
  GO:0005737 cytoplasm (C, EXP)
  GO:0005515 protein binding (F, IPI)
  GO:0042802 identical protein binding (F, IPI)
  GO:0005829 cytosol (C, IDA)
  GO:0003677 DNA binding (F, IDA)
  GO:0044787 bacterial-type DNA replication (P, IDA)
  GO:0009360 DNA polymerase III complex (C, IDA)
  GO:0042803 protein homodimerization activity (F, IDA)
  GO:0006271 DNA strand elongation involved in DNA replication (P, IDA)
  GO:0042276 error-prone translesion synthesis (P, IMP)
  GO:0006974 DNA damage response (P, IEP)
  GO:0005829 cytosol (C, HDA)

CATH classification: 3.10.150.10 (+2 more: 3.10.150.10, 3.10.150.10)

Organism: Escherichia coli (strain K12) (NCBI:txid83333)

Solvent-accessible surface area: 23838 Å² total; per-residue (Å²): 18,92,0,37,8,66,20,61,109,0,28,148,10,0,118,32,3,18,22,76,62,74,71,209,98,120,91,94,13,14,23,11,0,2,0,66,2,60,135,29,49,0,10,0,4,2,5,53,87,94,31,20,14,19,0,110,13,76,13,127,93,120,66,86,88,29,44,7,0,0,18,4,145,126,0,18,56,28,0,139,66,13,96,152,37,21,94,0,29,0,63,48,100,69,150,110,0,43,2,118,13,68,180,51,171,95,46,11,48,28,66,76,28,99,92,9,42,56,78,131,119,43,136,19,104,12,86,10,58,2,78,1,58,20,2,75,86,0,0,82,5,0,41,57,0,10,3,117,155,20,81,9,115,46,1,17,0,0,12,12,23,9,65,48,91,59,4,14,0,0,0,0,27,0,16,25,1,0,11,0,23,32,98,18,60,65,106,16,83,89,52,55,18,6,0,18,44,96,0,0,70,10,3,26,123,17,11,105,31,36,154,76,80,0,87,6,17,11,0,69,90,15,4,49,1,40,8,45,89,45,22,2,4,2,92,23,30,122,30,223,30,33,76,24,122,203,22,55,16,170,120,38,98,29,85,1,53,5,15,0,61,70,1,55,94,1,0,56,111,10,37,90,69,8,100,63,157,13,47,3,0,66,2,54,1,14,134,76,51,1,71,3,17,7,4,11,84,181,102,180,68,97,87,57,91,8,136,8,84,4,54,76,51,111,21,64,0,0,2,29,20,62,32,4,42,46,1,0,82,28,10,170,34,131,62,0,53,4,22,1,39,58,47,91,34,9,0,24,2,6,27,26,93,48,134,39,4,16,2,0,0,24,0,6,88,63,73,63,152,33,122,18,139,63,6,210,55,45,2,115,129,21,55,72,11,2,2,3,0,18,0,102,34,107,108,51,5,70,81,2,24,67,14,0,73,132,42,0,57,76,115,45,9,69,4,15,41,60,36,69,5,55,121,129,27,88,19,59,43,0,11,21,21,0,10,11,19,18,18,50,80,5,97,7,0,0,9,0,63,22,22,145,118,6,22,73,97,43,13,38,111,55,5,70,43,0,22,62,22,20,38,111,42,0,4,4,2,2,51,10,34,92,12,22,171,71,111,44,109,17,60,8,32,80,53,10,24,134,118,1,3,16,0,41,0,100